Protein AF-0000000080480929 (afdb_homodimer)

Organism: Brassica campestris (NCBI:txid3711)

Radius of gyration: 32.72 Å; Cα contacts (8 Å, |Δi|>4): 1144; chains: 2; bounding box: 54×135×105 Å

Foldseek 3Di:
DPDPPCPPVPPPDDDPLLVVQQPVALFHEADPPDDAAHKYFDAQQVFWFQALCCVPPVDTGGQGDAPWAWRYKAKAWEQDADPPVLPDPPRSSVVSCVVCVVVVHLVQKAWEKEWEFAPDNIGIIIMIITMDSDHDDCPAPVVCLQPDDPVLVQVFKKKAKAWPWDDVVLRVLCVVPRMDRQNVAFPWDWDDDPGYIYIYHYLVRHPSSNVSSVVCVVGLQGIWMKMWIWGHDDDSVNPDTHTNGMMIRHSHDSVSHHYDYDPDPPPPPPDDDPPPDPPDPD/DPDPPCPPVPDPDDDPLLVVQQPVALFHEADPPDGAAHKYFDAQQVFWFQALCCVPPVDTGGQGDAQWAWRYKAKAWEQDADPPVLPDPPNSSVVSCVVCVVVVHLVQKAWEKEWEFAPDNTGIIIIIITMDSDHDDCPAPVVCLQPDDPVLVQVFKKKAKAWPWDDVVLRVLCVVPRMDRQNVAFPWDWDDDPGYIYIYHYLVRHPSSNVSSVVCVVGLQGIWMKMWIWGHDDDSVNPDTHTNGMMIRHSHDSVSHHYDYDDDPDPPPPDDDPPPPPPPDD

pLDDT: mean 89.64, std 18.88, range [24.97, 98.94]

Structure (mmCIF, N/CA/C/O backbone):
data_AF-0000000080480929-model_v1
#
loop_
_entity.id
_entity.type
_entity.pdbx_description
1 polymer 'Protein ENHANCED DISEASE RESISTANCE 2 C-terminal domain-containing protein'
#
loop_
_atom_site.group_PDB
_atom_site.id
_atom_site.type_symbol
_atom_site.label_atom_id
_atom_site.label_alt_id
_atom_site.label_comp_id
_atom_site.label_asym_id
_atom_site.label_entity_id
_atom_site.label_seq_id
_atom_site.pdbx_PDB_ins_code
_atom_site.Cartn_x
_atom_site.Cartn_y
_atom_site.Cartn_z
_atom_site.occupancy
_atom_site.B_iso_or_equiv
_atom_site.auth_seq_id
_atom_site.auth_comp_id
_atom_site.auth_asym_id
_atom_site.auth_atom_id
_atom_site.pdbx_PDB_model_num
ATOM 1 N N . MET A 1 1 ? 27.719 -15.492 -55.469 1 24.97 1 MET A N 1
ATOM 2 C CA . MET A 1 1 ? 26.266 -15.656 -55.438 1 24.97 1 MET A CA 1
ATOM 3 C C . MET A 1 1 ? 25.859 -16.703 -54.406 1 24.97 1 MET A C 1
ATOM 5 O O . MET A 1 1 ? 25.719 -17.875 -54.719 1 24.97 1 MET A O 1
ATOM 9 N N . LYS A 1 2 ? 26.516 -16.703 -53.156 1 36.09 2 LYS A N 1
ATOM 10 C CA . LYS A 1 2 ? 26.203 -17.688 -52.125 1 36.09 2 LYS A CA 1
ATOM 11 C C . LYS A 1 2 ? 24.719 -17.688 -51.812 1 36.09 2 LYS A C 1
ATOM 13 O O . LYS A 1 2 ? 24.109 -16.625 -51.656 1 36.09 2 LYS A O 1
ATOM 18 N N . SER A 1 3 ? 24.078 -18.766 -52.312 1 34.69 3 SER A N 1
ATOM 19 C CA . SER A 1 3 ? 22.688 -19.047 -52.031 1 34.69 3 SER A CA 1
ATOM 20 C C . SER A 1 3 ? 22.422 -19.047 -50.531 1 34.69 3 SER A C 1
ATOM 22 O O . SER A 1 3 ? 23.156 -19.656 -49.75 1 34.69 3 SER A O 1
ATOM 24 N N . PRO A 1 4 ? 21.875 -17.969 -49.938 1 42.03 4 PRO A N 1
ATOM 25 C CA . PRO A 1 4 ? 21.562 -17.953 -48.531 1 42.03 4 PRO A CA 1
ATOM 26 C C . PRO A 1 4 ? 20.703 -19.156 -48.094 1 42.03 4 PRO A C 1
ATOM 28 O O . PRO A 1 4 ? 19.688 -19.438 -48.719 1 42.03 4 PRO A O 1
ATOM 31 N N . VAL A 1 5 ? 21.359 -20.297 -47.781 1 41.97 5 VAL A N 1
ATOM 32 C CA . VAL A 1 5 ? 20.656 -21.391 -47.125 1 41.97 5 VAL A CA 1
ATOM 33 C C . VAL A 1 5 ? 19.703 -20.844 -46.094 1 41.97 5 VAL A C 1
ATOM 35 O O . VAL A 1 5 ? 20.109 -20.094 -45.188 1 41.97 5 VAL A O 1
ATOM 38 N N . ASP A 1 6 ? 18.5 -20.516 -46.5 1 38.62 6 ASP A N 1
ATOM 39 C CA . ASP A 1 6 ? 17.359 -20.219 -45.656 1 38.62 6 ASP A CA 1
ATOM 40 C C . ASP A 1 6 ? 17.219 -21.25 -44.531 1 38.62 6 ASP A C 1
ATOM 42 O O . ASP A 1 6 ? 16.812 -22.391 -44.75 1 38.62 6 ASP A O 1
ATOM 46 N N . HIS A 1 7 ? 18.219 -21.438 -43.719 1 37.84 7 HIS A N 1
ATOM 47 C CA . HIS A 1 7 ? 18.062 -22.297 -42.531 1 37.84 7 HIS A CA 1
ATOM 48 C C . HIS A 1 7 ? 16.859 -21.875 -41.688 1 37.84 7 HIS A C 1
ATOM 50 O O . HIS A 1 7 ? 17.016 -21.141 -40.719 1 37.84 7 HIS A O 1
ATOM 56 N N . SER A 1 8 ? 15.812 -21.453 -42.312 1 41.31 8 SER A N 1
ATOM 57 C CA . SER A 1 8 ? 14.656 -21.297 -41.438 1 41.31 8 SER A CA 1
ATOM 58 C C . SER A 1 8 ? 14.383 -22.578 -40.656 1 41.31 8 SER A C 1
ATOM 60 O O . SER A 1 8 ? 13.906 -23.578 -41.219 1 41.31 8 SER A O 1
ATOM 62 N N . SER A 1 9 ? 15.203 -23.016 -39.844 1 40.72 9 SER A N 1
ATOM 63 C CA . SER A 1 9 ? 14.844 -24.125 -38.938 1 40.72 9 SER A CA 1
ATOM 64 C C . SER A 1 9 ? 13.43 -23.953 -38.406 1 40.72 9 SER A C 1
ATOM 66 O O . SER A 1 9 ? 13.086 -22.891 -37.875 1 40.72 9 SER A O 1
ATOM 68 N N . PRO A 1 10 ? 12.453 -24.672 -38.844 1 43.06 10 PRO A N 1
ATOM 69 C CA . PRO A 1 10 ? 11.078 -24.578 -38.375 1 43.06 10 PRO A CA 1
ATOM 70 C C . PRO A 1 10 ? 10.992 -24.5 -36.844 1 43.06 10 PRO A C 1
ATOM 72 O O . PRO A 1 10 ? 11.852 -25.031 -36.156 1 43.06 10 PRO A O 1
ATOM 75 N N . LYS A 1 11 ? 10.555 -23.469 -36.344 1 51.88 11 LYS A N 1
ATOM 76 C CA . LYS A 1 11 ? 10.25 -23.391 -34.906 1 51.88 11 LYS A CA 1
ATOM 77 C C . LYS A 1 11 ? 9.688 -24.703 -34.375 1 51.88 11 LYS A C 1
ATOM 79 O O . LYS A 1 11 ? 8.789 -25.281 -35 1 51.88 11 LYS A O 1
ATOM 84 N N . PRO A 1 12 ? 10.539 -25.391 -33.656 1 58.88 12 PRO A N 1
ATOM 85 C CA . PRO A 1 12 ? 10.047 -26.672 -33.156 1 58.88 12 PRO A CA 1
ATOM 86 C C . PRO A 1 12 ? 8.562 -26.641 -32.781 1 58.88 12 PRO A C 1
ATOM 88 O O . PRO A 1 12 ? 8.078 -25.656 -32.25 1 58.88 12 PRO A O 1
ATOM 91 N N . ALA A 1 13 ? 7.703 -27.531 -33.344 1 73.75 13 ALA A N 1
ATOM 92 C CA . ALA A 1 13 ? 6.254 -27.656 -33.188 1 73.75 13 ALA A CA 1
ATOM 93 C C . ALA A 1 13 ? 5.879 -27.891 -31.734 1 73.75 13 ALA A C 1
ATOM 95 O O . ALA A 1 13 ? 6.602 -28.562 -31 1 73.75 13 ALA A O 1
ATOM 96 N N . ILE A 1 14 ? 5.027 -27.047 -31.094 1 84.38 14 ILE A N 1
ATOM 97 C CA . ILE A 1 14 ? 4.473 -27.25 -29.75 1 84.38 14 ILE A CA 1
ATOM 98 C C . ILE A 1 14 ? 3.859 -28.641 -29.656 1 84.38 14 ILE A C 1
ATOM 100 O O . ILE A 1 14 ? 3.057 -29.047 -30.5 1 84.38 14 ILE A O 1
ATOM 104 N N . PRO A 1 15 ? 4.395 -29.406 -28.734 1 92.31 15 PRO A N 1
ATOM 105 C CA . PRO A 1 15 ? 3.826 -30.75 -28.562 1 92.31 15 PRO A CA 1
ATOM 106 C C . PRO A 1 15 ? 2.303 -30.734 -28.453 1 92.31 15 PRO A C 1
ATOM 108 O O . PRO A 1 15 ? 1.732 -29.812 -27.875 1 92.31 15 PRO A O 1
ATOM 111 N N . GLU A 1 16 ? 1.673 -31.781 -28.938 1 93 16 GLU A N 1
ATOM 112 C CA . GLU A 1 16 ? 0.219 -31.859 -29.047 1 93 16 GLU A CA 1
ATOM 113 C C . GLU A 1 16 ? -0.439 -31.781 -27.672 1 93 16 GLU A C 1
ATOM 115 O O . GLU A 1 16 ? -1.483 -31.156 -27.516 1 93 16 GLU A O 1
ATOM 120 N N . TRP A 1 17 ? 0.125 -32.5 -26.719 1 95.94 17 TRP A N 1
ATOM 121 C CA . TRP A 1 17 ? -0.522 -32.531 -25.406 1 95.94 17 TRP A CA 1
ATOM 122 C C . TRP A 1 17 ? -0.562 -31.141 -24.797 1 95.94 17 TRP A C 1
ATOM 124 O O . TRP A 1 17 ? -1.484 -30.812 -24.047 1 95.94 17 TRP A O 1
ATOM 134 N N . ILE A 1 18 ? 0.398 -30.266 -25.062 1 96.75 18 ILE A N 1
ATOM 135 C CA . ILE A 1 18 ? 0.424 -28.891 -24.562 1 96.75 18 ILE A CA 1
ATOM 136 C C . ILE A 1 18 ? -0.675 -28.078 -25.234 1 96.75 18 ILE A C 1
ATOM 138 O O . ILE A 1 18 ? -1.383 -27.312 -24.562 1 96.75 18 ILE A O 1
ATOM 142 N N . THR A 1 19 ? -0.834 -28.234 -26.516 1 95.69 19 THR A N 1
ATOM 143 C CA . THR A 1 19 ? -1.913 -27.562 -27.234 1 95.69 19 THR A CA 1
ATOM 144 C C . THR A 1 19 ? -3.273 -28 -26.688 1 95.69 19 THR A C 1
ATOM 146 O O . THR A 1 19 ? -4.16 -27.156 -26.5 1 95.69 19 THR A O 1
ATOM 149 N N . GLU A 1 20 ? -3.363 -29.234 -26.469 1 94.88 20 GLU A N 1
ATOM 150 C CA . GLU A 1 20 ? -4.598 -29.781 -25.906 1 94.88 20 GLU A CA 1
ATOM 151 C C . GLU A 1 20 ? -4.895 -29.156 -24.547 1 94.88 20 GLU A C 1
ATOM 153 O O . GLU A 1 20 ? -6.031 -28.781 -24.266 1 94.88 20 GLU A O 1
ATOM 158 N N . THR A 1 21 ? -3.908 -29.125 -23.719 1 95.75 21 THR A N 1
ATOM 159 C CA . THR A 1 21 ? -4.074 -28.578 -22.375 1 95.75 21 THR A CA 1
ATOM 160 C C . THR A 1 21 ? -4.398 -27.078 -22.438 1 95.75 21 THR A C 1
ATOM 162 O O . THR A 1 21 ? -5.23 -26.594 -21.672 1 95.75 21 THR A O 1
ATOM 165 N N . THR A 1 22 ? -3.762 -26.344 -23.312 1 96.75 22 THR A N 1
ATOM 166 C CA . THR A 1 22 ? -3.988 -24.922 -23.453 1 96.75 22 THR A CA 1
ATOM 167 C C . THR A 1 22 ? -5.414 -24.641 -23.922 1 96.75 22 THR A C 1
ATOM 169 O O . THR A 1 22 ? -6.113 -23.812 -23.328 1 96.75 22 THR A O 1
ATOM 172 N N . ASN A 1 23 ? -5.848 -25.359 -24.844 1 94.56 23 ASN A N 1
ATOM 173 C CA . ASN A 1 23 ? -7.156 -25.141 -25.438 1 94.56 23 ASN A CA 1
ATOM 174 C C . ASN A 1 23 ? -8.273 -25.703 -24.578 1 94.56 23 ASN A C 1
ATOM 176 O O . ASN A 1 23 ? -9.43 -25.281 -24.688 1 94.56 23 ASN A O 1
ATOM 180 N N . GLY A 1 24 ? -7.961 -26.672 -23.781 1 94.56 24 GLY A N 1
ATOM 181 C CA . GLY A 1 24 ? -8.977 -27.359 -23 1 94.56 24 GLY A CA 1
ATOM 182 C C . GLY A 1 24 ? -9.211 -26.75 -21.641 1 94.56 24 GLY A C 1
ATOM 183 O O . GLY A 1 24 ? -10.047 -27.234 -20.875 1 94.56 24 GLY A O 1
ATOM 184 N N . GLY A 1 25 ? -8.57 -25.688 -21.328 1 95.81 25 GLY A N 1
ATOM 185 C CA . GLY A 1 25 ? -8.688 -25.094 -20 1 95.81 25 GLY A CA 1
ATOM 186 C C . GLY A 1 25 ? -10.039 -24.469 -19.75 1 95.81 25 GLY A C 1
ATOM 187 O O . GLY A 1 25 ? -10.664 -23.938 -20.672 1 95.81 25 GLY A O 1
ATOM 188 N N . THR A 1 26 ? -10.492 -24.516 -18.469 1 96.38 26 THR A N 1
ATOM 189 C CA . THR A 1 26 ? -11.758 -23.875 -18.125 1 96.38 26 THR A CA 1
ATOM 190 C C . THR A 1 26 ? -11.641 -22.359 -18.172 1 96.38 26 THR A C 1
ATOM 192 O O . THR A 1 26 ? -12.625 -21.656 -18.422 1 96.38 26 THR A O 1
ATOM 195 N N . ALA A 1 27 ? -10.5 -21.812 -17.922 1 97.06 27 ALA A N 1
ATOM 196 C CA . ALA A 1 27 ? -10.172 -20.438 -18.266 1 97.06 27 ALA A CA 1
ATOM 197 C C . ALA A 1 27 ? -9.453 -20.359 -19.609 1 97.06 27 ALA A C 1
ATOM 199 O O . ALA A 1 27 ? -8.477 -21.062 -19.828 1 97.06 27 ALA A O 1
ATOM 200 N N . ARG A 1 28 ? -9.867 -19.516 -20.438 1 97.25 28 ARG A N 1
ATOM 201 C CA . ARG A 1 28 ? -9.352 -19.469 -21.797 1 97.25 28 ARG A CA 1
ATOM 202 C C . ARG A 1 28 ? -8.109 -18.594 -21.891 1 97.25 28 ARG A C 1
ATOM 204 O O . ARG A 1 28 ? -8.008 -17.578 -21.188 1 97.25 28 ARG A O 1
ATOM 211 N N . GLN A 1 29 ? -7.266 -18.984 -22.781 1 98.25 29 GLN A N 1
ATOM 212 C CA . GLN A 1 29 ? -6.156 -18.109 -23.109 1 98.25 29 GLN A CA 1
ATOM 213 C C . GLN A 1 29 ? -6.637 -16.922 -23.953 1 98.25 29 GLN A C 1
ATOM 215 O O . GLN A 1 29 ? -7.391 -17.094 -24.906 1 98.25 29 GLN A O 1
ATOM 220 N N . VAL A 1 30 ? -6.223 -15.781 -23.594 1 98.38 30 VAL A N 1
ATOM 221 C CA . VAL A 1 30 ? -6.672 -14.578 -24.281 1 98.38 30 VAL A CA 1
ATOM 222 C C . VAL A 1 30 ? -5.469 -13.727 -24.672 1 98.38 30 VAL A C 1
ATOM 224 O O . VAL A 1 30 ? -4.328 -14.07 -24.359 1 98.38 30 VAL A O 1
ATOM 227 N N . ASP A 1 31 ? -5.77 -12.703 -25.438 1 97.94 31 ASP A N 1
ATOM 228 C CA . ASP A 1 31 ? -4.727 -11.766 -25.844 1 97.94 31 ASP A CA 1
ATOM 229 C C . ASP A 1 31 ? -4.16 -11.016 -24.641 1 97.94 31 ASP A C 1
ATOM 231 O O . ASP A 1 31 ? -4.914 -10.594 -23.766 1 97.94 31 ASP A O 1
ATOM 235 N N . LEU A 1 32 ? -2.924 -10.836 -24.672 1 97.25 32 LEU A N 1
ATOM 236 C CA . LEU A 1 32 ? -2.201 -10.242 -23.547 1 97.25 32 LEU A CA 1
ATOM 237 C C . LEU A 1 32 ? -2.695 -8.828 -23.266 1 97.25 32 LEU A C 1
ATOM 239 O O . LEU A 1 32 ? -2.785 -8.414 -22.109 1 97.25 32 LEU A O 1
ATOM 243 N N . TYR A 1 33 ? -3.098 -8.055 -24.188 1 95.25 33 TYR A N 1
ATOM 244 C CA . TYR A 1 33 ? -3.34 -6.629 -24.031 1 95.25 33 TYR A CA 1
ATOM 245 C C . TYR A 1 33 ? -4.832 -6.32 -24.062 1 95.25 33 TYR A C 1
ATOM 247 O O . TYR A 1 33 ? -5.285 -5.355 -23.453 1 95.25 33 TYR A O 1
ATOM 255 N N . THR A 1 34 ? -5.539 -7.223 -24.672 1 96.69 34 THR A N 1
ATOM 256 C CA . THR A 1 34 ? -6.945 -6.891 -24.875 1 96.69 34 THR A CA 1
ATOM 257 C C . THR A 1 34 ? -7.844 -7.996 -24.328 1 96.69 34 THR A C 1
ATOM 259 O O . THR A 1 34 ? -9.07 -7.871 -24.328 1 96.69 34 THR A O 1
ATOM 262 N N . GLY A 1 35 ? -7.262 -9.008 -23.938 1 97.25 35 GLY A N 1
ATOM 263 C CA . GLY A 1 35 ? -8.031 -10.18 -23.531 1 97.25 35 GLY A CA 1
ATOM 264 C C . GLY A 1 35 ? -8.922 -9.922 -22.328 1 97.25 35 GLY A C 1
ATOM 265 O O . GLY A 1 35 ? -8.57 -9.148 -21.438 1 97.25 35 GLY A O 1
ATOM 266 N N . ILE A 1 36 ? -10.078 -10.562 -22.344 1 97.69 36 ILE A N 1
ATOM 267 C CA . ILE A 1 36 ? -11.008 -10.516 -21.234 1 97.69 36 ILE A CA 1
ATOM 268 C C . ILE A 1 36 ? -11.445 -11.93 -20.859 1 97.69 36 ILE A C 1
ATOM 270 O O . ILE A 1 36 ? -11.523 -12.812 -21.719 1 97.69 36 ILE A O 1
ATOM 274 N N . ASN A 1 37 ? -11.719 -12.039 -19.594 1 97.81 37 ASN A N 1
ATOM 275 C CA . ASN A 1 37 ? -12.219 -13.289 -19.047 1 97.81 37 ASN A CA 1
ATOM 276 C C . ASN A 1 37 ? -11.328 -14.469 -19.422 1 97.81 37 ASN A C 1
ATOM 278 O O . ASN A 1 37 ? -11.805 -15.461 -19.969 1 97.81 37 ASN A O 1
ATOM 282 N N . GLY A 1 38 ? -10.086 -14.367 -19.031 1 98.31 38 GLY A N 1
ATOM 283 C CA . GLY A 1 38 ? -9.109 -15.406 -19.344 1 98.31 38 GLY A CA 1
ATOM 284 C C . GLY A 1 38 ? -7.719 -15.094 -18.828 1 98.31 38 GLY A C 1
ATOM 285 O O . GLY A 1 38 ? -7.555 -14.281 -17.906 1 98.31 38 GLY A O 1
ATOM 286 N N . TRP A 1 39 ? -6.805 -15.82 -19.344 1 98.69 39 TRP A N 1
ATOM 287 C CA . TRP A 1 39 ? -5.426 -15.672 -18.875 1 98.69 39 TRP A CA 1
ATOM 288 C C . TRP A 1 39 ? -4.484 -15.469 -20.062 1 98.69 39 TRP A C 1
ATOM 290 O O . TRP A 1 39 ? -4.836 -15.758 -21.203 1 98.69 39 TRP A O 1
ATOM 300 N N . ALA A 1 40 ? -3.352 -14.945 -19.828 1 98.69 40 ALA A N 1
ATOM 301 C CA . ALA A 1 40 ? -2.25 -14.789 -20.766 1 98.69 40 ALA A CA 1
ATOM 302 C C . ALA A 1 40 ? -0.902 -14.961 -20.078 1 98.69 40 ALA A C 1
ATOM 304 O O . ALA A 1 40 ? -0.835 -15.039 -18.844 1 98.69 40 ALA A O 1
ATOM 305 N N . SER A 1 41 ? 0.076 -15.188 -20.828 1 98.19 41 SER A N 1
ATOM 306 C CA . SER A 1 41 ? 1.44 -15.227 -20.312 1 98.19 41 SER A CA 1
ATOM 307 C C . SER A 1 41 ? 2.1 -13.852 -20.375 1 98.19 41 SER A C 1
ATOM 309 O O . SER A 1 41 ? 2.398 -13.352 -21.453 1 98.19 41 SER A O 1
ATOM 311 N N . PRO A 1 42 ? 2.324 -13.297 -19.234 1 98.44 42 PRO A N 1
ATOM 312 C CA . PRO A 1 42 ? 2.945 -11.969 -19.25 1 98.44 42 PRO A CA 1
ATOM 313 C C . PRO A 1 42 ? 4.445 -12.023 -19.531 1 98.44 42 PRO A C 1
ATOM 315 O O . PRO A 1 42 ? 5.07 -13.07 -19.359 1 98.44 42 PRO A O 1
ATOM 318 N N . PRO A 1 43 ? 4.977 -10.867 -20 1 97.38 43 PRO A N 1
ATOM 319 C CA . PRO A 1 43 ? 6.434 -10.828 -20.125 1 97.38 43 PRO A CA 1
ATOM 320 C C . PRO A 1 43 ? 7.148 -10.883 -18.781 1 97.38 43 PRO A C 1
ATOM 322 O O . PRO A 1 43 ? 6.715 -10.242 -17.828 1 97.38 43 PRO A O 1
ATOM 325 N N . GLY A 1 44 ? 8.219 -11.68 -18.797 1 97.69 44 GLY A N 1
ATOM 326 C CA . GLY A 1 44 ? 8.969 -11.805 -17.562 1 97.69 44 GLY A CA 1
ATOM 327 C C . GLY A 1 44 ? 9.578 -10.5 -17.094 1 97.69 44 GLY A C 1
ATOM 328 O O . GLY A 1 44 ? 9.781 -10.297 -15.891 1 97.69 44 GLY A O 1
ATOM 329 N N . ASP A 1 45 ? 9.805 -9.617 -17.953 1 96.94 45 ASP A N 1
ATOM 330 C CA . ASP A 1 45 ? 10.453 -8.344 -17.641 1 96.94 45 ASP A CA 1
ATOM 331 C C . ASP A 1 45 ? 9.523 -7.438 -16.828 1 96.94 45 ASP A C 1
ATOM 333 O O . ASP A 1 45 ? 9.953 -6.418 -16.297 1 96.94 45 ASP A O 1
ATOM 337 N N . GLY A 1 46 ? 8.336 -7.809 -16.812 1 96.19 46 GLY A N 1
ATOM 338 C CA . GLY A 1 46 ? 7.41 -7.062 -15.984 1 96.19 46 GLY A CA 1
ATOM 339 C C . GLY A 1 46 ? 7.609 -7.309 -14.5 1 96.19 46 GLY A C 1
ATOM 340 O O . GLY A 1 46 ? 7.07 -6.582 -13.664 1 96.19 46 GLY A O 1
ATOM 341 N N . PHE A 1 47 ? 8.383 -8.273 -14.156 1 97.81 47 PHE A N 1
ATOM 342 C CA . PHE A 1 47 ? 8.695 -8.609 -12.773 1 97.81 47 PHE A CA 1
ATOM 343 C C . PHE A 1 47 ? 10.125 -8.211 -12.43 1 97.81 47 PHE A C 1
ATOM 345 O O . PHE A 1 47 ? 10.969 -8.086 -13.32 1 97.81 47 PHE A O 1
ATOM 352 N N . SER A 1 48 ? 10.336 -7.961 -11.164 1 97.31 48 SER A N 1
ATOM 353 C CA . SER A 1 48 ? 11.68 -7.699 -10.648 1 97.31 48 SER A CA 1
ATOM 354 C C . SER A 1 48 ? 12.148 -8.82 -9.727 1 97.31 48 SER A C 1
ATOM 356 O O . SER A 1 48 ? 11.453 -9.18 -8.781 1 97.31 48 SER A O 1
ATOM 358 N N . VAL A 1 49 ? 13.305 -9.305 -10.078 1 97.94 49 VAL A N 1
ATOM 359 C CA . VAL A 1 49 ? 13.867 -10.383 -9.266 1 97.94 49 VAL A CA 1
ATOM 360 C C . VAL A 1 49 ? 15.273 -10.008 -8.805 1 97.94 49 VAL A C 1
ATOM 362 O O . VAL A 1 49 ? 15.836 -9.008 -9.258 1 97.94 49 VAL A O 1
ATOM 365 N N . ARG A 1 50 ? 15.789 -10.773 -7.859 1 97.75 50 ARG A N 1
ATOM 366 C CA . ARG A 1 50 ? 17.125 -10.508 -7.34 1 97.75 50 ARG A CA 1
ATOM 367 C C . ARG A 1 50 ? 18.172 -10.656 -8.43 1 97.75 50 ARG A C 1
ATOM 369 O O . ARG A 1 50 ? 18.234 -11.688 -9.109 1 97.75 50 ARG A O 1
ATOM 376 N N . SER A 1 51 ? 19 -9.656 -8.523 1 97.94 51 SER A N 1
ATOM 377 C CA . SER A 1 51 ? 20.062 -9.68 -9.523 1 97.94 51 SER A CA 1
ATOM 378 C C . SER A 1 51 ? 21.25 -10.508 -9.055 1 97.94 51 SER A C 1
ATOM 380 O O . SER A 1 51 ? 21.25 -11.016 -7.93 1 97.94 51 SER A O 1
ATOM 382 N N . ALA A 1 52 ? 22.25 -10.594 -9.891 1 97.12 52 ALA A N 1
ATOM 383 C CA . ALA A 1 52 ? 23.438 -11.383 -9.609 1 97.12 52 ALA A CA 1
ATOM 384 C C . ALA A 1 52 ? 24.203 -10.82 -8.406 1 97.12 52 ALA A C 1
ATOM 386 O O . ALA A 1 52 ? 24.859 -11.57 -7.676 1 97.12 52 ALA A O 1
ATOM 387 N N . ASP A 1 53 ? 24.062 -9.539 -8.203 1 95.38 53 ASP A N 1
ATOM 388 C CA . ASP A 1 53 ? 24.812 -8.891 -7.129 1 95.38 53 ASP A CA 1
ATOM 389 C C . ASP A 1 53 ? 23.875 -8.477 -5.988 1 95.38 53 ASP A C 1
ATOM 391 O O . ASP A 1 53 ? 24.219 -7.594 -5.199 1 95.38 53 ASP A O 1
ATOM 395 N N . TYR A 1 54 ? 22.828 -9 -5.848 1 97.06 54 TYR A N 1
ATOM 396 C CA . TYR A 1 54 ? 21.781 -8.555 -4.945 1 97.06 54 TYR A CA 1
ATOM 397 C C . TYR A 1 54 ? 22.266 -8.531 -3.502 1 97.06 54 TYR A C 1
ATOM 399 O O . TYR A 1 54 ? 21.938 -7.613 -2.744 1 97.06 54 TYR A O 1
ATOM 407 N N . PHE A 1 55 ? 22.938 -9.516 -3.127 1 95.38 55 PHE A N 1
ATOM 408 C CA . PHE A 1 55 ? 23.328 -9.602 -1.727 1 95.38 55 PHE A CA 1
ATOM 409 C C . PHE A 1 55 ? 24.344 -8.523 -1.381 1 95.38 55 PHE A C 1
ATOM 411 O O . PHE A 1 55 ? 24.547 -8.203 -0.206 1 95.38 55 PHE A O 1
ATOM 418 N N . THR A 1 56 ? 24.938 -7.906 -2.359 1 93.31 56 THR A N 1
ATOM 419 C CA . THR A 1 56 ? 25.922 -6.848 -2.148 1 93.31 56 THR A CA 1
ATOM 420 C C . THR A 1 56 ? 25.25 -5.473 -2.238 1 93.31 56 THR A C 1
ATOM 422 O O . THR A 1 56 ? 25.516 -4.598 -1.413 1 93.31 56 THR A O 1
ATOM 425 N N . ASN A 1 57 ? 24.422 -5.328 -3.225 1 90.5 57 ASN A N 1
ATOM 426 C CA . ASN A 1 57 ? 23.938 -3.977 -3.475 1 90.5 57 ASN A CA 1
ATOM 427 C C . ASN A 1 57 ? 22.406 -3.896 -3.34 1 90.5 57 ASN A C 1
ATOM 429 O O . ASN A 1 57 ? 21.844 -2.811 -3.42 1 90.5 57 ASN A O 1
ATOM 433 N N . LYS A 1 58 ? 21.734 -5.059 -3.201 1 91.62 58 LYS A N 1
ATOM 434 C CA . LYS A 1 58 ? 20.297 -5.172 -2.979 1 91.62 58 LYS A CA 1
ATOM 435 C C . LYS A 1 58 ? 19.516 -4.652 -4.18 1 91.62 58 LYS A C 1
ATOM 437 O O . LYS A 1 58 ? 18.391 -4.164 -4.031 1 91.62 58 LYS A O 1
ATOM 442 N N . GLN A 1 59 ? 20.141 -4.789 -5.348 1 92.81 59 GLN A N 1
ATOM 443 C CA . GLN A 1 59 ? 19.484 -4.348 -6.574 1 92.81 59 GLN A CA 1
ATOM 444 C C . GLN A 1 59 ? 18.766 -5.508 -7.262 1 92.81 59 GLN A C 1
ATOM 446 O O . GLN A 1 59 ? 19.281 -6.629 -7.297 1 92.81 59 GLN A O 1
ATOM 451 N N . LYS A 1 60 ? 17.656 -5.195 -7.812 1 96.38 60 LYS A N 1
ATOM 452 C CA . LYS A 1 60 ? 16.891 -6.172 -8.57 1 96.38 60 LYS A CA 1
ATOM 453 C C . LYS A 1 60 ? 17.031 -5.941 -10.07 1 96.38 60 LYS A C 1
ATOM 455 O O . LYS A 1 60 ? 17.547 -4.914 -10.5 1 96.38 60 LYS A O 1
ATOM 460 N N . CYS A 1 61 ? 16.656 -6.906 -10.82 1 96.94 61 CYS A N 1
ATOM 461 C CA . CYS A 1 61 ? 16.672 -6.828 -12.281 1 96.94 61 CYS A CA 1
ATOM 462 C C . CYS A 1 61 ? 15.422 -7.453 -12.883 1 96.94 61 CYS A C 1
ATOM 464 O O . CYS A 1 61 ? 14.656 -8.117 -12.18 1 96.94 61 CYS A O 1
ATOM 466 N N . PRO A 1 62 ? 15.172 -7.16 -14.172 1 97.19 62 PRO A N 1
ATOM 467 C CA . PRO A 1 62 ? 14.023 -7.793 -14.82 1 97.19 62 PRO A CA 1
ATOM 468 C C . PRO A 1 62 ? 14.117 -9.32 -14.82 1 97.19 62 PRO A C 1
ATOM 470 O O . PRO A 1 62 ? 15.211 -9.875 -14.914 1 97.19 62 PRO A O 1
ATOM 473 N N . GLY A 1 63 ? 12.961 -9.992 -14.75 1 96.88 63 GLY A N 1
ATOM 474 C CA . GLY A 1 63 ? 12.883 -11.43 -14.578 1 96.88 63 GLY A CA 1
ATOM 475 C C . GLY A 1 63 ? 13.344 -12.203 -15.797 1 96.88 63 GLY A C 1
ATOM 476 O O . GLY A 1 63 ? 13.828 -13.336 -15.68 1 96.88 63 GLY A O 1
ATOM 477 N N . GLY A 1 64 ? 13.094 -11.664 -17.047 1 95.62 64 GLY A N 1
ATOM 478 C CA . GLY A 1 64 ? 13.539 -12.328 -18.25 1 95.62 64 GLY A CA 1
ATOM 479 C C . GLY A 1 64 ? 12.711 -13.547 -18.609 1 95.62 64 GLY A C 1
ATOM 480 O O . GLY A 1 64 ? 11.492 -13.547 -18.422 1 95.62 64 GLY A O 1
ATOM 481 N N . ASP A 1 65 ? 13.406 -14.656 -19.094 1 96.12 65 ASP A N 1
ATOM 482 C CA . ASP A 1 65 ? 12.703 -15.844 -19.562 1 96.12 65 ASP A CA 1
ATOM 483 C C . ASP A 1 65 ? 12.258 -16.719 -18.391 1 96.12 65 ASP A C 1
ATOM 485 O O . ASP A 1 65 ? 12.938 -16.781 -17.359 1 96.12 65 ASP A O 1
ATOM 489 N N . TYR A 1 66 ? 11.227 -17.406 -18.656 1 98.06 66 TYR A N 1
ATOM 490 C CA . TYR A 1 66 ? 10.688 -18.328 -17.656 1 98.06 66 TYR A CA 1
ATOM 491 C C . TYR A 1 66 ? 11.391 -19.672 -17.719 1 98.06 66 TYR A C 1
ATOM 493 O O . TYR A 1 66 ? 11.844 -20.094 -18.781 1 98.06 66 TYR A O 1
ATOM 501 N N . LEU A 1 67 ? 11.453 -20.328 -16.562 1 98.12 67 LEU A N 1
ATOM 502 C CA . LEU A 1 67 ? 11.977 -21.688 -16.516 1 98.12 67 LEU A CA 1
ATOM 503 C C . LEU A 1 67 ? 10.969 -22.672 -17.109 1 98.12 67 LEU A C 1
ATOM 505 O O . LEU A 1 67 ? 11.359 -23.656 -17.75 1 98.12 67 LEU A O 1
ATOM 509 N N . LEU A 1 68 ? 9.727 -22.438 -16.859 1 98.31 68 LEU A N 1
ATOM 510 C CA . LEU A 1 68 ? 8.641 -23.266 -17.359 1 98.31 68 LEU A CA 1
ATOM 511 C C . LEU A 1 68 ? 7.609 -22.438 -18.109 1 98.31 68 LEU A C 1
ATOM 513 O O . LEU A 1 68 ? 7.523 -21.219 -17.906 1 98.31 68 LEU A O 1
ATOM 517 N N . SER A 1 69 ? 6.852 -23.125 -18.953 1 97.44 69 SER A N 1
ATOM 518 C CA . SER A 1 69 ? 5.855 -22.422 -19.75 1 97.44 69 SER A CA 1
ATOM 519 C C . SER A 1 69 ? 4.445 -22.656 -19.203 1 97.44 69 SER A C 1
ATOM 521 O O . SER A 1 69 ? 4.098 -23.766 -18.828 1 97.44 69 SER A O 1
ATOM 523 N N . LEU A 1 70 ? 3.721 -21.578 -19.172 1 98.38 70 LEU A N 1
ATOM 524 C CA . LEU A 1 70 ? 2.32 -21.719 -18.781 1 98.38 70 LEU A CA 1
ATOM 525 C C . LEU A 1 70 ? 1.516 -22.406 -19.875 1 98.38 70 LEU A C 1
ATOM 527 O O . LEU A 1 70 ? 1.452 -21.922 -21.016 1 98.38 70 LEU A O 1
ATOM 531 N N . ALA A 1 71 ? 0.907 -23.516 -19.547 1 97.81 71 ALA A N 1
ATOM 532 C CA . ALA A 1 71 ? 0.237 -24.312 -20.578 1 97.81 71 ALA A CA 1
ATOM 533 C C . ALA A 1 71 ? -1.276 -24.297 -20.375 1 97.81 71 ALA A C 1
ATOM 535 O O . ALA A 1 71 ? -2.025 -24.75 -21.25 1 97.81 71 ALA A O 1
ATOM 536 N N . GLY A 1 72 ? -1.702 -23.844 -19.25 1 97.94 72 GLY A N 1
ATOM 537 C CA . GLY A 1 72 ? -3.137 -23.781 -19.016 1 97.94 72 GLY A CA 1
ATOM 538 C C . GLY A 1 72 ? -3.498 -23.266 -17.641 1 97.94 72 GLY A C 1
ATOM 539 O O . GLY A 1 72 ? -2.66 -23.266 -16.734 1 97.94 72 GLY A O 1
ATOM 540 N N . VAL A 1 73 ? -4.734 -22.828 -17.531 1 98.56 73 VAL A N 1
ATOM 541 C CA . VAL A 1 73 ? -5.32 -22.375 -16.281 1 98.56 73 VAL A CA 1
ATOM 542 C C . VAL A 1 73 ? -6.734 -22.938 -16.125 1 98.56 73 VAL A C 1
ATOM 544 O O . VAL A 1 73 ? -7.516 -22.922 -17.078 1 98.56 73 VAL A O 1
ATOM 547 N N . ASP A 1 74 ? -6.984 -23.453 -15 1 98.38 74 ASP A N 1
ATOM 548 C CA . ASP A 1 74 ? -8.344 -23.875 -14.688 1 98.38 74 ASP A CA 1
ATOM 549 C C . ASP A 1 74 ? -8.945 -23.031 -13.57 1 98.38 74 ASP A C 1
ATOM 551 O O . ASP A 1 74 ? -8.297 -22.766 -12.555 1 98.38 74 ASP A O 1
ATOM 555 N N . TRP A 1 75 ? -10.078 -22.516 -13.836 1 98.06 75 TRP A N 1
ATOM 556 C CA . TRP A 1 75 ? -10.945 -21.844 -12.875 1 98.06 75 TRP A CA 1
ATOM 557 C C . TRP A 1 75 ? -12.102 -22.75 -12.469 1 98.06 75 TRP A C 1
ATOM 559 O O . TRP A 1 75 ? -13.031 -22.969 -13.25 1 98.06 75 TRP A O 1
ATOM 569 N N . LEU A 1 76 ? -12.016 -23.266 -11.172 1 97 76 LEU A N 1
ATOM 570 C CA . LEU A 1 76 ? -12.891 -24.359 -10.766 1 97 76 LEU A CA 1
ATOM 571 C C . LEU A 1 76 ? -13.711 -23.969 -9.539 1 97 76 LEU A C 1
ATOM 573 O O . LEU A 1 76 ? -13.297 -23.094 -8.758 1 97 76 LEU A O 1
ATOM 577 N N . LYS A 1 77 ? -14.805 -24.531 -9.477 1 95.5 77 LYS A N 1
ATOM 578 C CA . LYS A 1 77 ? -15.656 -24.453 -8.297 1 95.5 77 LYS A CA 1
ATOM 579 C C . LYS A 1 77 ? -16.125 -25.828 -7.855 1 95.5 77 LYS A C 1
ATOM 581 O O . LYS A 1 77 ? -16.422 -26.688 -8.688 1 95.5 77 LYS A O 1
ATOM 586 N N . SER A 1 78 ? -16.047 -26.062 -6.512 1 93.19 78 SER A N 1
ATOM 587 C CA . SER A 1 78 ? -16.438 -27.359 -5.961 1 93.19 78 SER A CA 1
ATOM 588 C C . SER A 1 78 ? -17.109 -27.203 -4.598 1 93.19 78 SER A C 1
ATOM 590 O O . SER A 1 78 ? -17.031 -26.141 -3.986 1 93.19 78 SER A O 1
ATOM 592 N N . THR A 1 79 ? -17.812 -28.25 -4.16 1 90.12 79 THR A N 1
ATOM 593 C CA . THR A 1 79 ? -18.438 -28.234 -2.846 1 90.12 79 THR A CA 1
ATOM 594 C C . THR A 1 79 ? -17.406 -28.5 -1.751 1 90.12 79 THR A C 1
ATOM 596 O O . THR A 1 79 ? -17.656 -28.203 -0.579 1 90.12 79 THR A O 1
ATOM 599 N N . THR A 1 80 ? -16.312 -29.109 -2.213 1 89.12 80 THR A N 1
ATOM 600 C CA . THR A 1 80 ? -15.227 -29.359 -1.269 1 89.12 80 THR A CA 1
ATOM 601 C C . THR A 1 80 ? -13.906 -28.828 -1.814 1 89.12 80 THR A C 1
ATOM 603 O O . THR A 1 80 ? -13.781 -28.562 -3.014 1 89.12 80 THR A O 1
ATOM 606 N N . LYS A 1 81 ? -13.055 -28.719 -0.921 1 91.62 81 LYS A N 1
ATOM 607 C CA . LYS A 1 81 ? -11.719 -28.297 -1.329 1 91.62 81 LYS A CA 1
ATOM 608 C C . LYS A 1 81 ? -11.047 -29.359 -2.197 1 91.62 81 LYS A C 1
ATOM 610 O O . LYS A 1 81 ? -11.102 -30.547 -1.88 1 91.62 81 LYS A O 1
ATOM 615 N N . LEU A 1 82 ? -10.461 -28.953 -3.242 1 93.19 82 LEU A N 1
ATOM 616 C CA . LEU A 1 82 ? -9.766 -29.859 -4.148 1 93.19 82 LEU A CA 1
ATOM 617 C C . LEU A 1 82 ? -8.258 -29.781 -3.943 1 93.19 82 LEU A C 1
ATOM 619 O O . LEU A 1 82 ? -7.633 -28.781 -4.309 1 93.19 82 LEU A O 1
ATOM 623 N N . ASP A 1 83 ? -7.711 -30.719 -3.334 1 93.69 83 ASP A N 1
ATOM 624 C CA . ASP A 1 83 ? -6.266 -30.828 -3.158 1 93.69 83 ASP A CA 1
ATOM 625 C C . ASP A 1 83 ? -5.668 -31.828 -4.156 1 93.69 83 ASP A C 1
ATOM 627 O O . ASP A 1 83 ? -6.383 -32.656 -4.715 1 93.69 83 ASP A O 1
ATOM 631 N N . ASN A 1 84 ? -4.367 -31.688 -4.375 1 96.69 84 ASN A N 1
ATOM 632 C CA . ASN A 1 84 ? -3.66 -32.625 -5.227 1 96.69 84 ASN A CA 1
ATOM 633 C C . ASN A 1 84 ? -4.445 -32.938 -6.5 1 96.69 84 ASN A C 1
ATOM 635 O O . ASN A 1 84 ? -4.699 -34.094 -6.816 1 96.69 84 ASN A O 1
ATOM 639 N N . ILE A 1 85 ? -4.75 -31.875 -7.203 1 96.12 85 ILE A N 1
ATOM 640 C CA . ILE A 1 85 ? -5.656 -31.938 -8.344 1 96.12 85 ILE A CA 1
ATOM 641 C C . ILE A 1 85 ? -5.035 -32.781 -9.445 1 96.12 85 ILE A C 1
ATOM 643 O O . ILE A 1 85 ? -5.742 -33.469 -10.188 1 96.12 85 ILE A O 1
ATOM 647 N N . LEU A 1 86 ? -3.736 -32.812 -9.531 1 97.69 86 LEU A N 1
ATOM 648 C CA . LEU A 1 86 ? -3.072 -33.562 -10.609 1 97.69 86 LEU A CA 1
ATOM 649 C C . LEU A 1 86 ? -3.133 -35.062 -10.359 1 97.69 86 LEU A C 1
ATOM 651 O O . LEU A 1 86 ? -2.891 -35.844 -11.273 1 97.69 86 LEU A O 1
ATOM 655 N N . ALA A 1 87 ? -3.4 -35.469 -9.148 1 96.06 87 ALA A N 1
ATOM 656 C CA . ALA A 1 87 ? -3.529 -36.875 -8.828 1 96.06 87 ALA A CA 1
ATOM 657 C C . ALA A 1 87 ? -4.91 -37.406 -9.211 1 96.06 87 ALA A C 1
ATOM 659 O O . ALA A 1 87 ? -5.133 -38.625 -9.25 1 96.06 87 ALA A O 1
ATOM 660 N N . ARG A 1 88 ? -5.836 -36.531 -9.477 1 93.44 88 ARG A N 1
ATOM 661 C CA . ARG A 1 88 ? -7.195 -36.938 -9.82 1 93.44 88 ARG A CA 1
ATOM 662 C C . ARG A 1 88 ? -7.238 -37.625 -11.188 1 93.44 88 ARG A C 1
ATOM 664 O O . ARG A 1 88 ? -6.578 -37.156 -12.125 1 93.44 88 ARG A O 1
ATOM 671 N N . PRO A 1 89 ? -8.078 -38.562 -11.258 1 90.12 89 PRO A N 1
ATOM 672 C CA . PRO A 1 89 ? -8.18 -39.25 -12.547 1 90.12 89 PRO A CA 1
ATOM 673 C C . PRO A 1 89 ? -8.812 -38.406 -13.633 1 90.12 89 PRO A C 1
ATOM 675 O O . PRO A 1 89 ? -8.57 -38.625 -14.828 1 90.12 89 PRO A O 1
ATOM 678 N N . ASP A 1 90 ? -9.586 -37.406 -13.266 1 89.56 90 ASP A N 1
ATOM 679 C CA . ASP A 1 90 ? -10.305 -36.625 -14.25 1 89.56 90 ASP A CA 1
ATOM 680 C C . ASP A 1 90 ? -9.555 -35.312 -14.562 1 89.56 90 ASP A C 1
ATOM 682 O O . ASP A 1 90 ? -10.086 -34.438 -15.219 1 89.56 90 ASP A O 1
ATOM 686 N N . ASN A 1 91 ? -8.383 -35.219 -14.055 1 95 91 ASN A N 1
ATOM 687 C CA . ASN A 1 91 ? -7.633 -34.031 -14.383 1 95 91 ASN A CA 1
ATOM 688 C C . ASN A 1 91 ? -7.172 -34.031 -15.836 1 95 91 ASN A C 1
ATOM 690 O O . ASN A 1 91 ? -6.387 -34.875 -16.25 1 95 91 ASN A O 1
ATOM 694 N N . ARG A 1 92 ? -7.555 -33.062 -16.516 1 95.44 92 ARG A N 1
ATOM 695 C CA . ARG A 1 92 ? -7.359 -33.031 -17.953 1 95.44 92 ARG A CA 1
ATOM 696 C C . ARG A 1 92 ? -5.883 -32.875 -18.312 1 95.44 92 ARG A C 1
ATOM 698 O O . ARG A 1 92 ? -5.418 -33.438 -19.312 1 95.44 92 ARG A O 1
ATOM 705 N N . VAL A 1 93 ? -5.152 -32.156 -17.562 1 97.69 93 VAL A N 1
ATOM 706 C CA . VAL A 1 93 ? -3.764 -31.844 -17.891 1 97.69 93 VAL A CA 1
ATOM 707 C C . VAL A 1 93 ? -2.885 -33.062 -17.609 1 97.69 93 VAL A C 1
ATOM 709 O O . VAL A 1 93 ? -2.088 -33.469 -18.453 1 97.69 93 VAL A O 1
ATOM 712 N N . ALA A 1 94 ? -3.061 -33.625 -16.453 1 97.31 94 ALA A N 1
ATOM 713 C CA . ALA A 1 94 ? -2.332 -34.844 -16.125 1 97.31 94 ALA A CA 1
ATOM 714 C C . ALA A 1 94 ? -2.631 -35.969 -17.125 1 97.31 94 ALA A C 1
ATOM 716 O O . ALA A 1 94 ? -1.727 -36.688 -17.547 1 97.31 94 ALA A O 1
ATOM 717 N N . HIS A 1 95 ? -3.846 -36.062 -17.484 1 96.06 95 HIS A N 1
ATOM 718 C CA . HIS A 1 95 ? -4.254 -37.062 -18.453 1 96.06 95 HIS A CA 1
ATOM 719 C C . HIS A 1 95 ? -3.576 -36.875 -19.797 1 96.06 95 HIS A C 1
ATOM 721 O O . HIS A 1 95 ? -3.117 -37.812 -20.422 1 96.06 95 HIS A O 1
ATOM 727 N N . ALA A 1 96 ? -3.605 -35.656 -20.266 1 97.38 96 ALA A N 1
ATOM 728 C CA . ALA A 1 96 ? -3 -3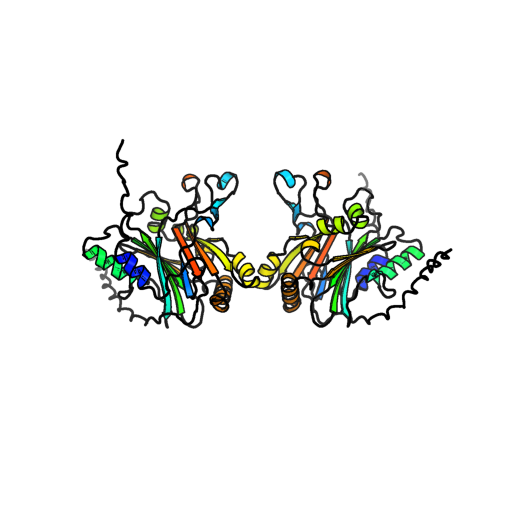5.344 -21.547 1 97.38 96 ALA A CA 1
ATOM 729 C C . ALA A 1 96 ? -1.524 -35.719 -21.578 1 97.38 96 ALA A C 1
ATOM 731 O O . ALA A 1 96 ? -1.052 -36.344 -22.547 1 97.38 96 ALA A O 1
ATOM 732 N N . LEU A 1 97 ? -0.813 -35.406 -20.547 1 97.69 97 LEU A N 1
ATOM 733 C CA . LEU A 1 97 ? 0.604 -35.75 -20.5 1 97.69 97 LEU A CA 1
ATOM 734 C C . LEU A 1 97 ? 0.796 -37.25 -20.422 1 97.69 97 LEU A C 1
ATOM 736 O O . LEU A 1 97 ? 1.632 -37.812 -21.141 1 97.69 97 LEU A O 1
ATOM 740 N N . ARG A 1 98 ? 0.008 -37.906 -19.562 1 96.25 98 ARG A N 1
ATOM 741 C CA . ARG A 1 98 ? 0.111 -39.375 -19.422 1 96.25 98 ARG A CA 1
ATOM 742 C C . ARG A 1 98 ? -0.146 -40.062 -20.766 1 96.25 98 ARG A C 1
ATOM 744 O O . ARG A 1 98 ? 0.556 -41 -21.109 1 96.25 98 ARG A O 1
ATOM 751 N N . LYS A 1 99 ? -1.146 -39.594 -21.391 1 96.25 99 LYS A N 1
ATOM 752 C CA . LYS A 1 99 ? -1.462 -40.156 -22.703 1 96.25 99 LYS A CA 1
ATOM 753 C C . LYS A 1 99 ? -0.295 -39.969 -23.672 1 96.25 99 LYS A C 1
ATOM 755 O O . LYS A 1 99 ? 0.093 -40.906 -24.375 1 96.25 99 LYS A O 1
ATOM 760 N N . ALA A 1 100 ? 0.226 -38.781 -23.75 1 97 100 ALA A N 1
ATOM 761 C CA . ALA A 1 100 ? 1.368 -38.531 -24.609 1 97 100 ALA A CA 1
ATOM 762 C C . ALA A 1 100 ? 2.543 -39.438 -24.266 1 97 100 ALA A C 1
ATOM 764 O O . ALA A 1 100 ? 3.164 -40.031 -25.156 1 97 100 ALA A O 1
ATOM 765 N N . GLN A 1 101 ? 2.775 -39.625 -23.047 1 96.44 101 GLN A N 1
ATOM 766 C CA . GLN A 1 101 ? 3.902 -40.438 -22.609 1 96.44 101 GLN A CA 1
ATOM 767 C C . GLN A 1 101 ? 3.658 -41.906 -22.875 1 96.44 101 GLN A C 1
ATOM 769 O O . GLN A 1 101 ? 4.594 -42.656 -23.188 1 96.44 101 GLN A O 1
ATOM 774 N N . SER A 1 102 ? 2.432 -42.312 -22.719 1 96.31 102 SER A N 1
ATOM 775 C CA . SER A 1 102 ? 2.088 -43.719 -23.031 1 96.31 102 SER A CA 1
ATOM 776 C C . SER A 1 102 ? 2.322 -44.031 -24.5 1 96.31 102 SER A C 1
ATOM 778 O O . SER A 1 102 ? 2.564 -45.188 -24.859 1 96.31 102 SER A O 1
ATOM 780 N N . LEU A 1 103 ? 2.297 -43 -25.344 1 96.38 103 LEU A N 1
ATOM 781 C CA . LEU A 1 103 ? 2.514 -43.156 -26.781 1 96.38 103 LEU A CA 1
ATOM 782 C C . LEU A 1 103 ? 3.98 -42.938 -27.125 1 96.38 103 LEU A C 1
ATOM 784 O O . LEU A 1 103 ? 4.332 -42.812 -28.312 1 96.38 103 LEU A O 1
ATOM 788 N N . GLY A 1 104 ? 4.758 -42.781 -26.062 1 94.88 104 GLY A N 1
ATOM 789 C CA . GLY A 1 104 ? 6.188 -42.625 -26.281 1 94.88 104 GLY A CA 1
ATOM 790 C C . GLY A 1 104 ? 6.609 -41.219 -26.594 1 94.88 104 GLY A C 1
ATOM 791 O O . GLY A 1 104 ? 7.742 -40.969 -27.016 1 94.88 104 GLY A O 1
ATOM 792 N N . ARG A 1 105 ? 5.664 -40.344 -26.469 1 94.81 105 ARG A N 1
ATOM 793 C CA . ARG A 1 105 ? 5.949 -38.938 -26.719 1 94.81 105 ARG A CA 1
ATOM 794 C C . ARG A 1 105 ? 6.125 -38.188 -25.406 1 94.81 105 ARG A C 1
ATOM 796 O O . ARG A 1 105 ? 5.652 -38.625 -24.359 1 94.81 105 ARG A O 1
ATOM 803 N N . SER A 1 106 ? 6.906 -37.062 -25.406 1 95.56 106 SER A N 1
ATOM 804 C CA . SER A 1 106 ? 7.062 -36.156 -24.266 1 95.56 106 SER A CA 1
ATOM 805 C C . SER A 1 106 ? 7.5 -36.938 -23.031 1 95.56 106 SER A C 1
ATOM 807 O O . SER A 1 106 ? 6.945 -36.719 -21.938 1 95.56 106 SER A O 1
ATOM 809 N N . GLN A 1 107 ? 8.352 -37.812 -23.156 1 94.94 107 GLN A N 1
ATOM 810 C CA . GLN A 1 107 ? 8.773 -38.688 -22.062 1 94.94 107 GLN A CA 1
ATOM 811 C C . GLN A 1 107 ? 9.375 -37.906 -20.922 1 94.94 107 GLN A C 1
ATOM 813 O O . GLN A 1 107 ? 9.297 -38.312 -19.75 1 94.94 107 GLN A O 1
ATOM 818 N N . ASN A 1 108 ? 9.914 -36.75 -21.219 1 94.25 108 ASN A N 1
ATOM 819 C CA . ASN A 1 108 ? 10.492 -35.906 -20.188 1 94.25 108 ASN A CA 1
ATOM 820 C C . ASN A 1 108 ? 9.516 -34.812 -19.75 1 94.25 108 ASN A C 1
ATOM 822 O O . ASN A 1 108 ? 9.883 -33.938 -18.984 1 94.25 108 ASN A O 1
ATOM 826 N N . GLY A 1 109 ? 8.328 -34.906 -20.312 1 96.94 109 GLY A N 1
ATOM 827 C CA . GLY A 1 109 ? 7.324 -33.906 -19.953 1 96.94 109 GLY A CA 1
ATOM 828 C C . GLY A 1 109 ? 7.062 -33.844 -18.453 1 96.94 109 GLY A C 1
ATOM 829 O O . GLY A 1 109 ? 7.031 -34.875 -17.781 1 96.94 109 GLY A O 1
ATOM 830 N N . PHE A 1 110 ? 6.93 -32.688 -17.922 1 98.06 110 PHE A N 1
ATOM 831 C CA . PHE A 1 110 ? 6.738 -32.469 -16.484 1 98.06 110 PHE A CA 1
ATOM 832 C C . PHE A 1 110 ? 5.793 -31.297 -16.25 1 98.06 110 PHE A C 1
ATOM 834 O O . PHE A 1 110 ? 5.855 -30.281 -16.938 1 98.06 110 PHE A O 1
ATOM 841 N N . ILE A 1 111 ? 4.914 -31.438 -15.211 1 98.69 111 ILE A N 1
ATOM 842 C CA . ILE A 1 111 ? 3.945 -30.391 -14.867 1 98.69 111 ILE A CA 1
ATOM 843 C C . ILE A 1 111 ? 4.266 -29.828 -13.492 1 98.69 111 ILE A C 1
ATOM 845 O O . ILE A 1 111 ? 4.441 -30.578 -12.523 1 98.69 111 ILE A O 1
ATOM 849 N N . PHE A 1 112 ? 4.453 -28.562 -13.43 1 98.81 112 PHE A N 1
ATOM 850 C CA . PHE A 1 112 ? 4.508 -27.797 -12.188 1 98.81 112 PHE A CA 1
ATOM 851 C C . PHE A 1 112 ? 3.227 -27 -11.984 1 98.81 112 PHE A C 1
ATOM 853 O O . PHE A 1 112 ? 2.971 -26.031 -12.719 1 98.81 112 PHE A O 1
ATOM 860 N N . ALA A 1 113 ? 2.432 -27.375 -10.992 1 98.88 113 ALA A N 1
ATOM 861 C CA . ALA A 1 113 ? 1.123 -26.75 -10.836 1 98.88 113 ALA A CA 1
ATOM 862 C C . ALA A 1 113 ? 1.035 -25.969 -9.523 1 98.88 113 ALA A C 1
ATOM 864 O O . ALA A 1 113 ? 1.599 -26.391 -8.516 1 98.88 113 ALA A O 1
ATOM 865 N N . VAL A 1 114 ? 0.396 -24.875 -9.57 1 98.94 114 VAL A N 1
ATOM 866 C CA . VAL A 1 114 ? 0.033 -24.094 -8.383 1 98.94 114 VAL A CA 1
ATOM 867 C C . VAL A 1 114 ? -1.487 -24.016 -8.273 1 98.94 114 VAL A C 1
ATOM 869 O O . VAL A 1 114 ? -2.16 -23.547 -9.195 1 98.94 114 VAL A O 1
ATOM 872 N N . ASN A 1 115 ? -2.014 -24.516 -7.234 1 98.75 115 ASN A N 1
ATOM 873 C CA . ASN A 1 115 ? -3.445 -24.516 -6.949 1 98.75 115 ASN A CA 1
ATOM 874 C C . ASN A 1 115 ? -3.801 -23.547 -5.828 1 98.75 115 ASN A C 1
ATOM 876 O O . ASN A 1 115 ? -3.543 -23.828 -4.656 1 98.75 115 ASN A O 1
ATOM 880 N N . PHE A 1 116 ? -4.449 -22.422 -6.168 1 98.56 116 PHE A N 1
ATOM 881 C CA . PHE A 1 116 ? -4.91 -21.453 -5.172 1 98.56 116 PHE A CA 1
ATOM 882 C C . PHE A 1 116 ? -6.289 -21.828 -4.648 1 98.56 116 PHE A C 1
ATOM 884 O O . PHE A 1 116 ? -7.246 -21.922 -5.418 1 98.56 116 PHE A O 1
ATOM 891 N N . HIS A 1 117 ? -6.344 -22.062 -3.396 1 97.5 117 HIS A N 1
ATOM 892 C CA . HIS A 1 117 ? -7.637 -22.172 -2.727 1 97.5 117 HIS A CA 1
ATOM 893 C C . HIS A 1 117 ? -8.195 -20.797 -2.381 1 97.5 117 HIS A C 1
ATOM 895 O O . HIS A 1 117 ? -7.602 -20.062 -1.579 1 97.5 117 HIS A O 1
ATOM 901 N N . ILE A 1 118 ? -9.297 -20.438 -2.959 1 96.06 118 ILE A N 1
ATOM 902 C CA . ILE A 1 118 ? -9.898 -19.125 -2.746 1 96.06 118 ILE A CA 1
ATOM 903 C C . ILE A 1 118 ? -10.867 -19.188 -1.57 1 96.06 118 ILE A C 1
ATOM 905 O O . ILE A 1 118 ? -11.758 -20.031 -1.538 1 96.06 118 ILE A O 1
ATOM 909 N N . PRO A 1 119 ? -10.688 -18.328 -0.594 1 92.31 119 PRO A N 1
ATOM 910 C CA . PRO A 1 119 ? -11.438 -18.391 0.662 1 92.31 119 PRO A CA 1
ATOM 911 C C . PRO A 1 119 ? -12.828 -17.781 0.552 1 92.31 119 PRO A C 1
ATOM 913 O O . PRO A 1 119 ? -13.133 -16.797 1.226 1 92.31 119 PRO A O 1
ATOM 916 N N . VAL A 1 120 ? -13.695 -18.328 -0.148 1 90.12 120 VAL A N 1
ATOM 917 C CA . VAL A 1 120 ? -15.094 -17.938 -0.274 1 90.12 120 VAL A CA 1
ATOM 918 C C . VAL A 1 120 ? -15.992 -19.141 -0.057 1 90.12 120 VAL A C 1
ATOM 920 O O . VAL A 1 120 ? -15.516 -20.281 0.034 1 90.12 120 VAL A O 1
ATOM 923 N N . LYS A 1 121 ? -17.281 -18.891 0.172 1 84.75 121 LYS A N 1
ATOM 924 C CA . LYS A 1 121 ? -18.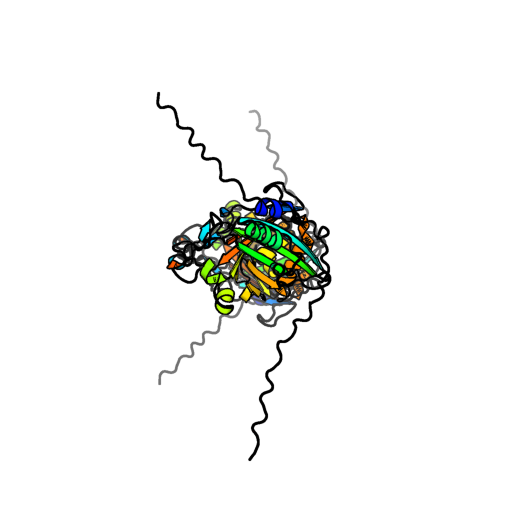234 -19.922 0.561 1 84.75 121 LYS A CA 1
ATOM 925 C C . LYS A 1 121 ? -18.172 -21.125 -0.382 1 84.75 121 LYS A C 1
ATOM 927 O O . LYS A 1 121 ? -18.141 -22.281 0.065 1 84.75 121 LYS A O 1
ATOM 932 N N . GLU A 1 122 ? -18.203 -20.812 -1.687 1 84.94 122 GLU A N 1
ATOM 933 C CA . GLU A 1 122 ? -17.969 -21.906 -2.631 1 84.94 122 GLU A CA 1
ATOM 934 C C . GLU A 1 122 ? -16.484 -22.125 -2.887 1 84.94 122 GLU A C 1
ATOM 936 O O . GLU A 1 122 ? -15.688 -21.188 -2.758 1 84.94 122 GLU A O 1
ATOM 941 N N . HIS A 1 123 ? -15.961 -23.312 -2.631 1 90.94 123 HIS A N 1
ATOM 942 C CA . HIS A 1 123 ? -14.555 -23.641 -2.838 1 90.94 123 HIS A CA 1
ATOM 943 C C . HIS A 1 123 ? -14.133 -23.391 -4.281 1 90.94 123 HIS A C 1
ATOM 945 O O . HIS A 1 123 ? -14.305 -24.25 -5.145 1 90.94 123 HIS A O 1
ATOM 951 N N . TYR A 1 124 ? -13.664 -22.172 -4.504 1 95.94 124 TYR A N 1
ATOM 952 C CA . TYR A 1 124 ? -13.086 -21.844 -5.801 1 95.94 124 TYR A CA 1
ATOM 953 C C . TYR A 1 124 ? -11.602 -22.188 -5.836 1 95.94 124 TYR A C 1
ATOM 955 O O . TYR A 1 124 ? -10.922 -22.125 -4.805 1 95.94 124 TYR A O 1
ATOM 963 N N . HIS A 1 125 ? -11.156 -22.578 -7 1 97.19 125 HIS A N 1
ATOM 964 C CA . HIS A 1 125 ? -9.75 -22.906 -7.215 1 97.19 125 HIS A CA 1
ATOM 965 C C . HIS A 1 125 ? -9.234 -22.266 -8.5 1 97.19 125 HIS A C 1
ATOM 967 O O . HIS A 1 125 ? -9.891 -22.344 -9.547 1 97.19 125 HIS A O 1
ATOM 973 N N . SER A 1 126 ? -8.211 -21.609 -8.406 1 98.25 126 SER A N 1
ATOM 974 C CA . SER A 1 126 ? -7.426 -21.203 -9.57 1 98.25 126 SER A CA 1
ATOM 975 C C . SER A 1 126 ? -6.18 -22.062 -9.719 1 98.25 126 SER A C 1
ATOM 977 O O . SER A 1 126 ? -5.25 -21.969 -8.906 1 98.25 126 SER A O 1
ATOM 979 N N . VAL A 1 127 ? -6.133 -22.859 -10.734 1 98.75 127 VAL A N 1
ATOM 980 C CA . VAL A 1 127 ? -5.031 -23.797 -10.922 1 98.75 127 VAL A CA 1
ATOM 981 C C . VAL A 1 127 ? -4.203 -23.391 -12.133 1 98.75 127 VAL A C 1
ATOM 983 O O . VAL A 1 127 ? -4.727 -23.297 -13.25 1 98.75 127 VAL A O 1
ATOM 986 N N . LEU A 1 128 ? -2.984 -23.172 -11.898 1 98.88 128 LEU A N 1
ATOM 987 C CA . LEU A 1 128 ? -2.031 -22.797 -12.938 1 98.88 128 LEU A CA 1
ATOM 988 C C . LEU A 1 128 ? -1.101 -23.953 -13.273 1 98.88 128 LEU A C 1
ATOM 990 O O . LEU A 1 128 ? -0.51 -24.562 -12.383 1 98.88 128 LEU A O 1
ATOM 994 N N . TYR A 1 129 ? -0.996 -24.234 -14.555 1 98.88 129 TYR A N 1
ATOM 995 C CA . TYR A 1 129 ? -0.17 -25.359 -14.992 1 98.88 129 TYR A CA 1
ATOM 996 C C . TYR A 1 129 ? 1.034 -24.875 -15.789 1 98.88 129 TYR A C 1
ATOM 998 O O . TYR A 1 129 ? 0.89 -24.406 -16.922 1 98.88 129 TYR A O 1
ATOM 1006 N N . PHE A 1 130 ? 2.184 -25.031 -15.227 1 98.88 130 PHE A N 1
ATOM 1007 C CA . PHE A 1 130 ? 3.439 -24.781 -15.922 1 98.88 130 PHE A CA 1
ATOM 1008 C C . PHE A 1 130 ? 4.078 -26.078 -16.375 1 98.88 130 PHE A C 1
ATOM 1010 O O . PHE A 1 130 ? 4.055 -27.078 -15.648 1 98.88 130 PHE A O 1
ATOM 1017 N N . VAL A 1 131 ? 4.684 -26.031 -17.609 1 98.56 131 VAL A N 1
ATOM 1018 C CA . VAL A 1 131 ? 5.129 -27.312 -18.141 1 98.56 131 VAL A CA 1
ATOM 1019 C C . VAL A 1 131 ? 6.504 -27.141 -18.797 1 98.56 131 VAL A C 1
ATOM 1021 O O . VAL A 1 131 ? 6.926 -26.031 -19.094 1 98.56 131 VAL A O 1
ATOM 1024 N N . THR A 1 132 ? 7.168 -28.219 -18.922 1 97.56 132 THR A N 1
ATOM 1025 C CA . THR A 1 132 ? 8.391 -28.328 -19.703 1 97.56 132 THR A CA 1
ATOM 1026 C C . THR A 1 132 ? 8.453 -29.656 -20.438 1 97.56 132 THR A C 1
ATOM 1028 O O . THR A 1 132 ? 7.895 -30.656 -19.984 1 97.56 132 THR A O 1
ATOM 1031 N N . GLU A 1 133 ? 9.055 -29.641 -21.625 1 96 133 GLU A N 1
ATOM 1032 C CA . GLU A 1 133 ? 9.312 -30.844 -22.422 1 96 133 GLU A CA 1
ATOM 1033 C C . GLU A 1 133 ? 10.734 -31.344 -22.203 1 96 133 GLU A C 1
ATOM 1035 O O . GLU A 1 133 ? 11.062 -32.469 -22.594 1 96 133 GLU A O 1
ATOM 1040 N N . GLU A 1 134 ? 11.477 -30.516 -21.625 1 94.88 134 GLU A N 1
ATOM 1041 C CA . GLU A 1 134 ? 12.867 -30.844 -21.344 1 94.88 134 GLU A CA 1
ATOM 1042 C C . GLU A 1 134 ? 13.078 -31.188 -19.875 1 94.88 134 GLU A C 1
ATOM 1044 O O . GLU A 1 134 ? 12.398 -30.625 -19.016 1 94.88 134 GLU A O 1
ATOM 1049 N N . PRO A 1 135 ? 14.008 -32.094 -19.672 1 94.69 135 PRO A N 1
ATOM 1050 C CA . PRO A 1 135 ? 14.289 -32.406 -18.266 1 94.69 135 PRO A CA 1
ATOM 1051 C C . PRO A 1 135 ? 14.75 -31.172 -17.469 1 94.69 135 PRO A C 1
ATOM 1053 O O . PRO A 1 135 ? 15.492 -30.344 -18 1 94.69 135 PRO A O 1
ATOM 1056 N N . ILE A 1 136 ? 14.234 -31.047 -16.266 1 95.75 136 ILE A N 1
ATOM 1057 C CA . ILE A 1 136 ? 14.719 -30 -15.375 1 95.75 136 ILE A CA 1
ATOM 1058 C C . ILE A 1 136 ? 16.125 -30.344 -14.898 1 95.75 136 ILE A C 1
ATOM 1060 O O . ILE A 1 136 ? 16.375 -31.406 -14.344 1 95.75 136 ILE A O 1
ATOM 1064 N N . PRO A 1 137 ? 17.062 -29.422 -15.102 1 95.25 137 PRO A N 1
ATOM 1065 C CA . PRO A 1 137 ? 18.453 -29.719 -14.75 1 95.25 137 PRO A CA 1
ATOM 1066 C C . PRO A 1 137 ? 18.609 -30.109 -13.281 1 95.25 137 PRO A C 1
ATOM 1068 O O . PRO A 1 137 ? 18.062 -29.453 -12.398 1 95.25 137 PRO A O 1
ATOM 1071 N N . SER A 1 138 ? 19.438 -31.125 -13.055 1 93.06 138 SER A N 1
ATOM 1072 C CA . SER A 1 138 ? 19.578 -31.719 -11.727 1 93.06 138 SER A CA 1
ATOM 1073 C C . SER A 1 138 ? 20.203 -30.734 -10.742 1 93.06 138 SER A C 1
ATOM 1075 O O . SER A 1 138 ? 19.906 -30.766 -9.547 1 93.06 138 SER A O 1
ATOM 1077 N N . GLU A 1 139 ? 21.016 -29.828 -11.18 1 91.94 139 GLU A N 1
ATOM 1078 C CA . GLU A 1 139 ? 21.734 -28.922 -10.289 1 91.94 139 GLU A CA 1
ATOM 1079 C C . GLU A 1 139 ? 21 -27.578 -10.172 1 91.94 139 GLU A C 1
ATOM 1081 O O . GLU A 1 139 ? 21.469 -26.672 -9.484 1 91.94 139 GLU A O 1
ATOM 1086 N N . SER A 1 140 ? 19.875 -27.516 -10.867 1 95.81 140 SER A N 1
ATOM 1087 C CA . SER A 1 140 ? 19.141 -26.25 -10.844 1 95.81 140 SER A CA 1
ATOM 1088 C C . SER A 1 140 ? 18.438 -26.047 -9.508 1 95.81 140 SER A C 1
ATOM 1090 O O . SER A 1 140 ? 18.125 -27.016 -8.805 1 95.81 140 SER A O 1
ATOM 1092 N N . LEU A 1 141 ? 18.266 -24.828 -9.18 1 97.31 141 LEU A N 1
ATOM 1093 C CA . LEU A 1 141 ? 17.547 -24.484 -7.957 1 97.31 141 LEU A CA 1
ATOM 1094 C C . LEU A 1 141 ? 16.125 -25.016 -7.996 1 97.31 141 LEU A C 1
ATOM 1096 O O . LEU A 1 141 ? 15.594 -25.469 -6.977 1 97.31 141 LEU A O 1
ATOM 1100 N N . LEU A 1 142 ? 15.523 -25.016 -9.117 1 98.25 142 LEU A N 1
ATOM 1101 C CA . LEU A 1 142 ? 14.172 -25.547 -9.273 1 98.25 142 LEU A CA 1
ATOM 1102 C C . LEU A 1 142 ? 14.133 -27.031 -8.953 1 98.25 142 LEU A C 1
ATOM 1104 O O . LEU A 1 142 ? 13.227 -27.5 -8.266 1 98.25 142 LEU A O 1
ATOM 1108 N N . LYS A 1 143 ? 15.086 -27.75 -9.492 1 98 143 LYS A N 1
ATOM 1109 C CA . LYS A 1 143 ? 15.133 -29.188 -9.211 1 98 143 LYS A CA 1
ATOM 1110 C C . LYS A 1 143 ? 15.336 -29.453 -7.723 1 98 143 LYS A C 1
ATOM 1112 O O . LYS A 1 143 ? 14.711 -30.344 -7.16 1 98 143 LYS A O 1
ATOM 1117 N N . GLN A 1 144 ? 16.172 -28.656 -7.105 1 97.56 144 GLN A N 1
ATOM 1118 C CA . GLN A 1 144 ? 16.375 -28.781 -5.668 1 97.56 144 GLN A CA 1
ATOM 1119 C C . GLN A 1 144 ? 15.086 -28.5 -4.902 1 97.56 144 GLN A C 1
ATOM 1121 O O . GLN A 1 144 ? 14.789 -29.156 -3.906 1 97.56 144 GLN A O 1
ATOM 1126 N N . PHE A 1 145 ? 14.43 -27.578 -5.367 1 98.56 145 PHE A N 1
ATOM 1127 C CA . PHE A 1 145 ? 13.156 -27.219 -4.758 1 98.56 145 PHE A CA 1
ATOM 1128 C C . PHE A 1 145 ? 12.156 -28.359 -4.871 1 98.56 145 PHE A C 1
ATOM 1130 O O . PHE A 1 145 ? 11.523 -28.75 -3.885 1 98.56 145 PHE A O 1
ATOM 1137 N N . ILE A 1 146 ? 12.023 -28.891 -6.031 1 98.38 146 ILE A N 1
ATOM 1138 C CA . ILE A 1 146 ? 11.07 -29.969 -6.305 1 98.38 146 ILE A CA 1
ATOM 1139 C C . ILE A 1 146 ? 11.43 -31.203 -5.484 1 98.38 146 ILE A C 1
ATOM 1141 O O . ILE A 1 146 ? 10.555 -31.875 -4.945 1 98.38 146 ILE A O 1
ATOM 1145 N N . ASP A 1 147 ? 12.672 -31.469 -5.336 1 97.25 147 ASP A N 1
ATOM 1146 C CA . ASP A 1 147 ? 13.141 -32.688 -4.703 1 97.25 147 ASP A CA 1
ATOM 1147 C C . ASP A 1 147 ? 13.398 -32.5 -3.213 1 97.25 147 ASP A C 1
ATOM 1149 O O . ASP A 1 147 ? 13.617 -33.438 -2.473 1 97.25 147 ASP A O 1
ATOM 1153 N N . GLY A 1 148 ? 13.398 -31.25 -2.768 1 96.44 148 GLY A N 1
ATOM 1154 C CA . GLY A 1 148 ? 13.703 -30.953 -1.38 1 96.44 148 GLY A CA 1
ATOM 1155 C C . GLY A 1 148 ? 12.578 -31.312 -0.426 1 96.44 148 GLY A C 1
ATOM 1156 O O . GLY A 1 148 ? 11.547 -31.828 -0.846 1 96.44 148 GLY A O 1
ATOM 1157 N N . ASP A 1 149 ? 12.828 -31.031 0.806 1 97.25 149 ASP A N 1
ATOM 1158 C CA . ASP A 1 149 ? 11.797 -31.281 1.805 1 97.25 149 ASP A CA 1
ATOM 1159 C C . ASP A 1 149 ? 10.938 -30.031 2.031 1 97.25 149 ASP A C 1
ATOM 1161 O O . ASP A 1 149 ? 11.227 -28.969 1.48 1 97.25 149 ASP A O 1
ATOM 1165 N N . ASP A 1 150 ? 9.891 -30.188 2.822 1 97.81 150 ASP A N 1
ATOM 1166 C CA . ASP A 1 150 ? 8.93 -29.109 3.014 1 97.81 150 ASP A CA 1
ATOM 1167 C C . ASP A 1 150 ? 9.57 -27.922 3.711 1 97.81 150 ASP A C 1
ATOM 1169 O O . ASP A 1 150 ? 9.188 -26.766 3.463 1 97.81 150 ASP A O 1
ATOM 1173 N N . SER A 1 151 ? 10.461 -28.172 4.605 1 97.69 151 SER A N 1
ATOM 1174 C CA . SER A 1 151 ? 11.156 -27.062 5.266 1 97.69 151 SER A CA 1
ATOM 1175 C C . SER A 1 151 ? 11.906 -26.203 4.258 1 97.69 151 SER A C 1
ATOM 1177 O O . SER A 1 151 ? 11.836 -24.984 4.301 1 97.69 151 SER A O 1
ATOM 1179 N N . TYR A 1 152 ? 12.617 -26.891 3.385 1 97.75 152 TYR A N 1
ATOM 1180 C CA . TYR A 1 152 ? 13.328 -26.203 2.307 1 97.75 152 TYR A CA 1
ATOM 1181 C C . TYR A 1 152 ? 12.359 -25.422 1.425 1 97.75 152 TYR A C 1
ATOM 1183 O O . TYR A 1 152 ? 12.57 -24.25 1.146 1 97.75 152 TYR A O 1
ATOM 1191 N N . ARG A 1 153 ? 11.312 -26.016 1.015 1 98.62 153 ARG A N 1
ATOM 1192 C CA . ARG A 1 153 ? 10.32 -25.406 0.139 1 98.62 153 ARG A CA 1
ATOM 1193 C C . ARG A 1 153 ? 9.664 -24.203 0.81 1 98.62 153 ARG A C 1
ATOM 1195 O O . ARG A 1 153 ? 9.484 -23.156 0.184 1 98.62 153 ARG A O 1
ATOM 1202 N N . ASN A 1 154 ? 9.367 -24.344 2.061 1 98.38 154 ASN A N 1
ATOM 1203 C CA . ASN A 1 154 ? 8.664 -23.312 2.812 1 98.38 154 ASN A CA 1
ATOM 1204 C C . ASN A 1 154 ? 9.508 -22.047 2.936 1 98.38 154 ASN A C 1
ATOM 1206 O O . ASN A 1 154 ? 8.961 -20.938 3.035 1 98.38 154 ASN A O 1
ATOM 1210 N N . GLN A 1 155 ? 10.75 -22.156 2.832 1 98 155 GLN A N 1
ATOM 1211 C CA . GLN A 1 155 ? 11.641 -21.031 3.021 1 98 155 GLN A CA 1
ATOM 1212 C C . GLN A 1 155 ? 11.969 -20.359 1.69 1 98 155 GLN A C 1
ATOM 1214 O O . GLN A 1 155 ? 12.594 -19.297 1.661 1 98 155 GLN A O 1
ATOM 1219 N N . ARG A 1 156 ? 11.492 -20.953 0.642 1 98.12 156 ARG A N 1
ATOM 1220 C CA . ARG A 1 156 ? 12.055 -20.484 -0.62 1 98.12 156 ARG A CA 1
ATOM 1221 C C . ARG A 1 156 ? 10.953 -20.125 -1.611 1 98.12 156 ARG A C 1
ATOM 1223 O O . ARG A 1 156 ? 11.172 -19.328 -2.533 1 98.12 156 ARG A O 1
ATOM 1230 N N . PHE A 1 157 ? 9.844 -20.781 -1.521 1 98.81 157 PHE A N 1
ATOM 1231 C CA . PHE A 1 157 ? 8.797 -20.547 -2.512 1 98.81 157 PHE A CA 1
ATOM 1232 C C . PHE A 1 157 ? 8.227 -19.141 -2.371 1 98.81 157 PHE A C 1
ATOM 1234 O O . PHE A 1 157 ? 7.688 -18.781 -1.323 1 98.81 157 PHE A O 1
ATOM 1241 N N . LYS A 1 158 ? 8.273 -18.391 -3.449 1 98.69 158 LYS A N 1
ATOM 1242 C CA . LYS A 1 158 ? 7.984 -16.969 -3.402 1 98.69 158 LYS A CA 1
ATOM 1243 C C . LYS A 1 158 ? 7.012 -16.562 -4.512 1 98.69 158 LYS A C 1
ATOM 1245 O O . LYS A 1 158 ? 7.141 -17.016 -5.648 1 98.69 158 LYS A O 1
ATOM 1250 N N . ILE A 1 159 ? 6.055 -15.703 -4.164 1 98.69 159 ILE A N 1
ATOM 1251 C CA . ILE A 1 159 ? 5.156 -15.094 -5.137 1 98.69 159 ILE A CA 1
ATOM 1252 C C . ILE A 1 159 ? 5.551 -13.641 -5.363 1 98.69 159 ILE A C 1
ATOM 1254 O O . ILE A 1 159 ? 5.875 -12.922 -4.414 1 98.69 159 ILE A O 1
ATOM 1258 N N . VAL A 1 160 ? 5.641 -13.195 -6.551 1 98.38 160 VAL A N 1
ATOM 1259 C CA . VAL A 1 160 ? 5.75 -11.805 -6.969 1 98.38 160 VAL A CA 1
ATOM 1260 C C . VAL A 1 160 ? 4.523 -11.414 -7.789 1 98.38 160 VAL A C 1
ATOM 1262 O O . VAL A 1 160 ? 4.207 -12.062 -8.789 1 98.38 160 VAL A O 1
ATOM 1265 N N . SER A 1 161 ? 3.783 -10.422 -7.363 1 97.88 161 SER A N 1
ATOM 1266 C CA . SER A 1 161 ? 2.521 -10.109 -8.023 1 97.88 161 SER A CA 1
ATOM 1267 C C . SER A 1 161 ? 2.318 -8.602 -8.148 1 97.88 161 SER A C 1
ATOM 1269 O O . SER A 1 161 ? 2.967 -7.824 -7.441 1 97.88 161 SER A O 1
ATOM 1271 N N . GLN A 1 162 ? 1.486 -8.211 -9.078 1 97.44 162 GLN A N 1
ATOM 1272 C CA . GLN A 1 162 ? 1.147 -6.801 -9.281 1 97.44 162 GLN A CA 1
ATOM 1273 C C . GLN A 1 162 ? -0.219 -6.656 -9.945 1 97.44 162 GLN A C 1
ATOM 1275 O O . GLN A 1 162 ? -0.537 -7.383 -10.891 1 97.44 162 GLN A O 1
ATOM 1280 N N . VAL A 1 163 ? -1.009 -5.812 -9.414 1 97.62 163 VAL A N 1
ATOM 1281 C CA . VAL A 1 163 ? -2.236 -5.418 -10.094 1 97.62 163 VAL A CA 1
ATOM 1282 C C . VAL A 1 163 ? -1.931 -4.332 -11.125 1 97.62 163 VAL A C 1
ATOM 1284 O O . VAL A 1 163 ? -1.605 -3.199 -10.758 1 97.62 163 VAL A O 1
ATOM 1287 N N . LEU A 1 164 ? -2.055 -4.629 -12.352 1 97 164 LEU A N 1
ATOM 1288 C CA . LEU A 1 164 ? -1.719 -3.699 -13.422 1 97 164 LEU A CA 1
ATOM 1289 C C . LEU A 1 164 ? -2.865 -2.725 -13.68 1 97 164 LEU A C 1
ATOM 1291 O O . LEU A 1 164 ? -2.633 -1.557 -14 1 97 164 LEU A O 1
ATOM 1295 N N . ARG A 1 165 ? -4.027 -3.24 -13.562 1 97.44 165 ARG A N 1
ATOM 1296 C CA . ARG A 1 165 ? -5.242 -2.449 -13.742 1 97.44 165 ARG A CA 1
ATOM 1297 C C . ARG A 1 165 ? -6.266 -2.76 -12.656 1 97.44 165 ARG A C 1
ATOM 1299 O O . ARG A 1 165 ? -6.445 -3.918 -12.281 1 97.44 165 ARG A O 1
ATOM 1306 N N . GLY A 1 166 ? -6.895 -1.741 -12.164 1 96.62 166 GLY A N 1
ATOM 1307 C CA . GLY A 1 166 ? -7.918 -1.861 -11.141 1 96.62 166 GLY A CA 1
ATOM 1308 C C . GLY A 1 166 ? -8.047 -0.624 -10.273 1 96.62 166 GLY A C 1
ATOM 1309 O O . GLY A 1 166 ? -7.289 0.338 -10.445 1 96.62 166 GLY A O 1
ATOM 1310 N N . PRO A 1 167 ? -9.047 -0.638 -9.438 1 94.19 167 PRO A N 1
ATOM 1311 C CA . PRO A 1 167 ? -9.188 0.487 -8.508 1 94.19 167 PRO A CA 1
ATOM 1312 C C . PRO A 1 167 ? -7.938 0.717 -7.664 1 94.19 167 PRO A C 1
ATOM 1314 O O . PRO A 1 167 ? -7.258 -0.24 -7.289 1 94.19 167 PRO A O 1
ATOM 1317 N N . TRP A 1 168 ? -7.664 1.873 -7.324 1 91.25 168 TRP A N 1
ATOM 1318 C CA . TRP A 1 168 ? -6.43 2.246 -6.637 1 91.25 168 TRP A CA 1
ATOM 1319 C C . TRP A 1 168 ? -6.336 1.556 -5.277 1 91.25 168 TRP A C 1
ATOM 1321 O O . TRP A 1 168 ? -5.246 1.173 -4.844 1 91.25 168 TRP A O 1
ATOM 1331 N N . ILE A 1 169 ? -7.449 1.435 -4.605 1 91.62 169 ILE A N 1
ATOM 1332 C CA . ILE A 1 169 ? -7.453 0.824 -3.281 1 91.62 169 ILE A CA 1
ATOM 1333 C C . ILE A 1 169 ? -7.016 -0.635 -3.385 1 91.62 169 ILE A C 1
ATOM 1335 O O . ILE A 1 169 ? -6.324 -1.146 -2.5 1 91.62 169 ILE A O 1
ATOM 1339 N N . VAL A 1 170 ? -7.492 -1.269 -4.441 1 95.12 170 VAL A N 1
ATOM 1340 C CA . VAL A 1 170 ? -7.105 -2.658 -4.668 1 95.12 170 VAL A CA 1
ATOM 1341 C C . VAL A 1 170 ? -5.609 -2.738 -4.961 1 95.12 170 VAL A C 1
ATOM 1343 O O . VAL A 1 170 ? -4.906 -3.584 -4.402 1 95.12 170 VAL A O 1
ATOM 1346 N N . LYS A 1 171 ? -5.199 -1.854 -5.773 1 95.12 171 LYS A N 1
ATOM 1347 C CA . LYS A 1 171 ? -3.773 -1.784 -6.074 1 95.12 171 LYS A CA 1
ATOM 1348 C C . LYS A 1 171 ? -2.955 -1.558 -4.805 1 95.12 171 LYS A C 1
ATOM 1350 O O . LYS A 1 171 ? -1.931 -2.209 -4.594 1 95.12 171 LYS A O 1
AT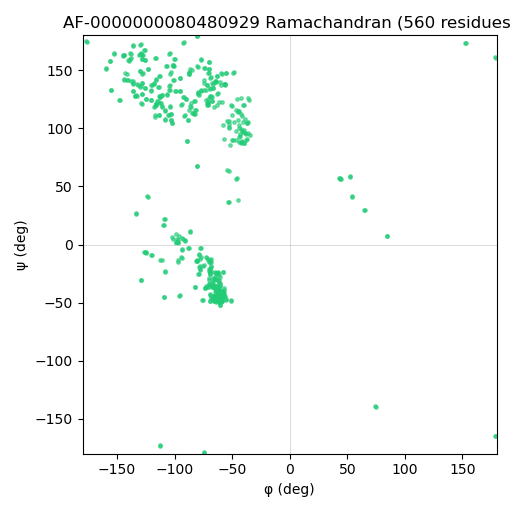OM 1355 N N . ALA A 1 172 ? -3.422 -0.724 -3.992 1 93.19 172 ALA A N 1
ATOM 1356 C CA . ALA A 1 172 ? -2.727 -0.41 -2.746 1 93.19 172 ALA A CA 1
ATOM 1357 C C . ALA A 1 172 ? -2.691 -1.622 -1.819 1 93.19 172 ALA A C 1
ATOM 1359 O O . ALA A 1 172 ? -1.638 -1.965 -1.277 1 93.19 172 ALA A O 1
ATOM 1360 N N . ALA A 1 173 ? -3.805 -2.232 -1.63 1 93.94 173 ALA A N 1
ATOM 1361 C CA . ALA A 1 173 ? -3.881 -3.408 -0.767 1 93.94 173 ALA A CA 1
ATOM 1362 C C . ALA A 1 173 ? -2.986 -4.531 -1.284 1 93.94 173 ALA A C 1
ATOM 1364 O O . ALA A 1 173 ? -2.215 -5.117 -0.523 1 93.94 173 ALA A O 1
ATOM 1365 N N . ALA A 1 174 ? -3.104 -4.738 -2.523 1 95.81 174 ALA A N 1
ATOM 1366 C CA . ALA A 1 174 ? -2.328 -5.812 -3.137 1 95.81 174 ALA A CA 1
ATOM 1367 C C . ALA A 1 174 ? -0.834 -5.504 -3.098 1 95.81 174 ALA A C 1
ATOM 1369 O O . ALA A 1 174 ? -0.006 -6.418 -3.074 1 95.81 174 ALA A O 1
ATOM 1370 N N . GLY A 1 175 ? -0.575 -4.246 -3.186 1 93 175 GLY A N 1
ATOM 1371 C CA . GLY A 1 175 ? 0.817 -3.824 -3.156 1 93 175 GLY A CA 1
ATOM 1372 C C . GLY A 1 175 ? 1.55 -4.27 -1.905 1 93 175 GLY A C 1
ATOM 1373 O O . GLY A 1 175 ? 2.771 -4.43 -1.919 1 93 175 GLY A O 1
ATOM 1374 N N . GLN A 1 176 ? 0.824 -4.516 -0.856 1 90.81 176 GLN A N 1
ATOM 1375 C CA . GLN A 1 176 ? 1.423 -5.012 0.377 1 90.81 176 GLN A CA 1
ATOM 1376 C C . GLN A 1 176 ? 1.95 -6.434 0.198 1 90.81 176 GLN A C 1
ATOM 1378 O O . GLN A 1 176 ? 2.791 -6.891 0.974 1 90.81 176 GLN A O 1
ATOM 1383 N N . PHE A 1 177 ? 1.468 -7.027 -0.77 1 92.62 177 PHE A N 1
ATOM 1384 C CA . PHE A 1 177 ? 1.854 -8.406 -1.049 1 92.62 177 PHE A CA 1
ATOM 1385 C C . PHE A 1 177 ? 2.402 -8.539 -2.465 1 92.62 177 PHE A C 1
ATOM 1387 O O . PHE A 1 177 ? 2.053 -9.477 -3.188 1 92.62 177 PHE A O 1
ATOM 1394 N N . GLY A 1 178 ? 3.172 -7.582 -2.793 1 94.75 178 GLY A N 1
ATOM 1395 C CA . GLY A 1 178 ? 3.789 -7.613 -4.109 1 94.75 178 GLY A CA 1
ATOM 1396 C C . GLY A 1 178 ? 4.801 -8.734 -4.27 1 94.75 178 GLY A C 1
ATOM 1397 O O . GLY A 1 178 ? 4.957 -9.281 -5.359 1 94.75 178 GLY A O 1
ATOM 1398 N N . ALA A 1 179 ? 5.52 -8.992 -3.205 1 96.94 179 ALA A N 1
ATOM 1399 C CA . ALA A 1 179 ? 6.48 -10.086 -3.133 1 96.94 179 ALA A CA 1
ATOM 1400 C C . ALA A 1 179 ? 6.559 -10.656 -1.718 1 96.94 179 ALA A C 1
ATOM 1402 O O . ALA A 1 179 ? 6.797 -9.914 -0.759 1 96.94 179 ALA A O 1
ATOM 1403 N N . PHE A 1 180 ? 6.34 -11.93 -1.597 1 97.06 180 PHE A N 1
ATOM 1404 C CA . PHE A 1 180 ? 6.395 -12.508 -0.258 1 97.06 180 PHE A CA 1
ATOM 1405 C C . PHE A 1 180 ? 6.625 -14.008 -0.322 1 97.06 180 PHE A C 1
ATOM 1407 O O . PHE A 1 180 ? 6.285 -14.656 -1.317 1 97.06 180 PHE A O 1
ATOM 1414 N N . LEU A 1 181 ? 7.273 -14.594 0.714 1 98.19 181 LEU A N 1
ATOM 1415 C CA . LEU A 1 181 ? 7.379 -16.047 0.874 1 98.19 181 LEU A CA 1
ATOM 1416 C C . LEU A 1 181 ? 6.031 -16.641 1.262 1 98.19 181 LEU A C 1
ATOM 1418 O O . LEU A 1 181 ? 5.48 -16.312 2.316 1 98.19 181 LEU A O 1
ATOM 1422 N N . VAL A 1 182 ? 5.602 -17.5 0.461 1 98.5 182 VAL A N 1
ATOM 1423 C CA . VAL A 1 182 ? 4.207 -17.922 0.522 1 98.5 182 VAL A CA 1
ATOM 1424 C C . VAL A 1 182 ? 3.961 -18.703 1.813 1 98.5 182 VAL A C 1
ATOM 1426 O O . VAL A 1 182 ? 3.035 -18.391 2.564 1 98.5 182 VAL A O 1
ATOM 1429 N N . ALA A 1 183 ? 4.848 -19.609 2.111 1 97.88 183 ALA A N 1
ATOM 1430 C CA . ALA A 1 183 ? 4.613 -20.516 3.234 1 97.88 183 ALA A CA 1
ATOM 1431 C C . ALA A 1 183 ? 4.895 -19.812 4.566 1 97.88 183 ALA A C 1
ATOM 1433 O O . ALA A 1 183 ? 4.57 -20.344 5.629 1 97.88 183 ALA A O 1
ATOM 1434 N N . LYS A 1 184 ? 5.477 -18.719 4.551 1 96.94 184 LYS A N 1
ATOM 1435 C CA . LYS A 1 184 ? 5.602 -17.906 5.758 1 96.94 184 LYS A CA 1
ATOM 1436 C C . LYS A 1 184 ? 4.324 -17.109 6.027 1 96.94 184 LYS A C 1
ATOM 1438 O O . LYS A 1 184 ? 4.141 -16.578 7.121 1 96.94 184 LYS A O 1
ATOM 1443 N N . THR A 1 185 ? 3.512 -17.078 5.062 1 96.19 185 THR A N 1
ATOM 1444 C CA . THR A 1 185 ? 2.299 -16.266 5.141 1 96.19 185 THR A CA 1
ATOM 1445 C C . THR A 1 185 ? 1.064 -17.156 5.266 1 96.19 185 THR A C 1
ATOM 1447 O O . THR A 1 185 ? 0.209 -16.938 6.121 1 96.19 185 THR A O 1
ATOM 1450 N N . VAL A 1 186 ? 1.033 -18.188 4.441 1 98 186 VAL A N 1
ATOM 1451 C CA . VAL A 1 186 ? -0.122 -19.078 4.426 1 98 186 VAL A CA 1
ATOM 1452 C C . VAL A 1 186 ? 0.348 -20.531 4.367 1 98 186 VAL A C 1
ATOM 1454 O O . VAL A 1 186 ? 1.525 -20.797 4.121 1 98 186 VAL A O 1
ATOM 1457 N N . ARG A 1 187 ? -0.638 -21.375 4.539 1 98 187 ARG A N 1
ATOM 1458 C CA . ARG A 1 187 ? -0.326 -22.797 4.516 1 98 187 ARG A CA 1
ATOM 1459 C C . ARG A 1 187 ? -0.17 -23.312 3.088 1 98 187 ARG A C 1
ATOM 1461 O O . ARG A 1 187 ? -1.014 -23.031 2.23 1 98 187 ARG A O 1
ATOM 1468 N N . CYS A 1 188 ? 0.904 -24 2.93 1 98.5 188 CYS A N 1
ATOM 1469 C CA . CYS A 1 188 ? 1.17 -24.656 1.653 1 98.5 188 CYS A CA 1
ATOM 1470 C C . CYS A 1 188 ? 1.311 -26.172 1.83 1 98.5 188 CYS A C 1
ATOM 1472 O O . CYS A 1 188 ? 1.894 -26.625 2.812 1 98.5 188 CYS A O 1
ATOM 1474 N N . THR A 1 189 ? 0.713 -26.875 0.923 1 98.5 189 THR A N 1
ATOM 1475 C CA . THR A 1 189 ? 0.898 -28.328 0.824 1 98.5 189 THR A CA 1
ATOM 1476 C C . THR A 1 189 ? 1.519 -28.703 -0.519 1 98.5 189 THR A C 1
ATOM 1478 O O . THR A 1 189 ? 1.152 -28.141 -1.556 1 98.5 189 THR A O 1
ATOM 1481 N N . TYR A 1 190 ? 2.436 -29.641 -0.395 1 98.69 190 TYR A N 1
ATOM 1482 C CA . TYR A 1 190 ? 3.184 -30.031 -1.584 1 98.69 190 TYR A CA 1
ATOM 1483 C C . TYR A 1 190 ? 2.885 -31.469 -1.967 1 98.69 190 TYR A C 1
ATOM 1485 O O . TYR A 1 190 ? 2.781 -32.344 -1.099 1 98.69 190 TYR A O 1
ATOM 1493 N N . HIS A 1 191 ? 2.68 -31.703 -3.221 1 98.38 191 HIS A N 1
ATOM 1494 C CA . HIS A 1 191 ? 2.426 -33.031 -3.762 1 98.38 191 HIS A CA 1
ATOM 1495 C C . HIS A 1 191 ? 3.359 -33.344 -4.93 1 98.38 191 HIS A C 1
ATOM 1497 O O . HIS A 1 191 ? 3.496 -32.531 -5.848 1 98.38 191 HIS A O 1
ATOM 1503 N N . LYS A 1 192 ? 3.979 -34.469 -4.84 1 97.69 192 LYS A N 1
ATOM 1504 C CA . LYS A 1 192 ? 4.883 -34.906 -5.906 1 97.69 192 LYS A CA 1
ATOM 1505 C C . LYS A 1 192 ? 4.441 -36.219 -6.508 1 97.69 192 LYS A C 1
ATOM 1507 O O . LYS A 1 192 ? 4.172 -37.188 -5.781 1 97.69 192 LYS A O 1
ATOM 1512 N N . GLY A 1 193 ? 4.242 -36.281 -7.797 1 96.06 193 GLY A N 1
ATOM 1513 C CA . GLY A 1 193 ? 4.016 -37.5 -8.562 1 96.06 193 GLY A CA 1
ATOM 1514 C C . GLY A 1 193 ? 5.156 -37.812 -9.508 1 96.06 193 GLY A C 1
ATOM 1515 O O . GLY A 1 193 ? 6.223 -37.219 -9.438 1 96.06 193 GLY A O 1
ATOM 1516 N N . PRO A 1 194 ? 4.969 -38.844 -10.352 1 94.06 194 PRO A N 1
ATOM 1517 C CA . PRO A 1 194 ? 6.043 -39.281 -11.242 1 94.06 194 PRO A CA 1
ATOM 1518 C C . PRO A 1 194 ? 6.43 -38.188 -12.258 1 94.06 194 PRO A C 1
ATOM 1520 O O . PRO A 1 194 ? 7.602 -38.062 -12.625 1 94.06 194 PRO A O 1
ATOM 1523 N N . ASN A 1 195 ? 5.457 -37.438 -12.703 1 96.69 195 ASN A N 1
ATOM 1524 C CA . ASN A 1 195 ? 5.746 -36.438 -13.734 1 96.69 195 ASN A CA 1
ATOM 1525 C C . ASN A 1 195 ? 5.113 -35.094 -13.406 1 96.69 195 ASN A C 1
ATOM 1527 O O . ASN A 1 195 ? 4.73 -34.344 -14.312 1 96.69 195 ASN A O 1
ATOM 1531 N N . TYR A 1 196 ? 4.926 -34.906 -12.094 1 98.19 196 TYR A N 1
ATOM 1532 C CA . TYR A 1 196 ? 4.355 -33.594 -11.766 1 98.19 196 TYR A CA 1
ATOM 1533 C C . TYR A 1 196 ? 4.703 -33.188 -10.336 1 98.19 196 TYR A C 1
ATOM 1535 O O . TYR A 1 196 ? 5.137 -34.031 -9.539 1 98.19 196 TYR A O 1
ATOM 1543 N N . PHE A 1 197 ? 4.664 -31.953 -10.047 1 98.69 197 PHE A N 1
ATOM 1544 C CA . PHE A 1 197 ? 4.773 -31.312 -8.734 1 98.69 197 PHE A CA 1
ATOM 1545 C C . PHE A 1 197 ? 3.682 -30.266 -8.547 1 98.69 197 PHE A C 1
ATOM 1547 O O . PHE A 1 197 ? 3.436 -29.453 -9.445 1 98.69 197 PHE A O 1
ATOM 1554 N N . GLU A 1 198 ? 2.953 -30.359 -7.453 1 98.88 198 GLU A N 1
ATOM 1555 C CA . GLU A 1 198 ? 1.841 -29.453 -7.199 1 98.88 198 GLU A CA 1
ATOM 1556 C C . GLU A 1 198 ? 1.986 -28.766 -5.844 1 98.88 198 GLU A C 1
ATOM 1558 O O . GLU A 1 198 ? 2.334 -29.406 -4.852 1 98.88 198 GLU A O 1
ATOM 1563 N N . ILE A 1 199 ? 1.764 -27.5 -5.852 1 98.88 199 ILE A N 1
ATOM 1564 C CA . ILE A 1 199 ? 1.687 -26.734 -4.617 1 98.88 199 ILE A CA 1
ATOM 1565 C C . ILE A 1 199 ? 0.25 -26.266 -4.387 1 98.88 199 ILE A C 1
ATOM 1567 O O . ILE A 1 199 ? -0.314 -25.547 -5.219 1 98.88 199 ILE A O 1
ATOM 1571 N N . ASP A 1 200 ? -0.342 -26.672 -3.314 1 98.69 200 ASP A N 1
ATOM 1572 C CA . ASP A 1 200 ? -1.636 -26.156 -2.883 1 98.69 200 ASP A CA 1
ATOM 1573 C C . ASP A 1 200 ? -1.466 -25.016 -1.889 1 98.69 200 ASP A C 1
ATOM 1575 O O . ASP A 1 200 ? -0.863 -25.188 -0.828 1 98.69 200 ASP A O 1
ATOM 1579 N N . ILE A 1 201 ? -1.986 -23.891 -2.277 1 98.62 201 ILE A N 1
ATOM 1580 C CA . ILE A 1 201 ? -1.872 -22.703 -1.438 1 98.62 201 ILE A CA 1
ATOM 1581 C C . ILE A 1 201 ? -3.229 -22.375 -0.819 1 98.62 201 ILE A C 1
ATOM 1583 O O . ILE A 1 201 ? -4.168 -22.016 -1.528 1 98.62 201 ILE A O 1
ATOM 1587 N N . ASP A 1 202 ? -3.281 -22.469 0.44 1 97.94 202 ASP A N 1
ATOM 1588 C CA . ASP A 1 202 ? -4.5 -22.125 1.165 1 97.94 202 ASP A CA 1
ATOM 1589 C C . ASP A 1 202 ? -4.52 -20.641 1.547 1 97.94 202 ASP A C 1
ATOM 1591 O O . ASP A 1 202 ? -4.168 -20.281 2.672 1 97.94 202 ASP A O 1
ATOM 1595 N N . THR A 1 203 ? -5.043 -19.812 0.677 1 97.56 203 THR A N 1
ATOM 1596 C CA . THR A 1 203 ? -5.016 -18.359 0.889 1 97.56 203 THR A CA 1
ATOM 1597 C C . THR A 1 203 ? -5.93 -17.969 2.047 1 97.56 203 THR A C 1
ATOM 1599 O O . THR A 1 203 ? -5.855 -16.844 2.547 1 97.56 203 THR A O 1
ATOM 1602 N N . GLY A 1 204 ? -6.766 -18.875 2.486 1 96.5 204 GLY A N 1
ATOM 1603 C CA . GLY A 1 204 ? -7.68 -18.594 3.584 1 96.5 204 GLY A CA 1
ATOM 1604 C C . GLY A 1 204 ? -7.074 -18.875 4.945 1 96.5 204 GLY A C 1
ATOM 1605 O O . GLY A 1 204 ? -7.688 -18.578 5.977 1 96.5 204 GLY A O 1
ATOM 1606 N N . SER A 1 205 ? -5.926 -19.359 4.945 1 97.19 205 SER A N 1
ATOM 1607 C CA . SER A 1 205 ? -5.359 -19.812 6.211 1 97.19 205 SER A CA 1
ATOM 1608 C C . SER A 1 205 ? -4.848 -18.641 7.043 1 97.19 205 SER A C 1
ATOM 1610 O O . SER A 1 205 ? -4.566 -18.797 8.234 1 97.19 205 SER A O 1
ATOM 1612 N N . TRP A 1 206 ? -4.637 -17.578 6.449 1 95.81 206 TRP A N 1
ATOM 1613 C CA . TRP A 1 206 ? -4.316 -16.328 7.152 1 95.81 206 TRP A CA 1
ATOM 1614 C C . TRP A 1 206 ? -5.348 -15.25 6.848 1 95.81 206 TRP A C 1
ATOM 1616 O O . TRP A 1 206 ? -5.652 -14.992 5.68 1 95.81 206 TRP A O 1
ATOM 1626 N N . ARG A 1 207 ? -5.82 -14.602 7.855 1 93.94 207 ARG A N 1
ATOM 1627 C CA . ARG A 1 207 ? -6.969 -13.703 7.762 1 93.94 207 ARG A CA 1
ATOM 1628 C C . ARG A 1 207 ? -6.668 -12.523 6.844 1 93.94 207 ARG A C 1
ATOM 1630 O O . ARG A 1 207 ? -7.539 -12.078 6.094 1 93.94 207 ARG A O 1
ATOM 1637 N N . ILE A 1 208 ? -5.543 -11.953 6.867 1 92.81 208 ILE A N 1
ATOM 1638 C CA . ILE A 1 208 ? -5.207 -10.766 6.094 1 92.81 208 ILE A CA 1
ATOM 1639 C C . ILE A 1 208 ? -5.148 -11.109 4.609 1 92.81 208 ILE A C 1
ATOM 1641 O O . ILE A 1 208 ? -5.727 -10.406 3.777 1 92.81 208 ILE A O 1
ATOM 1645 N N . LEU A 1 209 ? -4.449 -12.18 4.273 1 95.38 209 LEU A N 1
ATOM 1646 C CA . LEU A 1 209 ? -4.406 -12.57 2.871 1 95.38 209 LEU A CA 1
ATOM 1647 C C . LEU A 1 209 ? -5.789 -12.992 2.381 1 95.38 209 LEU A C 1
ATOM 1649 O O . LEU A 1 209 ? -6.148 -12.734 1.23 1 95.38 209 LEU A O 1
ATOM 1653 N N . ALA A 1 210 ? -6.516 -13.664 3.246 1 96.06 210 ALA A N 1
ATOM 1654 C CA . ALA A 1 210 ? -7.887 -14.016 2.895 1 96.06 210 ALA A CA 1
ATOM 1655 C C . ALA A 1 210 ? -8.695 -12.781 2.512 1 96.06 210 ALA A C 1
ATOM 1657 O O . ALA A 1 210 ? -9.414 -12.789 1.508 1 96.06 210 ALA A O 1
ATOM 1658 N N . ALA A 1 211 ? -8.602 -11.781 3.303 1 95.19 211 ALA A N 1
ATOM 1659 C CA . ALA A 1 211 ? -9.312 -10.539 3.031 1 95.19 211 ALA A CA 1
ATOM 1660 C C . ALA A 1 211 ? -8.875 -9.938 1.7 1 95.19 211 ALA A C 1
ATOM 1662 O O . ALA A 1 211 ? -9.711 -9.461 0.924 1 95.19 211 ALA A O 1
ATOM 1663 N N . LEU A 1 212 ? -7.633 -9.953 1.455 1 96.38 212 LEU A N 1
ATOM 1664 C CA . LEU A 1 212 ? -7.133 -9.445 0.182 1 96.38 212 LEU A CA 1
ATOM 1665 C C . LEU A 1 212 ? -7.695 -10.258 -0.983 1 96.38 212 LEU A C 1
ATOM 1667 O O . LEU A 1 212 ? -8.156 -9.688 -1.974 1 96.38 212 LEU A O 1
ATOM 1671 N N . VAL A 1 213 ? -7.598 -11.562 -0.87 1 97.06 213 VAL A N 1
ATOM 1672 C CA . VAL A 1 213 ? -8.062 -12.43 -1.952 1 97.06 213 VAL A CA 1
ATOM 1673 C C . VAL A 1 213 ? -9.555 -12.219 -2.176 1 97.06 213 VAL A C 1
ATOM 1675 O O . VAL A 1 213 ? -10.016 -12.172 -3.318 1 97.06 213 VAL A O 1
ATOM 1678 N N . ARG A 1 214 ? -10.289 -12.062 -1.121 1 96.62 214 ARG A N 1
ATOM 1679 C CA . ARG A 1 214 ? -11.711 -11.75 -1.261 1 96.62 214 ARG A CA 1
ATOM 1680 C C . ARG A 1 214 ? -11.906 -10.414 -1.971 1 96.62 214 ARG A C 1
ATOM 1682 O O . ARG A 1 214 ? -12.805 -10.273 -2.803 1 96.62 214 ARG A O 1
ATOM 1689 N N . LEU A 1 215 ? -11.117 -9.445 -1.597 1 95.94 215 LEU A N 1
ATOM 1690 C CA . LEU A 1 215 ? -11.164 -8.148 -2.258 1 95.94 215 LEU A CA 1
ATOM 1691 C C . LEU A 1 215 ? -10.883 -8.289 -3.75 1 95.94 215 LEU A C 1
ATOM 1693 O O . LEU A 1 215 ? -11.641 -7.781 -4.582 1 95.94 215 LEU A O 1
ATOM 1697 N N . LEU A 1 216 ? -9.898 -8.961 -4.098 1 97.31 216 LEU A N 1
ATOM 1698 C CA . LEU A 1 216 ? -9.555 -9.211 -5.492 1 97.31 216 LEU A CA 1
ATOM 1699 C C . LEU A 1 216 ? -10.688 -9.93 -6.215 1 97.31 216 LEU A C 1
ATOM 1701 O O . LEU A 1 216 ? -11.023 -9.586 -7.352 1 97.31 216 LEU A O 1
ATOM 1705 N N . PHE A 1 217 ? -11.18 -10.914 -5.504 1 96.81 217 PHE A N 1
ATOM 1706 C CA . PHE A 1 217 ? -12.281 -11.711 -6.035 1 96.81 217 PHE A CA 1
ATOM 1707 C C . PHE A 1 217 ? -13.484 -10.82 -6.355 1 96.81 217 PHE A C 1
ATOM 1709 O O . PHE A 1 217 ? -14.086 -10.938 -7.422 1 96.81 217 PHE A O 1
ATOM 1716 N N . GLY A 1 218 ? -13.789 -9.914 -5.566 1 96.31 218 GLY A N 1
ATOM 1717 C CA . GLY A 1 218 ? -14.906 -8.992 -5.754 1 96.31 218 GLY A CA 1
ATOM 1718 C C . GLY A 1 218 ? -14.695 -8.023 -6.898 1 96.31 218 GLY A C 1
ATOM 1719 O O . GLY A 1 218 ? -15.656 -7.566 -7.516 1 96.31 218 GLY A O 1
ATOM 1720 N N . TYR A 1 219 ? -13.438 -7.762 -7.215 1 97.31 219 TYR A N 1
ATOM 1721 C CA . TYR A 1 219 ? -13.117 -6.801 -8.266 1 97.31 219 TYR A CA 1
ATOM 1722 C C . TYR A 1 219 ? -12.547 -7.504 -9.492 1 97.31 219 TYR A C 1
ATOM 1724 O O . TYR A 1 219 ? -11.938 -6.867 -10.352 1 97.31 219 TYR A O 1
ATOM 1732 N N . ALA A 1 220 ? -12.695 -8.711 -9.633 1 97.5 220 ALA A N 1
ATOM 1733 C CA . ALA A 1 220 ? -12.016 -9.531 -10.633 1 97.5 220 ALA A CA 1
ATOM 1734 C C . ALA A 1 220 ? -12.281 -9.008 -12.047 1 97.5 220 ALA A C 1
ATOM 1736 O O . ALA A 1 220 ? -11.367 -8.969 -12.875 1 97.5 220 ALA A O 1
ATOM 1737 N N . ARG A 1 221 ? -13.453 -8.57 -12.328 1 97.56 221 ARG A N 1
ATOM 1738 C CA . ARG A 1 221 ? -13.812 -8.133 -13.672 1 97.56 221 ARG A CA 1
ATOM 1739 C C . ARG A 1 221 ? -13.094 -6.848 -14.047 1 97.56 221 ARG A C 1
ATOM 1741 O O . ARG A 1 221 ? -12.945 -6.535 -15.227 1 97.56 221 ARG A O 1
ATOM 1748 N N . SER A 1 222 ? -12.656 -6.152 -13.062 1 97.81 222 SER A N 1
ATOM 1749 C CA . SER A 1 222 ? -12.023 -4.863 -13.312 1 97.81 222 SER A CA 1
ATOM 1750 C C . SER A 1 222 ? -10.5 -4.973 -13.234 1 97.81 222 SER A C 1
ATOM 1752 O O . SER A 1 222 ? -9.789 -3.979 -13.414 1 97.81 222 SER A O 1
ATOM 1754 N N . LEU A 1 223 ? -10.016 -6.148 -13.07 1 98.19 223 LEU A N 1
ATOM 1755 C CA . LEU A 1 223 ? -8.602 -6.262 -12.727 1 98.19 223 LEU A CA 1
ATOM 1756 C C . LEU A 1 223 ? -7.816 -6.91 -13.867 1 98.19 223 LEU A C 1
ATOM 1758 O O . LEU A 1 223 ? -8.352 -7.758 -14.586 1 98.19 223 LEU A O 1
ATOM 1762 N N . ILE A 1 224 ? -6.637 -6.48 -14.023 1 98.69 224 ILE A N 1
ATOM 1763 C CA . ILE A 1 224 ? -5.57 -7.254 -14.648 1 98.69 224 ILE A CA 1
ATOM 1764 C C . ILE A 1 224 ? -4.469 -7.527 -13.625 1 98.69 224 ILE A C 1
ATOM 1766 O O . ILE A 1 224 ? -3.918 -6.598 -13.031 1 98.69 224 ILE A O 1
ATOM 1770 N N . LEU A 1 225 ? -4.227 -8.734 -13.406 1 98.38 225 LEU A N 1
ATOM 1771 C CA . LEU A 1 225 ? -3.328 -9.164 -12.336 1 98.38 225 LEU A CA 1
ATOM 1772 C C . LEU A 1 225 ? -2.223 -10.062 -12.883 1 98.38 225 LEU A C 1
ATOM 1774 O O . LEU A 1 225 ? -2.502 -11.055 -13.562 1 98.38 225 LEU A O 1
ATOM 1778 N N . ASP A 1 226 ? -0.989 -9.703 -12.625 1 98.69 226 ASP A N 1
ATOM 1779 C CA . ASP A 1 226 ? 0.156 -10.562 -12.906 1 98.69 226 ASP A CA 1
ATOM 1780 C C . ASP A 1 226 ? 0.624 -11.289 -11.648 1 98.69 226 ASP A C 1
ATOM 1782 O O . ASP A 1 226 ? 0.773 -10.68 -10.594 1 98.69 226 ASP A O 1
ATOM 1786 N N . ILE A 1 227 ? 0.834 -12.562 -11.719 1 98.81 227 ILE A N 1
ATOM 1787 C CA . ILE A 1 227 ? 1.376 -13.367 -10.633 1 98.81 227 ILE A CA 1
ATOM 1788 C C . ILE A 1 227 ? 2.555 -14.195 -11.133 1 98.81 227 ILE A C 1
ATOM 1790 O O . ILE A 1 227 ? 2.414 -14.969 -12.086 1 98.81 227 ILE A O 1
ATOM 1794 N N . GLY A 1 228 ? 3.695 -14.016 -10.547 1 98.75 228 GLY A N 1
ATOM 1795 C CA . GLY A 1 228 ? 4.879 -14.805 -10.844 1 98.75 228 GLY A CA 1
ATOM 1796 C C . GLY A 1 228 ? 5.363 -15.625 -9.672 1 98.75 228 GLY A C 1
ATOM 1797 O O . GLY A 1 228 ? 5.023 -15.336 -8.523 1 98.75 228 GLY A O 1
ATOM 1798 N N . PHE A 1 229 ? 6.152 -16.625 -9.961 1 98.88 229 PHE A N 1
ATOM 1799 C CA . PHE A 1 229 ? 6.656 -17.531 -8.953 1 98.88 229 PHE A CA 1
ATOM 1800 C C . PHE A 1 229 ? 8.172 -17.672 -9.047 1 98.88 229 PHE A C 1
ATOM 1802 O O . PHE A 1 229 ? 8.719 -17.75 -10.148 1 98.88 229 PHE A O 1
ATOM 1809 N N . VAL A 1 230 ? 8.758 -17.688 -7.906 1 98.75 230 VAL A N 1
ATOM 1810 C CA . VAL A 1 230 ? 10.211 -17.75 -7.84 1 98.75 230 VAL A CA 1
ATOM 1811 C C . VAL A 1 230 ? 10.633 -18.672 -6.699 1 98.75 230 VAL A C 1
ATOM 1813 O O . VAL A 1 230 ? 9.961 -18.75 -5.672 1 98.75 230 VAL A O 1
ATOM 1816 N N . VAL A 1 231 ? 11.703 -19.453 -6.941 1 98.62 231 VAL A N 1
ATOM 1817 C CA . VAL A 1 231 ? 12.445 -20.016 -5.82 1 98.62 231 VAL A CA 1
ATOM 1818 C C . VAL A 1 231 ? 13.461 -19 -5.309 1 98.62 231 VAL A C 1
ATOM 1820 O O . VAL A 1 231 ? 14.422 -18.672 -6.008 1 98.62 231 VAL A O 1
ATOM 1823 N N . GLU A 1 232 ? 13.25 -18.531 -4.133 1 98.38 232 GLU A N 1
ATOM 1824 C CA . GLU A 1 232 ? 14.07 -17.422 -3.637 1 98.38 232 GLU A CA 1
ATOM 1825 C C . GLU A 1 232 ? 15.508 -17.875 -3.393 1 98.38 232 GLU A C 1
ATOM 1827 O O . GLU A 1 232 ? 15.742 -18.859 -2.695 1 98.38 232 GLU A O 1
ATOM 1832 N N . ALA A 1 233 ? 16.422 -17.125 -3.982 1 98.12 233 ALA A N 1
ATOM 1833 C CA . ALA A 1 233 ? 17.844 -17.391 -3.773 1 98.12 233 ALA A CA 1
ATOM 1834 C C . ALA A 1 233 ? 18.281 -17 -2.363 1 98.12 233 ALA A C 1
ATOM 1836 O O . ALA A 1 233 ? 17.891 -15.938 -1.862 1 98.12 233 ALA A O 1
ATOM 1837 N N . GLN A 1 234 ? 19.047 -17.844 -1.811 1 97 234 GLN A N 1
ATOM 1838 C CA . GLN A 1 234 ? 19.547 -17.562 -0.468 1 97 234 GLN A CA 1
ATOM 1839 C C . GLN A 1 234 ? 21.078 -17.609 -0.428 1 97 234 GLN A C 1
ATOM 1841 O O . GLN A 1 234 ? 21.688 -17.297 0.595 1 97 234 GLN A O 1
ATOM 1846 N N . GLU A 1 235 ? 21.703 -18 -1.502 1 96.56 235 GLU A N 1
ATOM 1847 C CA . GLU A 1 235 ? 23.141 -18.031 -1.663 1 96.56 235 GLU A CA 1
ATOM 1848 C C . GLU A 1 235 ? 23.578 -17.359 -2.963 1 96.56 235 GLU A C 1
ATOM 1850 O O . GLU A 1 235 ? 22.781 -17.266 -3.904 1 96.56 235 GLU A O 1
ATOM 1855 N N . VAL A 1 236 ? 24.828 -17.031 -3.045 1 96.62 236 VAL A N 1
ATOM 1856 C CA . VAL A 1 236 ? 25.344 -16.266 -4.172 1 96.62 236 VAL A CA 1
ATOM 1857 C C . VAL A 1 236 ? 25.266 -17.094 -5.445 1 96.62 236 VAL A C 1
ATOM 1859 O O . VAL A 1 236 ? 24.984 -16.578 -6.523 1 96.62 236 VAL A O 1
ATOM 1862 N N . ASP A 1 237 ? 25.469 -18.375 -5.336 1 96 237 ASP A N 1
ATOM 1863 C CA . ASP A 1 237 ? 25.531 -19.234 -6.512 1 96 237 ASP A CA 1
ATOM 1864 C C . ASP A 1 237 ? 24.141 -19.516 -7.062 1 96 237 ASP A C 1
ATOM 1866 O O . ASP A 1 237 ? 24 -20.125 -8.125 1 96 237 ASP A O 1
ATOM 1870 N N . GLU A 1 238 ? 23.172 -19 -6.355 1 97.31 238 GLU A N 1
ATOM 1871 C CA . GLU A 1 238 ? 21.781 -19.188 -6.781 1 97.31 238 GLU A CA 1
ATOM 1872 C C . GLU A 1 238 ? 21.266 -17.969 -7.527 1 97.31 238 GLU A C 1
ATOM 1874 O O . GLU A 1 238 ? 20.125 -17.969 -8 1 97.31 238 GLU A O 1
ATOM 1879 N N . LEU A 1 239 ? 22.172 -16.984 -7.691 1 97.25 239 LEU A N 1
ATOM 1880 C CA . LEU A 1 239 ? 21.812 -15.734 -8.359 1 97.25 239 LEU A CA 1
ATOM 1881 C C . LEU A 1 239 ? 22.312 -15.727 -9.797 1 97.25 239 LEU A C 1
ATOM 1883 O O . LEU A 1 239 ? 23.297 -16.391 -10.125 1 97.25 239 LEU A O 1
ATOM 1887 N N . PRO A 1 240 ? 21.609 -14.93 -10.625 1 97.62 240 PRO A N 1
ATOM 1888 C CA . PRO A 1 240 ? 20.344 -14.195 -10.422 1 97.62 240 PRO A CA 1
ATOM 1889 C C . PRO A 1 240 ? 19.141 -15.109 -10.336 1 97.62 240 PRO A C 1
ATOM 1891 O O . PRO A 1 240 ? 19.188 -16.25 -10.812 1 97.62 240 PRO A O 1
ATOM 1894 N N . GLU A 1 241 ? 18.109 -14.641 -9.734 1 98.19 241 GLU A N 1
ATOM 1895 C CA . GLU A 1 241 ? 16.859 -15.391 -9.664 1 98.19 241 GLU A CA 1
ATOM 1896 C C . GLU A 1 241 ? 16.188 -15.469 -11.031 1 98.19 241 GLU A C 1
ATOM 1898 O O . GLU A 1 241 ? 16.375 -14.578 -11.867 1 98.19 241 GLU A O 1
ATOM 1903 N N . ARG A 1 242 ? 15.461 -16.547 -11.203 1 97.31 242 ARG A N 1
ATOM 1904 C CA . ARG A 1 242 ? 14.633 -16.734 -12.391 1 97.31 242 ARG A CA 1
ATOM 1905 C C . ARG A 1 242 ? 13.203 -17.094 -12.008 1 97.31 242 ARG A C 1
ATOM 1907 O O . ARG A 1 242 ? 12.969 -17.75 -11 1 97.31 242 ARG A O 1
ATOM 1914 N N . LEU A 1 243 ? 12.344 -16.609 -12.875 1 98.62 243 LEU A N 1
ATOM 1915 C CA . LEU A 1 243 ? 10.945 -16.969 -12.656 1 98.62 243 LEU A CA 1
ATOM 1916 C C . LEU A 1 243 ? 10.664 -18.391 -13.109 1 98.62 243 LEU A C 1
ATOM 1918 O O . LEU A 1 243 ? 11.07 -18.797 -14.203 1 98.62 243 LEU A O 1
ATOM 1922 N N . ILE A 1 244 ? 9.977 -19.125 -12.211 1 98.75 244 ILE A N 1
ATOM 1923 C CA . ILE A 1 244 ? 9.461 -20.422 -12.648 1 98.75 244 ILE A CA 1
ATOM 1924 C C . ILE A 1 244 ? 8.484 -20.219 -13.805 1 98.75 244 ILE A C 1
ATOM 1926 O O . ILE A 1 244 ? 8.617 -20.875 -14.844 1 98.75 244 ILE A O 1
ATOM 1930 N N . GLY A 1 245 ? 7.574 -19.438 -13.672 1 98.75 245 GLY A N 1
ATOM 1931 C CA . GLY A 1 245 ? 6.523 -19.047 -14.594 1 98.75 245 GLY A CA 1
ATOM 1932 C C . GLY A 1 245 ? 5.629 -17.953 -14.039 1 98.75 245 GLY A C 1
ATOM 1933 O O . GLY A 1 245 ? 5.809 -17.516 -12.898 1 98.75 245 GLY A O 1
ATOM 1934 N N . ALA A 1 246 ? 4.742 -17.5 -14.891 1 98.88 246 ALA A N 1
ATOM 1935 C CA . ALA A 1 246 ? 3.826 -16.453 -14.469 1 98.88 246 ALA A CA 1
ATOM 1936 C C . ALA A 1 246 ? 2.514 -16.516 -15.242 1 98.88 246 ALA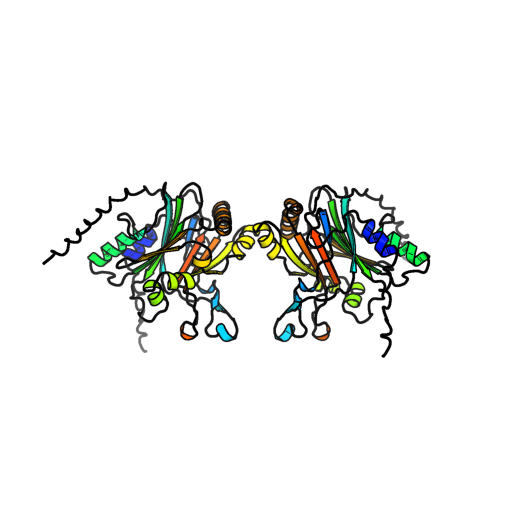 A C 1
ATOM 1938 O O . ALA A 1 246 ? 2.428 -17.188 -16.266 1 98.88 246 ALA A O 1
ATOM 1939 N N . VAL A 1 247 ? 1.545 -15.836 -14.688 1 98.88 247 VAL A N 1
ATOM 1940 C CA . VAL A 1 247 ? 0.236 -15.742 -15.328 1 98.88 247 VAL A CA 1
ATOM 1941 C C . VAL A 1 247 ? -0.28 -14.305 -15.25 1 98.88 247 VAL A C 1
ATOM 1943 O O . VAL A 1 247 ? -0.009 -13.594 -14.273 1 98.88 247 VAL A O 1
ATOM 1946 N N . ARG A 1 248 ? -0.875 -13.891 -16.297 1 98.81 248 ARG A N 1
ATOM 1947 C CA . ARG A 1 248 ? -1.723 -12.703 -16.25 1 98.81 248 ARG A CA 1
ATOM 1948 C C . ARG A 1 248 ? -3.199 -13.086 -16.266 1 98.81 248 ARG A C 1
ATOM 1950 O O . ARG A 1 248 ? -3.668 -13.75 -17.188 1 98.81 248 ARG A O 1
ATOM 1957 N N . LEU A 1 249 ? -3.918 -12.742 -15.266 1 98.62 249 LEU A N 1
ATOM 1958 C CA . LEU A 1 249 ? -5.371 -12.891 -15.227 1 98.62 249 LEU A CA 1
ATOM 1959 C C . LEU A 1 249 ? -6.059 -11.617 -15.695 1 98.62 249 LEU A C 1
ATOM 1961 O O . LEU A 1 249 ? -5.781 -10.531 -15.18 1 98.62 249 LEU A O 1
ATOM 1965 N N . CYS A 1 250 ? -6.965 -11.781 -16.688 1 98.56 250 CYS A N 1
ATOM 1966 C CA . CYS A 1 250 ? -7.531 -10.617 -17.359 1 98.56 250 CYS A CA 1
ATOM 1967 C C . CYS A 1 250 ? -9.039 -10.539 -17.141 1 98.56 250 CYS A C 1
ATOM 1969 O O . CYS A 1 250 ? -9.797 -11.328 -17.719 1 98.56 250 CYS A O 1
ATOM 1971 N N . HIS A 1 251 ? -9.508 -9.547 -16.375 1 98.31 251 HIS A N 1
ATOM 1972 C CA . HIS A 1 251 ? -10.922 -9.242 -16.219 1 98.31 251 HIS A CA 1
ATOM 1973 C C . HIS A 1 251 ? -11.75 -10.516 -16.047 1 98.31 251 HIS A C 1
ATOM 1975 O O . HIS A 1 251 ? -12.719 -10.734 -16.781 1 98.31 251 HIS A O 1
ATOM 1981 N N . MET A 1 252 ? -11.398 -11.242 -15.07 1 97.69 252 MET A N 1
ATOM 1982 C CA . MET A 1 252 ? -11.992 -12.57 -14.891 1 97.69 252 MET A CA 1
ATOM 1983 C C . MET A 1 252 ? -13.453 -12.461 -14.492 1 97.69 252 MET A C 1
ATOM 1985 O O . MET A 1 252 ? -13.82 -11.625 -13.664 1 97.69 252 MET A O 1
ATOM 1989 N N . ASP A 1 253 ? -14.258 -13.227 -15.117 1 97.31 253 ASP A N 1
ATOM 1990 C CA . ASP A 1 253 ? -15.617 -13.461 -14.641 1 97.31 253 ASP A CA 1
ATOM 1991 C C . ASP A 1 253 ? -15.664 -14.625 -13.664 1 97.31 253 ASP A C 1
ATOM 1993 O O . ASP A 1 253 ? -15.656 -15.789 -14.07 1 97.31 253 ASP A O 1
ATOM 1997 N N . VAL A 1 254 ? -15.844 -14.359 -12.406 1 94.5 254 VAL A N 1
ATOM 1998 C CA . VAL A 1 254 ? -15.719 -15.367 -11.359 1 94.5 254 VAL A CA 1
ATOM 1999 C C . VAL A 1 254 ? -16.875 -16.375 -11.477 1 94.5 254 VAL A C 1
ATOM 2001 O O . VAL A 1 254 ? -16.766 -17.5 -11.008 1 94.5 254 VAL A O 1
ATOM 2004 N N . THR A 1 255 ? -17.906 -16.031 -12.039 1 93.56 255 THR A N 1
ATOM 2005 C CA . THR A 1 255 ? -19.078 -16.891 -12.141 1 93.56 255 THR A CA 1
ATOM 2006 C C . THR A 1 255 ? -18.906 -17.922 -13.25 1 93.56 255 THR A C 1
ATOM 2008 O O . THR A 1 255 ? -19.672 -18.875 -13.352 1 93.56 255 THR A O 1
ATOM 2011 N N . SER A 1 256 ? -17.891 -17.781 -14.008 1 94.62 256 SER A N 1
ATOM 2012 C CA . SER A 1 256 ? -17.672 -18.688 -15.141 1 94.62 256 SER A CA 1
ATOM 2013 C C . SER A 1 256 ? -16.906 -19.938 -14.711 1 94.62 256 SER A C 1
ATOM 2015 O O . SER A 1 256 ? -16.5 -20.734 -15.555 1 94.62 256 SER A O 1
ATOM 2017 N N . ALA A 1 257 ? -16.75 -20.172 -13.453 1 95.94 257 ALA A N 1
ATOM 2018 C CA . ALA A 1 257 ? -15.977 -21.312 -12.953 1 95.94 257 ALA A CA 1
ATOM 2019 C C . ALA A 1 257 ? -16.625 -22.625 -13.352 1 95.94 257 ALA A C 1
ATOM 2021 O O . ALA A 1 257 ? -17.859 -22.75 -13.352 1 95.94 257 ALA A O 1
ATOM 2022 N N . PHE A 1 258 ? -15.805 -23.547 -13.695 1 95.44 258 PHE A N 1
ATOM 2023 C CA . PHE A 1 258 ? -16.266 -24.891 -14.008 1 95.44 258 PHE A CA 1
ATOM 2024 C C . PHE A 1 258 ? -16.531 -25.672 -12.727 1 95.44 258 PHE A C 1
ATOM 2026 O O . PHE A 1 258 ? -15.688 -25.719 -11.828 1 95.44 258 PHE A O 1
ATOM 2033 N N . VAL A 1 259 ? -17.656 -26.266 -12.625 1 93.94 259 VAL A N 1
ATOM 2034 C CA . VAL A 1 259 ? -18.047 -27 -11.43 1 93.94 259 VAL A CA 1
ATOM 2035 C C . VAL A 1 259 ? -17.453 -28.406 -11.469 1 93.94 259 VAL A C 1
ATOM 2037 O O . VAL A 1 259 ? -17.641 -29.141 -12.438 1 93.94 259 VAL A O 1
ATOM 2040 N N . VAL A 1 260 ? -16.719 -28.75 -10.469 1 91.44 260 VAL A N 1
ATOM 2041 C CA . VAL A 1 260 ? -16.109 -30.062 -10.336 1 91.44 260 VAL A CA 1
ATOM 2042 C C . VAL A 1 260 ? -16.781 -30.828 -9.188 1 91.44 260 VAL A C 1
ATOM 2044 O O . VAL A 1 260 ? -16.906 -30.297 -8.086 1 91.44 260 VAL A O 1
ATOM 2047 N N . ASP A 1 261 ? -17.203 -32.031 -9.477 1 84.38 261 ASP A N 1
ATOM 2048 C CA . ASP A 1 261 ? -17.812 -32.875 -8.453 1 84.38 261 ASP A CA 1
ATOM 2049 C C . ASP A 1 261 ? -16.734 -33.406 -7.504 1 84.38 261 ASP A C 1
ATOM 2051 O O . ASP A 1 261 ? -15.633 -33.75 -7.938 1 84.38 261 ASP A O 1
ATOM 2055 N N . PRO A 1 262 ? -17.125 -33.438 -6.25 1 75.94 262 PRO A N 1
ATOM 2056 C CA . PRO A 1 262 ? -16.156 -34.031 -5.328 1 75.94 262 PRO A CA 1
ATOM 2057 C C . PRO A 1 262 ? -15.945 -35.531 -5.605 1 75.94 262 PRO A C 1
ATOM 2059 O O . PRO A 1 262 ? -16.859 -36.219 -6.059 1 75.94 262 PRO A O 1
ATOM 2062 N N . GLN A 1 263 ? -14.773 -35.938 -5.949 1 68.56 263 GLN A N 1
ATOM 2063 C CA . GLN A 1 263 ? -14.555 -37.375 -6.176 1 68.56 263 GLN A CA 1
ATOM 2064 C C . GLN A 1 263 ? -14.672 -38.156 -4.875 1 68.56 263 GLN A C 1
ATOM 2066 O O . GLN A 1 263 ? -14.25 -37.688 -3.816 1 68.56 263 GLN A O 1
ATOM 2071 N N . PRO A 1 264 ? -15.5 -39.125 -4.938 1 53.19 264 PRO A N 1
ATOM 2072 C CA . PRO A 1 264 ? -15.555 -39.969 -3.762 1 53.19 264 PRO A CA 1
ATOM 2073 C C . PRO A 1 264 ? -14.172 -40.5 -3.344 1 53.19 264 PRO A C 1
ATOM 2075 O O . PRO A 1 264 ? -13.328 -40.75 -4.199 1 53.19 264 PRO A O 1
ATOM 2078 N N . LEU A 1 265 ? -13.617 -39.969 -2.361 1 47.06 265 LEU A N 1
ATOM 2079 C CA . LEU A 1 265 ? -12.359 -40.531 -1.871 1 47.06 265 LEU A CA 1
ATOM 2080 C C . LEU A 1 265 ? -12.344 -42.031 -2.037 1 47.06 265 LEU A C 1
ATOM 2082 O O . LEU A 1 265 ? -13.297 -42.719 -1.667 1 47.06 265 LEU A O 1
ATOM 2086 N N . LYS A 1 266 ? -11.828 -42.562 -3.08 1 43.06 266 LYS A N 1
ATOM 2087 C CA . LYS A 1 266 ? -11.68 -44 -2.947 1 43.06 266 LYS A CA 1
ATOM 2088 C C . LYS A 1 266 ? -11.195 -44.375 -1.551 1 43.06 266 LYS A C 1
ATOM 2090 O O . LYS A 1 266 ? -10.305 -43.719 -1.001 1 43.06 266 LYS A O 1
ATOM 2095 N N . PRO A 1 267 ? -11.93 -45.156 -0.805 1 38.19 267 PRO A N 1
ATOM 2096 C CA . PRO A 1 267 ? -11.414 -45.688 0.463 1 38.19 267 PRO A CA 1
ATOM 2097 C C . PRO A 1 267 ? -9.969 -46.156 0.354 1 38.19 267 PRO A C 1
ATOM 2099 O O . PRO A 1 267 ? -9.633 -46.906 -0.571 1 38.19 267 PRO A O 1
ATOM 2102 N N . TYR A 1 268 ? -8.961 -45.281 0.577 1 34.62 268 TYR A N 1
ATOM 2103 C CA . TYR A 1 268 ? -7.629 -45.875 0.69 1 34.62 268 TYR A CA 1
ATOM 2104 C C . TYR A 1 268 ? -7.684 -47.219 1.407 1 34.62 268 TYR A C 1
ATOM 2106 O O . TYR A 1 268 ? -8.242 -47.312 2.5 1 34.62 268 TYR A O 1
ATOM 2114 N N . ARG A 1 269 ? -7.844 -48.281 0.696 1 33.53 269 ARG A N 1
ATOM 2115 C CA . ARG A 1 269 ? -7.609 -49.562 1.375 1 33.53 269 ARG A CA 1
ATOM 2116 C C . ARG A 1 269 ? -6.371 -49.469 2.266 1 33.53 269 ARG A C 1
ATOM 2118 O O . ARG A 1 269 ? -5.273 -49.188 1.788 1 33.53 269 ARG A O 1
ATOM 2125 N N . MET A 1 270 ? -6.484 -49.062 3.549 1 30.7 270 MET A N 1
ATOM 2126 C CA . MET A 1 270 ? -5.43 -49.188 4.551 1 30.7 270 MET A CA 1
ATOM 2127 C C . MET A 1 270 ? -4.676 -50.531 4.367 1 30.7 270 MET A C 1
ATOM 2129 O O . MET A 1 270 ? -5.289 -51.594 4.309 1 30.7 270 MET A O 1
ATOM 2133 N N . MET A 1 271 ? -3.596 -50.594 3.678 1 30.7 271 MET A N 1
ATOM 2134 C CA . MET A 1 271 ? -2.764 -51.781 3.775 1 30.7 271 MET A CA 1
ATOM 2135 C C . MET A 1 271 ? -2.697 -52.281 5.215 1 30.7 271 MET A C 1
ATOM 2137 O O . MET A 1 271 ? -2.662 -51.5 6.152 1 30.7 271 MET A O 1
ATOM 2141 N N . GLY A 1 272 ? -3.129 -53.531 5.555 1 29.89 272 GLY A N 1
ATOM 2142 C CA . GLY A 1 272 ? -3.186 -54.344 6.766 1 29.89 272 GLY A CA 1
ATOM 2143 C C . GLY A 1 272 ? -1.953 -54.188 7.637 1 29.89 272 GLY A C 1
ATOM 2144 O O . GLY A 1 272 ? -0.843 -54.031 7.129 1 29.89 272 GLY A O 1
ATOM 2145 N N . SER A 1 273 ? -2.066 -53.531 8.766 1 30.67 273 SER A N 1
ATOM 2146 C CA . SER A 1 273 ? -1.097 -53.5 9.859 1 30.67 273 SER A CA 1
ATOM 2147 C C . SER A 1 273 ? -0.455 -54.875 10.055 1 30.67 273 SER A C 1
ATOM 2149 O O . SER A 1 273 ? -1.15 -55.875 10.289 1 30.67 273 SER A O 1
ATOM 2151 N N . LEU A 1 274 ? 0.653 -55.156 9.367 1 30.33 274 LEU A N 1
ATOM 2152 C CA . LEU A 1 274 ? 1.431 -56.375 9.695 1 30.33 274 LEU A CA 1
ATOM 2153 C C . LEU A 1 274 ? 1.56 -56.531 11.211 1 30.33 274 LEU A C 1
ATOM 2155 O O . LEU A 1 274 ? 1.979 -55.594 11.906 1 30.33 274 LEU A O 1
ATOM 2159 N N . GLU A 1 275 ? 0.747 -57.25 11.812 1 30.44 275 GLU A N 1
ATOM 2160 C CA . GLU A 1 275 ? 0.788 -57.719 13.195 1 30.44 275 GLU A CA 1
ATOM 2161 C C . GLU A 1 275 ? 2.201 -58.156 13.594 1 30.44 275 GLU A C 1
ATOM 2163 O O . GLU A 1 275 ? 2.838 -58.938 12.906 1 30.44 275 GLU A O 1
ATOM 2168 N N . ALA A 1 276 ? 2.969 -57.156 14.328 1 35.12 276 ALA A N 1
ATOM 2169 C CA . ALA A 1 276 ? 4.215 -57.562 14.961 1 35.12 276 ALA A CA 1
ATOM 2170 C C . ALA A 1 276 ? 4.066 -58.906 15.641 1 35.12 276 ALA A C 1
ATOM 2172 O O . ALA A 1 276 ? 3.178 -59.094 16.484 1 35.12 276 ALA A O 1
ATOM 2173 N N . LYS A 1 277 ? 4.512 -60.031 15.031 1 34.91 277 LYS A N 1
ATOM 2174 C CA . LYS A 1 277 ? 4.57 -61.375 15.625 1 34.91 277 LYS A CA 1
ATOM 2175 C C . LYS A 1 277 ? 5.266 -61.344 16.984 1 34.91 277 LYS A C 1
ATOM 2177 O O . LYS A 1 277 ? 6.316 -60.719 17.141 1 34.91 277 LYS A O 1
ATOM 2182 N N . PRO A 1 278 ? 4.637 -61.562 18.094 1 36.84 278 PRO A N 1
ATOM 2183 C CA . PRO A 1 278 ? 5.273 -61.562 19.422 1 36.84 278 PRO A CA 1
ATOM 2184 C C . PRO A 1 278 ? 6.555 -62.406 19.453 1 36.84 278 PRO A C 1
ATOM 2186 O O . PRO A 1 278 ? 6.637 -63.438 18.781 1 36.84 278 PRO A O 1
ATOM 2189 N N . PRO A 1 279 ? 7.742 -61.688 19.469 1 34.47 279 PRO A N 1
ATOM 2190 C CA . PRO A 1 279 ? 8.922 -62.562 19.531 1 34.47 279 PRO A CA 1
ATOM 2191 C C . PRO A 1 279 ? 8.766 -63.719 20.5 1 34.47 279 PRO A C 1
ATOM 2193 O O . PRO A 1 279 ? 8.109 -63.562 21.531 1 34.47 279 PRO A O 1
ATOM 2196 N N . ARG A 1 280 ? 8.703 -64.875 20 1 29.16 280 ARG A N 1
ATOM 2197 C CA . ARG A 1 280 ? 8.664 -66.188 20.734 1 29.16 280 ARG A CA 1
ATOM 2198 C C . ARG A 1 280 ? 9.75 -66.188 21.812 1 29.16 280 ARG A C 1
ATOM 2200 O O . ARG A 1 280 ? 10.883 -65.812 21.562 1 29.16 280 ARG A O 1
ATOM 2207 N N . ARG A 1 281 ? 9.359 -66.25 23.062 1 33.41 281 ARG A N 1
ATOM 2208 C CA . ARG A 1 281 ? 10.094 -66.562 24.281 1 33.41 281 ARG A CA 1
ATOM 2209 C C . ARG A 1 281 ? 10.977 -67.75 24.125 1 33.41 281 ARG A C 1
ATOM 2211 O O . ARG A 1 281 ? 11.672 -68.188 25.062 1 33.41 281 ARG A O 1
ATOM 2218 N N . ASP A 1 282 ? 11.672 -68 22.969 1 25.58 282 ASP A N 1
ATOM 2219 C CA . ASP A 1 282 ? 12.633 -69 23.359 1 25.58 282 ASP A CA 1
ATOM 2220 C C . ASP A 1 282 ? 13.727 -68.375 24.25 1 25.58 282 ASP A C 1
ATOM 2222 O O . ASP A 1 282 ? 14.172 -67.25 24.031 1 25.58 282 ASP A O 1
ATOM 2226 N N . MET B 1 1 ? 34.344 18 49.406 1 25.03 1 MET B N 1
ATOM 2227 C CA . MET B 1 1 ? 32.906 17.922 49.5 1 25.03 1 MET B CA 1
ATOM 2228 C C . MET B 1 1 ? 32.25 19 48.656 1 25.03 1 MET B C 1
ATOM 2230 O O . MET B 1 1 ? 32.094 20.141 49.094 1 25.03 1 MET B O 1
ATOM 2234 N N . LYS B 1 2 ? 32.594 19.062 47.281 1 37.41 2 LYS B N 1
ATOM 2235 C CA . LYS B 1 2 ? 32.094 20.062 46.344 1 37.41 2 LYS B CA 1
ATOM 2236 C C . LYS B 1 2 ? 30.562 20.047 46.281 1 37.41 2 LYS B C 1
ATOM 2238 O O . LYS B 1 2 ? 29.953 18.984 46.156 1 37.41 2 LYS B O 1
ATOM 2243 N N . SER B 1 3 ? 30 21.062 46.969 1 36.25 3 SER B N 1
ATOM 2244 C CA . SER B 1 3 ? 28.547 21.234 46.969 1 36.25 3 SER B CA 1
ATOM 2245 C C . SER B 1 3 ? 28 21.281 45.531 1 36.25 3 SER B C 1
ATOM 2247 O O . SER B 1 3 ? 28.547 21.969 44.688 1 36.25 3 SER B O 1
ATOM 2249 N N . PRO B 1 4 ? 27.422 20.172 45 1 42.12 4 PRO B N 1
ATOM 2250 C CA . PRO B 1 4 ? 26.812 20.188 43.656 1 42.12 4 PRO B CA 1
ATOM 2251 C C . PRO B 1 4 ? 25.859 21.359 43.469 1 42.12 4 PRO B C 1
ATOM 2253 O O . PRO B 1 4 ? 25 21.625 44.312 1 42.12 4 PRO B O 1
ATOM 2256 N N . VAL B 1 5 ? 26.359 22.516 43 1 43.03 5 VAL B N 1
ATOM 2257 C CA . VAL B 1 5 ? 25.516 23.609 42.531 1 43.03 5 VAL B CA 1
ATOM 2258 C C . VAL B 1 5 ? 24.375 23.047 41.688 1 43.03 5 VAL B C 1
ATOM 2260 O O . VAL B 1 5 ? 24.594 22.312 40.719 1 43.03 5 VAL B O 1
ATOM 2263 N N . ASP B 1 6 ? 23.297 22.688 42.375 1 39.38 6 ASP B N 1
ATOM 2264 C CA . ASP B 1 6 ? 22.016 22.344 41.781 1 39.38 6 ASP B CA 1
ATOM 2265 C C . ASP B 1 6 ? 21.594 23.375 40.719 1 39.38 6 ASP B C 1
ATOM 2267 O O . ASP B 1 6 ? 21.203 24.5 41.062 1 39.38 6 ASP B O 1
ATOM 2271 N N . HIS B 1 7 ? 22.391 23.625 39.719 1 37.97 7 HIS B N 1
ATOM 2272 C CA . HIS B 1 7 ? 21.953 24.469 38.625 1 37.97 7 HIS B CA 1
ATOM 2273 C C . HIS B 1 7 ? 20.641 23.969 38.031 1 37.97 7 HIS B C 1
ATOM 2275 O O . HIS B 1 7 ? 20.641 23.25 37.031 1 37.97 7 HIS B O 1
ATOM 2281 N N . SER B 1 8 ? 19.75 23.469 38.812 1 41.44 8 SER B N 1
ATOM 2282 C CA . SER B 1 8 ? 18.453 23.219 38.188 1 41.44 8 SER B CA 1
ATOM 2283 C C . SER B 1 8 ? 17.922 24.484 37.531 1 41.44 8 SER B C 1
ATOM 2285 O O . SER B 1 8 ? 17.484 25.406 38.188 1 41.44 8 SER B O 1
ATOM 2287 N N . SER B 1 9 ? 18.547 25 36.562 1 41.56 9 SER B N 1
ATOM 2288 C CA . SER B 1 9 ? 17.906 26.078 35.812 1 41.56 9 SER B CA 1
ATOM 2289 C C . SER B 1 9 ? 16.453 25.734 35.5 1 41.56 9 SER B C 1
ATOM 2291 O O . SER B 1 9 ? 16.141 24.641 35.062 1 41.56 9 SER B O 1
ATOM 2293 N N . PRO B 1 10 ? 15.484 26.328 36.125 1 43.88 10 PRO B N 1
ATOM 2294 C CA . PRO B 1 10 ? 14.062 26.078 35.906 1 43.88 10 PRO B CA 1
ATOM 2295 C C . PRO B 1 10 ? 13.727 25.984 34.406 1 43.88 10 PRO B C 1
ATOM 2297 O O . PRO B 1 10 ? 14.383 26.625 33.594 1 43.88 10 PRO B O 1
ATOM 2300 N N . LYS B 1 11 ? 13.336 24.906 34.031 1 53.91 11 LYS B N 1
ATOM 2301 C CA . LYS B 1 11 ? 12.805 24.75 32.688 1 53.91 11 LYS B CA 1
ATOM 2302 C C . LYS B 1 11 ? 12 25.984 32.25 1 53.91 11 LYS B C 1
ATOM 2304 O O . LYS B 1 11 ? 11.125 26.453 33 1 53.91 11 LYS B O 1
ATOM 2309 N N . PRO B 1 12 ? 12.594 26.797 31.375 1 58.5 12 PRO B N 1
ATOM 2310 C CA . PRO B 1 12 ? 11.867 28 30.969 1 58.5 12 PRO B CA 1
ATOM 2311 C C . PRO B 1 12 ? 10.367 27.781 30.859 1 58.5 12 PRO B C 1
ATOM 2313 O O . PRO B 1 12 ? 9.922 26.719 30.391 1 58.5 12 PRO B O 1
ATOM 2316 N N . ALA B 1 13 ? 9.484 28.578 31.531 1 72.88 13 ALA B N 1
ATOM 2317 C CA . ALA B 1 13 ? 8.023 28.516 31.625 1 72.88 13 ALA B CA 1
ATOM 2318 C C . ALA B 1 13 ? 7.375 28.688 30.25 1 72.88 13 ALA B C 1
ATOM 2320 O O . ALA B 1 13 ? 7.863 29.469 29.422 1 72.88 13 ALA B O 1
ATOM 2321 N N . ILE B 1 14 ? 6.543 27.75 29.719 1 84.12 14 ILE B N 1
ATOM 2322 C CA . ILE B 1 14 ? 5.746 27.875 28.516 1 84.12 14 ILE B CA 1
ATOM 2323 C C . ILE B 1 14 ? 4.945 29.172 28.547 1 84.12 14 ILE B C 1
ATOM 2325 O O . ILE B 1 14 ? 4.258 29.469 29.516 1 84.12 14 ILE B O 1
ATOM 2329 N N . PRO B 1 15 ? 5.211 30.016 27.578 1 92.38 15 PRO B N 1
ATOM 2330 C CA . PRO B 1 15 ? 4.445 31.266 27.531 1 92.38 15 PRO B CA 1
ATOM 2331 C C . PRO B 1 15 ? 2.943 31.047 27.672 1 92.38 15 PRO B C 1
ATOM 2333 O O . PRO B 1 15 ? 2.41 30.047 27.188 1 92.38 15 PRO B O 1
ATOM 2336 N N . GLU B 1 16 ? 2.27 32 28.266 1 93 16 GLU B N 1
ATOM 2337 C CA . GLU B 1 16 ? 0.856 31.891 28.609 1 93 16 GLU B CA 1
ATOM 2338 C C . GLU B 1 16 ? -0.01 31.703 27.375 1 93 16 GLU B C 1
ATOM 2340 O O . GLU B 1 16 ? -0.971 30.938 27.375 1 93 16 GLU B O 1
ATOM 2345 N N . TRP B 1 17 ? 0.283 32.5 26.359 1 95.94 17 TRP B N 1
ATOM 2346 C CA . TRP B 1 17 ? -0.577 32.406 25.172 1 95.94 17 TRP B CA 1
ATOM 2347 C C . TRP B 1 17 ? -0.535 31.031 24.562 1 95.94 17 TRP B C 1
ATOM 2349 O O . TRP B 1 17 ? -1.521 30.562 23.969 1 95.94 17 TRP B O 1
ATOM 2359 N N . ILE B 1 18 ? 0.563 30.281 24.641 1 96.75 18 ILE B N 1
ATOM 2360 C CA . ILE B 1 18 ? 0.684 28.922 24.125 1 96.75 18 ILE B CA 1
ATOM 2361 C C . ILE B 1 18 ? -0.161 27.969 24.953 1 96.75 18 ILE B C 1
ATOM 2363 O O . ILE B 1 18 ? -0.865 27.125 24.422 1 96.75 18 ILE B O 1
ATOM 2367 N N . THR B 1 19 ? -0.115 28.141 26.25 1 95.75 19 THR B N 1
ATOM 2368 C CA . THR B 1 19 ? -0.95 27.328 27.141 1 95.75 19 THR B CA 1
ATOM 2369 C C . THR B 1 19 ? -2.43 27.562 26.859 1 95.75 19 THR B C 1
ATOM 2371 O O . THR B 1 19 ? -3.217 26.625 26.812 1 95.75 19 THR B O 1
ATOM 2374 N N . GLU B 1 20 ? -2.721 28.781 26.672 1 94.94 20 GLU B N 1
ATOM 2375 C CA . GLU B 1 20 ? -4.098 29.141 26.344 1 94.94 20 GLU B CA 1
ATOM 2376 C C . GLU B 1 20 ? -4.535 28.469 25.047 1 94.94 20 GLU B C 1
ATOM 2378 O O . GLU B 1 20 ? -5.641 27.938 24.953 1 94.94 20 GLU B O 1
ATOM 2383 N N . THR B 1 21 ? -3.711 28.562 24.047 1 95.75 21 THR B N 1
ATOM 2384 C CA . THR B 1 21 ? -4.012 27.969 22.75 1 95.75 21 THR B CA 1
ATOM 2385 C C . THR B 1 21 ? -4.129 26.453 22.844 1 95.75 21 THR B C 1
ATOM 2387 O O . THR B 1 21 ? -5.016 25.859 22.25 1 95.75 21 THR B O 1
ATOM 2390 N N . THR B 1 22 ? -3.268 25.844 23.594 1 96.69 22 THR B N 1
ATOM 2391 C CA . THR B 1 22 ? -3.271 24.391 23.75 1 96.69 22 THR B CA 1
ATOM 2392 C C . THR B 1 22 ? -4.547 23.922 24.453 1 96.69 22 THR B C 1
ATOM 2394 O O . THR B 1 22 ? -5.215 23 24 1 96.69 22 THR B O 1
ATOM 2397 N N . ASN B 1 23 ? -4.906 24.594 25.438 1 94.5 23 ASN B N 1
ATOM 2398 C CA . ASN B 1 23 ? -6.047 24.203 26.266 1 94.5 23 ASN B CA 1
ATOM 2399 C C . ASN B 1 23 ? -7.367 24.594 25.609 1 94.5 23 ASN B C 1
ATOM 2401 O O . ASN B 1 23 ? -8.414 24.016 25.922 1 94.5 23 ASN B O 1
ATOM 2405 N N . GLY B 1 24 ? -7.336 25.578 24.781 1 94.56 24 GLY B N 1
ATOM 2406 C CA . GLY B 1 24 ? -8.562 26.125 24.203 1 94.56 24 GLY B CA 1
ATOM 2407 C C . GLY B 1 24 ? -8.938 25.469 22.891 1 94.56 24 GLY B C 1
ATOM 2408 O O . GLY B 1 24 ? -9.953 25.812 22.281 1 94.56 24 GLY B O 1
ATOM 2409 N N . GLY B 1 25 ? -8.219 24.484 22.469 1 95.81 25 GLY B N 1
ATOM 2410 C CA . GLY B 1 25 ? -8.477 23.875 21.172 1 95.81 25 GLY B CA 1
ATOM 2411 C C . GLY B 1 25 ? -9.758 23.062 21.156 1 95.81 25 GLY B C 1
ATOM 2412 O O . GLY B 1 25 ? -10.148 22.469 22.172 1 95.81 25 GLY B O 1
ATOM 2413 N N . THR B 1 26 ? -10.422 23.031 19.984 1 96.25 26 THR B N 1
ATOM 2414 C CA . THR B 1 26 ? -11.625 22.219 19.844 1 96.25 26 THR B CA 1
ATOM 2415 C C . THR B 1 26 ? -11.297 20.734 19.859 1 96.25 26 THR B C 1
ATOM 2417 O O . THR B 1 26 ? -12.125 19.906 20.25 1 96.25 26 THR B O 1
ATOM 2420 N N . ALA B 1 27 ? -10.156 20.359 19.406 1 97.06 27 ALA B N 1
ATOM 2421 C CA . ALA B 1 27 ? -9.586 19.031 19.672 1 97.06 27 ALA B CA 1
ATOM 2422 C C . ALA B 1 27 ? -8.641 19.062 20.859 1 97.06 27 ALA B C 1
ATOM 2424 O O . ALA B 1 27 ? -7.746 19.906 20.938 1 97.06 27 ALA B O 1
ATOM 2425 N N . ARG B 1 28 ? -8.789 18.172 21.734 1 97.19 28 ARG B N 1
ATOM 2426 C CA . ARG B 1 28 ? -8.039 18.219 23 1 97.19 28 ARG B CA 1
ATOM 2427 C C . ARG B 1 28 ? -6.691 17.531 22.844 1 97.19 28 ARG B C 1
ATOM 2429 O O . ARG B 1 28 ? -6.57 16.531 22.125 1 97.19 28 ARG B O 1
ATOM 2436 N N . GLN B 1 29 ? -5.777 18.047 23.578 1 98.25 29 GLN B N 1
ATOM 2437 C CA . GLN B 1 29 ? -4.512 17.328 23.719 1 98.25 29 GLN B CA 1
ATOM 2438 C C . GLN B 1 29 ? -4.672 16.094 24.594 1 98.25 29 GLN B C 1
ATOM 2440 O O . GLN B 1 29 ? -5.266 16.172 25.672 1 98.25 29 GLN B O 1
ATOM 2445 N N . VAL B 1 30 ? -4.172 15.031 24.172 1 98.38 30 VAL B N 1
ATOM 2446 C CA . VAL B 1 30 ? -4.328 13.781 24.906 1 98.38 30 VAL B CA 1
ATOM 2447 C C . VAL B 1 30 ? -2.971 13.109 25.078 1 98.38 30 VAL B C 1
ATOM 2449 O O . VAL B 1 30 ? -1.958 13.602 24.578 1 98.38 30 VAL B O 1
ATOM 2452 N N . ASP B 1 31 ? -2.992 12.062 25.875 1 97.94 31 ASP B N 1
ATOM 2453 C CA . ASP B 1 31 ? -1.777 11.281 26.078 1 97.94 31 ASP B CA 1
ATOM 2454 C C . ASP B 1 31 ? -1.336 10.594 24.797 1 97.94 31 ASP B C 1
ATOM 2456 O O . ASP B 1 31 ? -2.164 10.062 24.047 1 97.94 31 ASP B O 1
ATOM 2460 N N . LEU B 1 32 ? -0.104 10.586 24.594 1 97.19 32 LEU B N 1
ATOM 2461 C CA . LEU B 1 32 ? 0.485 10.086 23.359 1 97.19 32 LEU B CA 1
ATOM 2462 C C . LEU B 1 32 ? 0.144 8.617 23.156 1 97.19 32 LEU B C 1
ATOM 2464 O O . LEU B 1 32 ? -0.092 8.18 22.031 1 97.19 32 LEU B O 1
ATOM 2468 N N . TYR B 1 33 ? 0.015 7.816 24.125 1 95.19 33 TYR B N 1
ATOM 2469 C CA . TYR B 1 33 ? -0.057 6.367 24 1 95.19 33 TYR B CA 1
ATOM 2470 C C . TYR B 1 33 ? -1.468 5.863 24.281 1 95.19 33 TYR B C 1
ATOM 2472 O O . TYR B 1 33 ? -1.888 4.836 23.75 1 95.19 33 TYR B O 1
ATOM 2480 N N . THR B 1 34 ? -2.172 6.66 25.016 1 96.69 34 THR B N 1
ATOM 2481 C CA . THR B 1 34 ? -3.465 6.145 25.453 1 96.69 34 THR B CA 1
ATOM 2482 C C . THR B 1 34 ? -4.586 7.113 25.078 1 96.69 34 THR B C 1
ATOM 2484 O O . THR B 1 34 ? -5.762 6.824 25.297 1 96.69 34 THR B O 1
ATOM 2487 N N . GLY B 1 35 ? -4.211 8.188 24.594 1 97.25 35 GLY B N 1
ATOM 2488 C CA . GLY B 1 35 ? -5.191 9.234 24.344 1 97.25 35 GLY B CA 1
ATOM 2489 C C . GLY B 1 35 ? -6.238 8.852 23.328 1 97.25 35 GLY B C 1
ATOM 2490 O O . GLY B 1 35 ? -5.941 8.125 22.375 1 97.25 35 GLY B O 1
ATOM 2491 N N . ILE B 1 36 ? -7.441 9.328 23.547 1 97.69 36 ILE B N 1
ATOM 2492 C CA . ILE B 1 36 ? -8.547 9.141 22.609 1 97.69 36 ILE B CA 1
ATOM 2493 C C . ILE B 1 36 ? -9.219 10.477 22.328 1 97.69 36 ILE B C 1
ATOM 2495 O O . ILE B 1 36 ? -9.258 11.352 23.203 1 97.69 36 ILE B O 1
ATOM 2499 N N . ASN B 1 37 ? -9.719 10.531 21.141 1 97.81 37 ASN B N 1
ATOM 2500 C CA . ASN B 1 37 ? -10.477 11.695 20.703 1 97.81 37 ASN B CA 1
ATOM 2501 C C . ASN B 1 37 ? -9.703 12.992 20.922 1 97.81 37 ASN B C 1
ATOM 2503 O O . ASN B 1 37 ? -10.203 13.922 21.562 1 97.81 37 ASN B O 1
ATOM 2507 N N . GLY B 1 38 ? -8.539 13.055 20.328 1 98.31 38 GLY B N 1
ATOM 2508 C CA . GLY B 1 38 ? -7.676 14.219 20.469 1 98.31 38 GLY B CA 1
ATOM 2509 C C . GLY B 1 38 ? -6.359 14.086 19.734 1 98.31 38 GLY B C 1
ATOM 2510 O O . GLY B 1 38 ? -6.246 13.297 18.797 1 98.31 38 GLY B O 1
ATOM 2511 N N . TRP B 1 39 ? -5.48 14.922 20.078 1 98.69 39 TRP B N 1
ATOM 2512 C CA . TRP B 1 39 ? -4.195 14.961 19.391 1 98.69 39 TRP B CA 1
ATOM 2513 C C . TRP B 1 39 ? -3.043 14.906 20.391 1 98.69 39 TRP B C 1
ATOM 2515 O O . TRP B 1 39 ? -3.23 15.164 21.578 1 98.69 39 TRP B O 1
ATOM 2525 N N . ALA B 1 40 ? -1.912 14.539 19.953 1 98.69 40 ALA B N 1
ATOM 2526 C CA . ALA B 1 40 ? -0.652 14.547 20.688 1 98.69 40 ALA B CA 1
ATOM 2527 C C . ALA B 1 40 ? 0.519 14.898 19.781 1 98.69 40 ALA B C 1
ATOM 2529 O O . ALA B 1 40 ? 0.361 14.969 18.562 1 98.69 40 ALA B O 1
ATOM 2530 N N . SER B 1 41 ? 1.575 15.25 20.344 1 98.19 41 SER B N 1
ATOM 2531 C CA . SER B 1 41 ? 2.812 15.477 19.609 1 98.19 41 SER B CA 1
ATOM 2532 C C . SER B 1 41 ? 3.652 14.211 19.547 1 98.19 41 SER B C 1
ATOM 2534 O O . SER B 1 41 ? 4.203 13.766 20.547 1 98.19 41 SER B O 1
ATOM 2536 N N . PRO B 1 42 ? 3.742 13.672 18.375 1 98.44 42 PRO B N 1
ATOM 2537 C CA . PRO B 1 42 ? 4.531 12.445 18.266 1 98.44 42 PRO B CA 1
ATOM 2538 C C . PRO B 1 42 ? 6.035 12.711 18.281 1 98.44 42 PRO B C 1
ATOM 2540 O O . PRO B 1 42 ? 6.473 13.836 18.016 1 98.44 42 PRO B O 1
ATOM 2543 N N . PRO B 1 43 ? 6.797 11.641 18.625 1 97.38 43 PRO B N 1
ATOM 2544 C CA . PRO B 1 43 ? 8.242 11.812 18.5 1 97.38 43 PRO B CA 1
ATOM 2545 C C . PRO B 1 43 ? 8.703 11.945 17.047 1 97.38 43 PRO B C 1
ATOM 2547 O O . PRO B 1 43 ? 8.195 11.234 16.172 1 97.38 43 PRO B O 1
ATOM 2550 N N . GLY B 1 44 ? 9.633 12.867 16.906 1 97.75 44 GLY B N 1
ATOM 2551 C CA . GLY B 1 44 ? 10.133 13.086 15.547 1 97.75 44 GLY B CA 1
ATOM 2552 C C . GLY B 1 44 ? 10.828 11.867 14.969 1 97.75 44 GLY B C 1
ATOM 2553 O O . GLY B 1 44 ? 10.844 11.688 13.75 1 97.75 44 GLY B O 1
ATOM 2554 N N . ASP B 1 45 ? 11.336 11.039 15.766 1 97 45 ASP B N 1
ATOM 2555 C CA . ASP B 1 45 ? 12.086 9.867 15.336 1 97 45 ASP B CA 1
ATOM 2556 C C . ASP B 1 45 ? 11.164 8.836 14.688 1 97 45 ASP B C 1
ATOM 2558 O O . ASP B 1 45 ? 11.625 7.883 14.062 1 97 45 ASP B O 1
ATOM 2562 N N . GLY B 1 46 ? 9.945 9.031 14.898 1 96.19 46 GLY B N 1
ATOM 2563 C CA . GLY B 1 46 ? 9 8.156 14.227 1 96.19 46 GLY B CA 1
ATOM 2564 C C . GLY B 1 46 ? 8.898 8.414 12.734 1 96.19 46 GLY B C 1
ATOM 2565 O O . GLY B 1 46 ? 8.336 7.605 12 1 96.19 46 GLY B O 1
ATOM 2566 N N . PHE B 1 47 ? 9.453 9.477 12.266 1 97.88 47 PHE B N 1
ATOM 2567 C CA . PHE B 1 47 ? 9.477 9.836 10.852 1 97.88 47 PHE B CA 1
ATOM 2568 C C . PHE B 1 47 ? 10.859 9.633 10.266 1 97.88 47 PHE B C 1
ATOM 2570 O O . PHE B 1 47 ? 11.859 9.641 10.992 1 97.88 47 PHE B O 1
ATOM 2577 N N . SER B 1 48 ? 10.883 9.406 8.977 1 97.31 48 SER B N 1
ATOM 2578 C CA . SER B 1 48 ? 12.141 9.32 8.242 1 97.31 48 SER B CA 1
ATOM 2579 C C . SER B 1 48 ? 12.281 10.492 7.266 1 97.31 48 SER B C 1
ATOM 2581 O O . SER B 1 48 ? 11.383 10.75 6.461 1 97.31 48 SER B O 1
ATOM 2583 N N . VAL B 1 49 ? 13.406 11.125 7.406 1 98 49 VAL B N 1
ATOM 2584 C CA . VAL B 1 49 ? 13.664 12.258 6.523 1 98 49 VAL B CA 1
ATOM 2585 C C . VAL B 1 49 ? 15.008 12.062 5.816 1 98 49 VAL B C 1
ATOM 2587 O O . VAL B 1 49 ? 15.766 11.148 6.152 1 98 49 VAL B O 1
ATOM 2590 N N . ARG B 1 50 ? 15.242 12.883 4.797 1 97.75 50 ARG B N 1
ATOM 2591 C CA . ARG B 1 50 ? 16.484 12.789 4.047 1 97.75 50 ARG B CA 1
ATOM 2592 C C . ARG B 1 50 ? 17.688 13.102 4.938 1 97.75 50 ARG B C 1
ATOM 2594 O O . ARG B 1 50 ? 17.719 14.133 5.613 1 97.75 50 ARG B O 1
ATOM 2601 N N . SER B 1 51 ? 18.641 12.211 4.875 1 98 51 SER B N 1
ATOM 2602 C CA . SER B 1 51 ? 19.844 12.391 5.68 1 98 51 SER B CA 1
ATOM 2603 C C . SER B 1 51 ? 20.812 13.367 5.02 1 98 51 SER B C 1
ATOM 2605 O O . SER B 1 51 ? 20.547 13.859 3.918 1 98 51 SER B O 1
ATOM 2607 N N . ALA B 1 52 ? 21.906 13.594 5.676 1 97.19 52 ALA B N 1
ATOM 2608 C CA . ALA B 1 52 ? 22.922 14.539 5.203 1 97.19 52 ALA B CA 1
ATOM 2609 C C . ALA B 1 52 ? 23.516 14.078 3.879 1 97.19 52 ALA B C 1
ATOM 2611 O O . ALA B 1 52 ? 23.938 14.898 3.055 1 97.19 52 ALA B O 1
ATOM 2612 N N . ASP B 1 53 ? 23.531 12.781 3.693 1 95.5 53 ASP B N 1
ATOM 2613 C CA . ASP B 1 53 ? 24.156 12.234 2.496 1 95.5 53 ASP B CA 1
ATOM 2614 C C . ASP B 1 53 ? 23.109 11.688 1.528 1 95.5 53 ASP B C 1
ATOM 2616 O O . ASP B 1 53 ? 23.422 10.844 0.681 1 95.5 53 ASP B O 1
ATOM 2620 N N . TYR B 1 54 ? 22 12.062 1.589 1 97.06 54 TYR B N 1
ATOM 2621 C CA . TYR B 1 54 ? 20.859 11.461 0.882 1 97.06 54 TYR B CA 1
ATOM 2622 C C . TYR B 1 54 ? 21.094 11.492 -0.625 1 97.06 54 TYR B C 1
ATOM 2624 O O . TYR B 1 54 ? 20.766 10.531 -1.327 1 97.06 54 TYR B O 1
ATOM 2632 N N . PHE B 1 55 ? 21.562 12.555 -1.107 1 95.5 55 PHE B N 1
ATOM 2633 C CA . PHE B 1 55 ? 21.672 12.68 -2.555 1 95.5 55 PHE B CA 1
ATOM 2634 C C . PHE B 1 55 ? 22.75 11.742 -3.088 1 95.5 55 PHE B C 1
ATOM 2636 O O . PHE B 1 55 ? 22.797 11.445 -4.285 1 95.5 55 PHE B O 1
ATOM 2643 N N . THR B 1 56 ? 23.594 11.227 -2.248 1 93.38 56 THR B N 1
ATOM 2644 C CA . THR B 1 56 ? 24.656 10.305 -2.643 1 93.38 56 THR B CA 1
ATOM 2645 C C . THR B 1 56 ? 24.219 8.859 -2.457 1 93.38 56 THR B C 1
ATOM 2647 O O . THR B 1 56 ? 24.453 8.016 -3.326 1 93.38 56 THR B O 1
ATOM 2650 N N . ASN B 1 57 ? 23.594 8.609 -1.349 1 90.5 57 ASN B N 1
ATOM 2651 C CA . ASN B 1 57 ? 23.344 7.207 -1.038 1 90.5 57 ASN B CA 1
ATOM 2652 C C . ASN B 1 57 ? 21.844 6.918 -0.902 1 90.5 57 ASN B C 1
ATOM 2654 O O . ASN B 1 57 ? 21.438 5.766 -0.732 1 90.5 57 ASN B O 1
ATOM 2658 N N . LYS B 1 58 ? 21 7.969 -0.897 1 91.5 58 LYS B N 1
ATOM 2659 C CA . LYS B 1 58 ? 19.547 7.883 -0.86 1 91.5 58 LYS B CA 1
ATOM 2660 C C . LYS B 1 58 ? 19.062 7.277 0.456 1 91.5 58 LYS B C 1
ATOM 2662 O O . LYS B 1 58 ? 18 6.645 0.504 1 91.5 58 LYS B O 1
ATOM 2667 N N . GLN B 1 59 ? 19.859 7.52 1.498 1 92.81 59 GLN B N 1
ATOM 2668 C CA . GLN B 1 59 ? 19.5 7.012 2.816 1 92.81 59 GLN B CA 1
ATOM 2669 C C . GLN B 1 59 ? 18.75 8.07 3.631 1 92.81 59 GLN B C 1
ATOM 2671 O O . GLN B 1 59 ? 19.109 9.25 3.586 1 92.81 59 GLN B O 1
ATOM 2676 N N . LYS B 1 60 ? 17.828 7.605 4.359 1 96.38 60 LYS B N 1
ATOM 2677 C CA . LYS B 1 60 ? 17.062 8.484 5.25 1 96.38 60 LYS B CA 1
ATOM 2678 C C . LYS B 1 60 ? 17.5 8.289 6.703 1 96.38 60 LYS B C 1
ATOM 2680 O O . LYS B 1 60 ? 18.234 7.348 7.02 1 96.38 60 LYS B O 1
ATOM 2685 N N . CYS B 1 61 ? 17.141 9.203 7.512 1 97 61 CYS B N 1
ATOM 2686 C CA . CYS B 1 61 ? 17.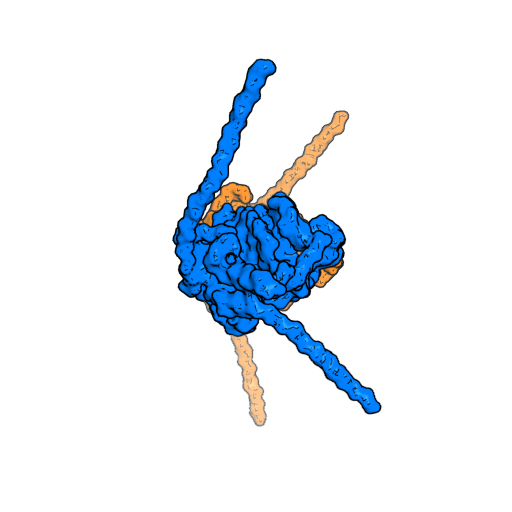438 9.148 8.945 1 97 61 CYS B CA 1
ATOM 2687 C C . CYS B 1 61 ? 16.234 9.602 9.758 1 97 61 CYS B C 1
ATOM 2689 O O . CYS B 1 61 ? 15.266 10.141 9.211 1 97 61 CYS B O 1
ATOM 2691 N N . PRO B 1 62 ? 16.234 9.297 11.07 1 97.25 62 PRO B N 1
ATOM 2692 C CA . PRO B 1 62 ? 15.148 9.773 11.922 1 97.25 62 PRO B CA 1
ATOM 2693 C C . PRO B 1 62 ? 15.023 11.289 11.93 1 97.25 62 PRO B C 1
ATOM 2695 O O . PRO B 1 62 ? 16.031 12 11.844 1 97.25 62 PRO B O 1
ATOM 2698 N N . GLY B 1 63 ? 13.805 11.805 12.062 1 97 63 GLY B N 1
ATOM 2699 C CA . GLY B 1 63 ? 13.5 13.219 11.922 1 97 63 GLY B CA 1
ATOM 2700 C C . GLY B 1 63 ? 14.055 14.062 13.062 1 97 63 GLY B C 1
ATOM 2701 O O . GLY B 1 63 ? 14.344 15.242 12.875 1 97 63 GLY B O 1
ATOM 2702 N N . GLY B 1 64 ? 14.102 13.492 14.312 1 95.81 64 GLY B N 1
ATOM 2703 C CA . GLY B 1 64 ? 14.656 14.227 15.438 1 95.81 64 GLY B CA 1
ATOM 2704 C C . GLY B 1 64 ? 13.734 15.32 15.945 1 95.81 64 GLY B C 1
ATOM 2705 O O . GLY B 1 64 ? 12.516 15.148 15.992 1 95.81 64 GLY B O 1
ATOM 2706 N N . ASP B 1 65 ? 14.344 16.531 16.297 1 96.19 65 ASP B N 1
ATOM 2707 C CA . ASP B 1 65 ? 13.578 17.625 16.906 1 96.19 65 ASP B CA 1
ATOM 2708 C C . ASP B 1 65 ? 12.82 18.406 15.836 1 96.19 65 ASP B C 1
ATOM 2710 O O . ASP B 1 65 ? 13.289 18.547 14.703 1 96.19 65 ASP B O 1
ATOM 2714 N N . TYR B 1 66 ? 11.766 18.969 16.297 1 98.06 66 TYR B N 1
ATOM 2715 C CA . TYR B 1 66 ? 10.945 19.781 15.406 1 98.06 66 TYR B CA 1
ATOM 2716 C C . TYR B 1 66 ? 11.453 21.219 15.359 1 98.06 66 TYR B C 1
ATOM 2718 O O . TYR B 1 66 ? 12.031 21.703 16.328 1 98.06 66 TYR B O 1
ATOM 2726 N N . LEU B 1 67 ? 11.227 21.844 14.234 1 98.12 67 LEU B N 1
ATOM 2727 C CA . LEU B 1 67 ? 11.547 23.266 14.109 1 98.12 67 LEU B CA 1
ATOM 2728 C C . LEU B 1 67 ? 10.539 24.125 14.875 1 98.12 67 LEU B C 1
ATOM 2730 O O . LEU B 1 67 ? 10.891 25.156 15.43 1 98.12 67 LEU B O 1
ATOM 2734 N N . LEU B 1 68 ? 9.297 23.719 14.844 1 98.31 68 LEU B N 1
ATOM 2735 C CA . LEU B 1 68 ? 8.211 24.391 15.539 1 98.31 68 LEU B CA 1
ATOM 2736 C C . LEU B 1 68 ? 7.453 23.438 16.438 1 98.31 68 LEU B C 1
ATOM 2738 O O . LEU B 1 68 ? 7.488 22.219 16.234 1 98.31 68 LEU B O 1
ATOM 2742 N N . SER B 1 69 ? 6.766 24.031 17.406 1 97.44 69 SER B N 1
ATOM 2743 C CA . SER B 1 69 ? 6.027 23.203 18.359 1 97.44 69 SER B CA 1
ATOM 2744 C C . SER B 1 69 ? 4.531 23.234 18.078 1 97.44 69 SER B C 1
ATOM 2746 O O . SER B 1 69 ? 3.971 24.281 17.766 1 97.44 69 SER B O 1
ATOM 2748 N N . LEU B 1 70 ? 3.967 22.078 18.156 1 98.38 70 LEU B N 1
ATOM 2749 C CA . LEU B 1 70 ? 2.516 22 18.016 1 98.38 70 LEU B CA 1
ATOM 2750 C C . LEU B 1 70 ? 1.828 22.594 19.234 1 98.38 70 LEU B C 1
ATOM 2752 O O . LEU B 1 70 ? 2.027 22.109 20.359 1 98.38 70 LEU B O 1
ATOM 2756 N N . ALA B 1 71 ? 1.027 23.625 19.031 1 97.81 71 ALA B N 1
ATOM 2757 C CA . ALA B 1 71 ? 0.439 24.328 20.172 1 97.81 71 ALA B CA 1
ATOM 2758 C C . ALA B 1 71 ? -1.066 24.094 20.25 1 97.81 71 ALA B C 1
ATOM 2760 O O . ALA B 1 71 ? -1.701 24.406 21.25 1 97.81 71 ALA B O 1
ATOM 2761 N N . GLY B 1 72 ? -1.618 23.578 19.203 1 97.94 72 GLY B N 1
ATOM 2762 C CA . GLY B 1 72 ? -3.049 23.328 19.219 1 97.94 72 GLY B CA 1
ATOM 2763 C C . GLY B 1 72 ? -3.57 22.75 17.922 1 97.94 72 GLY B C 1
ATOM 2764 O O . GLY B 1 72 ? -2.904 22.828 16.891 1 97.94 72 GLY B O 1
ATOM 2765 N N . VAL B 1 73 ? -4.738 22.141 18.016 1 98.56 73 VAL B N 1
ATOM 2766 C CA . VAL B 1 73 ? -5.465 21.594 16.875 1 98.56 73 VAL B CA 1
ATOM 2767 C C . VAL B 1 73 ? -6.945 21.953 16.984 1 98.56 73 VAL B C 1
ATOM 2769 O O . VAL B 1 73 ? -7.539 21.844 18.062 1 98.56 73 VAL B O 1
ATOM 2772 N N . ASP B 1 74 ? -7.457 22.422 15.922 1 98.38 74 ASP B N 1
ATOM 2773 C CA . ASP B 1 74 ? -8.898 22.656 15.852 1 98.38 74 ASP B CA 1
ATOM 2774 C C . ASP B 1 74 ? -9.562 21.719 14.852 1 98.38 74 ASP B C 1
ATOM 2776 O O . ASP B 1 74 ? -9.07 21.547 13.734 1 98.38 74 ASP B O 1
ATOM 2780 N N . TRP B 1 75 ? -10.547 21.047 15.312 1 98.06 75 TRP B N 1
ATOM 2781 C CA . TRP B 1 75 ? -11.469 20.25 14.5 1 98.06 75 TRP B CA 1
ATOM 2782 C C . TRP B 1 75 ? -12.797 20.984 14.312 1 98.06 75 TRP B C 1
ATOM 2784 O O . TRP B 1 75 ? -13.594 21.078 15.25 1 98.06 75 TRP B O 1
ATOM 2794 N N . LEU B 1 76 ? -13 21.5 13.023 1 97 76 LEU B N 1
ATOM 2795 C CA . LEU B 1 76 ? -14.078 22.453 12.789 1 97 76 LEU B CA 1
ATOM 2796 C C . LEU B 1 76 ? -15.031 21.938 11.711 1 97 76 LEU B C 1
ATOM 2798 O O . LEU B 1 76 ? -14.648 21.125 10.867 1 97 76 LEU B O 1
ATOM 2802 N N . LYS B 1 77 ? -16.188 22.344 11.859 1 95.5 77 LYS B N 1
ATOM 2803 C CA . LYS B 1 77 ? -17.203 22.141 10.836 1 95.5 77 LYS B CA 1
ATOM 2804 C C . LYS B 1 77 ? -17.922 23.438 10.5 1 95.5 77 LYS B C 1
ATOM 2806 O O . LYS B 1 77 ? -18.188 24.25 11.383 1 95.5 77 LYS B O 1
ATOM 2811 N N . SER B 1 78 ? -18.125 23.672 9.18 1 93.19 78 SER B N 1
ATOM 2812 C CA . SER B 1 78 ? -18.781 24.891 8.727 1 93.19 78 SER B CA 1
ATOM 2813 C C . SER B 1 78 ? -19.641 24.625 7.492 1 93.19 78 SER B C 1
ATOM 2815 O O . SER B 1 78 ? -19.547 23.578 6.871 1 93.19 78 SER B O 1
ATOM 2817 N N . THR B 1 79 ? -20.547 25.562 7.203 1 89.94 79 THR B N 1
ATOM 2818 C CA . THR B 1 79 ? -21.391 25.438 6.02 1 89.94 79 THR B CA 1
ATOM 2819 C C . THR B 1 79 ? -20.609 25.828 4.762 1 89.94 79 THR B C 1
ATOM 2821 O O . THR B 1 79 ? -21 25.484 3.65 1 89.94 79 THR B O 1
ATOM 2824 N N . THR B 1 80 ? -19.547 26.609 5.039 1 89.06 80 THR B N 1
ATOM 2825 C CA . THR B 1 80 ? -18.688 26.984 3.924 1 89.06 80 THR B CA 1
ATOM 2826 C C . THR B 1 80 ? -17.219 26.641 4.227 1 89.06 80 THR B C 1
ATOM 2828 O O . THR B 1 80 ? -16.859 26.406 5.383 1 89.06 80 THR B O 1
ATOM 2831 N N . LYS B 1 81 ? -16.547 26.641 3.193 1 91.62 81 LYS B N 1
ATOM 2832 C CA . LYS B 1 81 ? -15.109 26.406 3.359 1 91.62 81 LYS B CA 1
ATOM 2833 C C . LYS B 1 81 ? -14.445 27.562 4.105 1 91.62 81 LYS B C 1
ATOM 2835 O O . LYS B 1 81 ? -14.719 28.734 3.818 1 91.62 81 LYS B O 1
ATOM 2840 N N . LEU B 1 82 ? -13.633 27.25 5.023 1 93.25 82 LEU B N 1
ATOM 2841 C CA . LEU B 1 82 ? -12.914 28.25 5.805 1 93.25 82 LEU B CA 1
ATOM 2842 C C . LEU B 1 82 ? -11.469 28.375 5.336 1 93.25 82 LEU B C 1
ATOM 2844 O O . LEU B 1 82 ? -10.664 27.469 5.555 1 93.25 82 LEU B O 1
ATOM 2848 N N . ASP B 1 83 ? -11.188 29.375 4.656 1 93.62 83 ASP B N 1
ATOM 2849 C CA . ASP B 1 83 ? -9.82 29.688 4.23 1 93.62 83 ASP B CA 1
ATOM 2850 C C . ASP B 1 83 ? -9.195 30.75 5.125 1 93.62 83 ASP B C 1
ATOM 2852 O O . ASP B 1 83 ? -9.906 31.484 5.816 1 93.62 83 ASP B O 1
ATOM 2856 N N . ASN B 1 84 ? -7.879 30.797 5.109 1 96.69 84 ASN B N 1
ATOM 2857 C CA . ASN B 1 84 ? -7.164 31.828 5.844 1 96.69 84 ASN B CA 1
ATOM 2858 C C . ASN B 1 84 ? -7.75 32.031 7.238 1 96.69 84 ASN B C 1
ATOM 2860 O O . ASN B 1 84 ? -8.102 33.156 7.613 1 96.69 84 ASN B O 1
ATOM 2864 N N . ILE B 1 85 ? -7.77 30.953 7.969 1 96.12 85 ILE B N 1
ATOM 2865 C CA . ILE B 1 85 ? -8.461 30.891 9.258 1 96.12 85 ILE B CA 1
ATOM 2866 C C . ILE B 1 85 ? -7.781 31.844 10.242 1 96.12 85 ILE B C 1
ATOM 2868 O O . ILE B 1 85 ? -8.438 32.438 11.102 1 96.12 85 ILE B O 1
ATOM 2872 N N . LEU B 1 86 ? -6.52 32.062 10.102 1 97.75 86 LEU B N 1
ATOM 2873 C CA . LEU B 1 86 ? -5.785 32.875 11.047 1 97.75 86 LEU B CA 1
ATOM 2874 C C . LEU B 1 86 ? -6.098 34.344 10.836 1 97.75 86 LEU B C 1
ATOM 2876 O O . LEU B 1 86 ? -5.816 35.188 11.703 1 97.75 86 LEU B O 1
ATOM 2880 N N . ALA B 1 87 ? -6.625 34.719 9.695 1 96.06 87 ALA B N 1
ATOM 2881 C CA . ALA B 1 87 ? -7 36.094 9.414 1 96.06 87 ALA B CA 1
ATOM 2882 C C . ALA B 1 87 ? -8.352 36.438 10.039 1 96.06 87 ALA B C 1
ATOM 2884 O O . ALA B 1 87 ? -8.719 37.625 10.141 1 96.06 87 ALA B O 1
ATOM 2885 N N . ARG B 1 88 ? -9.078 35.438 10.453 1 93.25 88 ARG B N 1
ATOM 2886 C CA . ARG B 1 88 ? -10.398 35.656 11.031 1 93.25 88 ARG B CA 1
ATOM 2887 C C . ARG B 1 88 ? -10.289 36.344 12.391 1 93.25 88 ARG B C 1
ATOM 2889 O O . ARG B 1 88 ? -9.422 36 13.195 1 93.25 88 ARG B O 1
ATOM 2896 N N . PRO B 1 89 ? -11.227 37.188 12.617 1 90 89 PRO B N 1
ATOM 2897 C CA . PRO B 1 89 ? -11.188 37.875 13.906 1 90 89 PRO B CA 1
ATOM 2898 C C . PRO B 1 89 ? -11.5 36.938 15.086 1 90 89 PRO B C 1
ATOM 2900 O O . PRO B 1 89 ? -11.078 37.219 16.203 1 90 89 PRO B O 1
ATOM 2903 N N . ASP B 1 90 ? -12.18 35.875 14.836 1 89.5 90 ASP B N 1
ATOM 2904 C CA . ASP B 1 90 ? -12.602 34.969 15.93 1 89.5 90 ASP B CA 1
ATOM 2905 C C . ASP B 1 90 ? -11.641 33.812 16.094 1 89.5 90 ASP B C 1
ATOM 2907 O O . ASP B 1 90 ? -11.922 32.875 16.828 1 89.5 90 ASP B O 1
ATOM 2911 N N . ASN B 1 91 ? -10.586 33.875 15.391 1 94.94 91 ASN B N 1
ATOM 2912 C CA . ASN B 1 91 ? -9.625 32.781 15.57 1 94.94 91 ASN B CA 1
ATOM 2913 C C . ASN B 1 91 ? -8.93 32.875 16.922 1 94.94 91 ASN B C 1
ATOM 2915 O O . ASN B 1 91 ? -8.211 33.844 17.203 1 94.94 91 ASN B O 1
ATOM 2919 N N . ARG B 1 92 ? -9.055 31.875 17.641 1 95.44 92 ARG B N 1
ATOM 2920 C CA . ARG B 1 92 ? -8.609 31.891 19.031 1 95.44 92 ARG B CA 1
ATOM 2921 C C . ARG B 1 92 ? -7.086 31.938 19.109 1 95.44 92 ARG B C 1
ATOM 2923 O O . ARG B 1 92 ? -6.535 32.562 20.031 1 95.44 92 ARG B O 1
ATOM 2930 N N . VAL B 1 93 ? -6.406 31.297 18.25 1 97.69 93 VAL B N 1
ATOM 2931 C CA . VAL B 1 93 ? -4.953 31.188 18.328 1 97.69 93 VAL B CA 1
ATOM 2932 C C . VAL B 1 93 ? -4.309 32.5 17.906 1 97.69 93 VAL B C 1
ATOM 2934 O O . VAL B 1 93 ? -3.441 33.031 18.609 1 97.69 93 VAL B O 1
ATOM 2937 N N . ALA B 1 94 ? -4.758 33.031 16.812 1 97.31 94 ALA B N 1
ATOM 2938 C CA . ALA B 1 94 ? -4.273 34.344 16.375 1 97.31 94 ALA B CA 1
ATOM 2939 C C . ALA B 1 94 ? -4.543 35.406 17.422 1 97.31 94 ALA B C 1
ATOM 2941 O O . ALA B 1 94 ? -3.686 36.25 17.703 1 97.31 94 ALA B O 1
ATOM 2942 N N . HIS B 1 95 ? -5.668 35.344 18.016 1 96.06 95 HIS B N 1
ATOM 2943 C CA . HIS B 1 95 ? -6.039 36.312 19.047 1 96.06 95 HIS B CA 1
ATOM 2944 C C . HIS B 1 95 ? -5.113 36.188 20.25 1 96.06 95 HIS B C 1
ATOM 2946 O O . HIS B 1 95 ? -4.684 37.219 20.797 1 96.06 95 HIS B O 1
ATOM 2952 N N . ALA B 1 96 ? -4.898 35 20.703 1 97.25 96 ALA B N 1
ATOM 2953 C CA . ALA B 1 96 ? -4.039 34.781 21.859 1 97.25 96 ALA B CA 1
ATOM 2954 C C . ALA B 1 96 ? -2.65 35.375 21.641 1 97.25 96 ALA B C 1
ATOM 2956 O O . ALA B 1 96 ? -2.104 36.031 22.516 1 97.25 96 ALA B O 1
ATOM 2957 N N . LEU B 1 97 ? -2.104 35.156 20.484 1 97.62 97 LEU B N 1
ATOM 2958 C CA . LEU B 1 97 ? -0.777 35.688 20.188 1 97.62 97 LEU B CA 1
ATOM 2959 C C . LEU B 1 97 ? -0.806 37.188 20.109 1 97.62 97 LEU B C 1
ATOM 2961 O O . LEU B 1 97 ? 0.056 37.875 20.688 1 97.62 97 LEU B O 1
ATOM 2965 N N . ARG B 1 98 ? -1.803 37.75 19.391 1 96.25 98 ARG B N 1
ATOM 2966 C CA . ARG B 1 98 ? -1.924 39.188 19.266 1 96.25 98 ARG B CA 1
ATOM 2967 C C . ARG B 1 98 ? -2.033 39.844 20.625 1 96.25 98 ARG B C 1
ATOM 2969 O O . ARG B 1 98 ? -1.413 40.875 20.875 1 96.25 98 ARG B O 1
ATOM 2976 N N . LYS B 1 99 ? -2.834 39.25 21.422 1 96.19 99 LYS B N 1
ATOM 2977 C CA . LYS B 1 99 ? -2.988 39.781 22.781 1 96.19 99 LYS B CA 1
ATOM 2978 C C . LYS B 1 99 ? -1.657 39.781 23.516 1 96.19 99 LYS B C 1
ATOM 2980 O O . LYS B 1 99 ? -1.284 40.781 24.141 1 96.19 99 LYS B O 1
ATOM 2985 N N . ALA B 1 100 ? -0.98 38.688 23.484 1 97 100 ALA B N 1
ATOM 2986 C CA . ALA B 1 100 ? 0.321 38.594 24.141 1 97 100 ALA B CA 1
ATOM 2987 C C . ALA B 1 100 ? 1.284 39.625 23.609 1 97 100 ALA B C 1
ATOM 2989 O O . ALA B 1 100 ? 1.969 40.312 24.391 1 97 100 ALA B O 1
ATOM 2990 N N . GLN B 1 101 ? 1.272 39.844 22.375 1 96.31 101 GLN B N 1
ATOM 2991 C CA . GLN B 1 101 ? 2.184 40.781 21.75 1 96.31 101 GLN B CA 1
ATOM 2992 C C . GLN B 1 101 ? 1.791 42.219 22.078 1 96.31 101 GLN B C 1
ATOM 2994 O O . GLN B 1 101 ? 2.656 43.094 22.234 1 96.31 101 GLN B O 1
ATOM 2999 N N . SER B 1 102 ? 0.518 42.438 22.156 1 96.38 102 SER B N 1
ATOM 3000 C CA . SER B 1 102 ? 0.048 43.781 22.531 1 96.38 102 SER B CA 1
ATOM 3001 C C . SER B 1 102 ? 0.49 44.156 23.938 1 96.38 102 SER B C 1
ATOM 3003 O O . SER B 1 102 ? 0.635 45.312 24.266 1 96.38 102 SER B O 1
ATOM 3005 N N . LEU B 1 103 ? 0.743 43.125 24.766 1 96.38 103 LEU B N 1
ATOM 3006 C CA . LEU B 1 103 ? 1.181 43.312 26.141 1 96.38 103 LEU B CA 1
ATOM 3007 C C . LEU B 1 103 ? 2.703 43.312 26.234 1 96.38 103 LEU B C 1
ATOM 3009 O O . LEU B 1 103 ? 3.264 43.281 27.344 1 96.38 103 LEU B O 1
ATOM 3013 N N . GLY B 1 104 ? 3.295 43.25 25.062 1 94.88 104 GLY B N 1
ATOM 3014 C CA . GLY B 1 104 ? 4.746 43.312 25.016 1 94.88 104 GLY B CA 1
ATOM 3015 C C . GLY B 1 104 ? 5.406 41.969 25.234 1 94.88 104 GLY B C 1
ATOM 3016 O O . GLY B 1 104 ? 6.617 41.875 25.453 1 94.88 104 GLY B O 1
ATOM 3017 N N . ARG B 1 105 ? 4.578 40.969 25.281 1 94.69 105 ARG B N 1
ATOM 3018 C CA . ARG B 1 105 ? 5.09 39.625 25.453 1 94.69 105 ARG B CA 1
ATOM 3019 C C . ARG B 1 105 ? 5.141 38.875 24.109 1 94.69 105 ARG B C 1
ATOM 3021 O O . ARG B 1 105 ? 4.438 39.25 23.172 1 94.69 105 ARG B O 1
ATOM 3028 N N . SER B 1 106 ? 6.055 37.875 23.969 1 95.5 106 SER B N 1
ATOM 3029 C CA . SER B 1 106 ? 6.129 37 22.797 1 95.5 106 SER B CA 1
ATOM 3030 C C . SER B 1 106 ? 6.234 37.812 21.5 1 95.5 106 SER B C 1
ATOM 3032 O O . SER B 1 106 ? 5.531 37.531 20.531 1 95.5 106 SER B O 1
ATOM 3034 N N . GLN B 1 107 ? 6.965 38.812 21.484 1 95 107 GLN B N 1
ATOM 3035 C CA . GLN B 1 107 ? 7.07 39.719 20.359 1 95 107 GLN B CA 1
ATOM 3036 C C . GLN B 1 107 ? 7.562 39 19.109 1 95 107 GLN B C 1
ATOM 3038 O O . GLN B 1 107 ? 7.23 39.375 17.984 1 95 107 GLN B O 1
ATOM 3043 N N . ASN B 1 108 ? 8.297 37.969 19.297 1 94.31 108 ASN B N 1
ATOM 3044 C CA . ASN B 1 108 ? 8.797 37.188 18.172 1 94.31 108 ASN B CA 1
ATOM 3045 C C . ASN B 1 108 ? 7.918 35.969 17.891 1 94.31 108 ASN B C 1
ATOM 3047 O O . ASN B 1 108 ? 8.266 35.125 17.078 1 94.31 108 ASN B O 1
ATOM 3051 N N . GLY B 1 109 ? 6.844 35.906 18.656 1 96.94 109 GLY B N 1
ATOM 3052 C CA . GLY B 1 109 ? 5.934 34.781 18.453 1 96.94 109 GLY B CA 1
ATOM 3053 C C . GLY B 1 109 ? 5.43 34.656 17.031 1 96.94 109 GLY B C 1
ATOM 3054 O O . GLY B 1 109 ? 5.145 35.656 16.391 1 96.94 109 GLY B O 1
ATOM 3055 N N . PHE B 1 110 ? 5.359 33.469 16.5 1 98 110 PHE B N 1
ATOM 3056 C CA . PHE B 1 110 ? 4.953 33.219 15.133 1 98 110 PHE B CA 1
ATOM 3057 C C . PHE B 1 110 ? 4.148 31.938 15.039 1 98 110 PHE B C 1
ATOM 3059 O O . PHE B 1 110 ? 4.465 30.953 15.711 1 98 110 PHE B O 1
ATOM 3066 N N . ILE B 1 111 ? 3.102 31.938 14.164 1 98.69 111 ILE B N 1
ATOM 3067 C CA . ILE B 1 111 ? 2.24 30.781 13.984 1 98.69 111 ILE B CA 1
ATOM 3068 C C . ILE B 1 111 ? 2.395 30.234 12.562 1 98.69 111 ILE B C 1
ATOM 3070 O O . ILE B 1 111 ? 2.305 30.984 11.594 1 98.69 111 ILE B O 1
ATOM 3074 N N . PHE B 1 112 ? 2.732 29 12.453 1 98.81 112 PHE B N 1
ATOM 3075 C CA . PHE B 1 112 ? 2.67 28.234 11.211 1 98.81 112 PHE B CA 1
ATOM 3076 C C . PHE B 1 112 ? 1.498 27.266 11.234 1 98.81 112 PHE B C 1
ATOM 3078 O O . PHE B 1 112 ? 1.509 26.281 11.977 1 98.81 112 PHE B O 1
ATOM 3085 N N . ALA B 1 113 ? 0.502 27.531 10.391 1 98.88 113 ALA B N 1
ATOM 3086 C CA . ALA B 1 113 ? -0.713 26.719 10.461 1 98.88 113 ALA B CA 1
ATOM 3087 C C . ALA B 1 113 ? -0.92 25.922 9.18 1 98.88 113 ALA B C 1
ATOM 3089 O O . ALA B 1 113 ? -0.603 26.406 8.086 1 98.88 113 ALA B O 1
ATOM 3090 N N . VAL B 1 114 ? -1.394 24.75 9.32 1 98.94 114 VAL B N 1
ATOM 3091 C CA . VAL B 1 114 ? -1.847 23.922 8.211 1 98.94 114 VAL B CA 1
ATOM 3092 C C . VAL B 1 114 ? -3.338 23.625 8.359 1 98.94 114 VAL B C 1
ATOM 3094 O O . VAL B 1 114 ? -3.771 23.094 9.383 1 98.94 114 VAL B O 1
ATOM 3097 N N . ASN B 1 115 ? -4.094 24.047 7.434 1 98.75 115 ASN B N 1
ATOM 3098 C CA . ASN B 1 115 ? -5.539 23.859 7.402 1 98.75 115 ASN B CA 1
ATOM 3099 C C . ASN B 1 115 ? -5.949 22.844 6.344 1 98.75 115 ASN B C 1
ATOM 3101 O O . ASN B 1 115 ? -5.93 23.141 5.148 1 98.75 115 ASN B O 1
ATOM 3105 N N . PHE B 1 116 ? -6.371 21.625 6.777 1 98.56 116 PHE B N 1
ATOM 3106 C CA . PHE B 1 116 ? -6.863 20.594 5.867 1 98.56 116 PHE B CA 1
ATOM 3107 C C . PHE B 1 116 ? -8.352 20.781 5.594 1 98.56 116 PHE B C 1
ATOM 3109 O O . PHE B 1 116 ? -9.164 20.75 6.52 1 98.56 116 PHE B O 1
ATOM 3116 N N . HIS B 1 117 ? -8.648 21 4.375 1 97.62 117 HIS B N 1
ATOM 3117 C CA . HIS B 1 117 ? -10.039 20.906 3.941 1 97.62 117 HIS B CA 1
ATOM 3118 C C . HIS B 1 117 ? -10.453 19.469 3.682 1 97.62 117 HIS B C 1
ATOM 3120 O O . HIS B 1 117 ? -9.922 18.812 2.779 1 97.62 117 HIS B O 1
ATOM 3126 N N . ILE B 1 118 ? -11.383 18.969 4.453 1 96.31 118 ILE B N 1
ATOM 3127 C CA . ILE B 1 118 ? -11.82 17.578 4.328 1 96.31 118 ILE B CA 1
ATOM 3128 C C . ILE B 1 118 ? -12.977 17.484 3.336 1 96.31 118 ILE B C 1
ATOM 3130 O O . ILE B 1 118 ? -13.969 18.203 3.465 1 96.31 118 ILE B O 1
ATOM 3134 N N . PRO B 1 119 ? -12.852 16.656 2.332 1 92.62 119 PRO B N 1
ATOM 3135 C CA . PRO B 1 119 ? -13.805 16.609 1.223 1 92.62 119 PRO B CA 1
ATOM 3136 C C . PRO B 1 119 ? -15.062 15.812 1.563 1 92.62 119 PRO B C 1
ATOM 3138 O O . PRO B 1 119 ? -15.336 14.789 0.934 1 92.62 119 PRO B O 1
ATOM 3141 N N . VAL B 1 120 ? -15.859 16.25 2.422 1 90.56 120 VAL B N 1
ATOM 3142 C CA . VAL B 1 120 ? -17.141 15.672 2.781 1 90.56 120 VAL B CA 1
ATOM 3143 C C . VAL B 1 120 ? -18.234 16.75 2.746 1 90.56 120 VAL B C 1
ATOM 3145 O O . VAL B 1 120 ? -17.922 17.938 2.607 1 90.56 120 VAL B O 1
ATOM 3148 N N . LYS B 1 121 ? -19.484 16.344 2.721 1 85.25 121 LYS B N 1
ATOM 3149 C CA . LYS B 1 121 ? -20.625 17.234 2.516 1 85.25 121 LYS B CA 1
ATOM 3150 C C . LYS B 1 121 ? -20.562 18.422 3.459 1 85.25 121 LYS B C 1
ATOM 3152 O O . LYS B 1 121 ? -20.781 19.562 3.037 1 85.25 121 LYS B O 1
ATOM 3157 N N . GLU B 1 122 ? -20.312 18.125 4.758 1 84.44 122 GLU B N 1
ATOM 3158 C CA . GLU B 1 122 ? -20.094 19.234 5.68 1 84.44 122 GLU B CA 1
ATOM 3159 C C . GLU B 1 122 ? -18.625 19.656 5.707 1 84.44 122 GLU B C 1
ATOM 3161 O O . GLU B 1 122 ? -17.734 18.844 5.453 1 84.44 122 GLU B O 1
ATOM 3166 N N . HIS B 1 123 ? -18.312 20.875 5.277 1 90.94 123 HIS B N 1
ATOM 3167 C CA . HIS B 1 123 ? -16.969 21.406 5.254 1 90.94 123 HIS B CA 1
ATOM 3168 C C . HIS B 1 123 ? -16.281 21.219 6.605 1 90.94 123 HIS B C 1
ATOM 3170 O O . HIS B 1 123 ? -16.406 22.078 7.488 1 90.94 123 HIS B O 1
ATOM 3176 N N . TYR B 1 124 ? -15.617 20.094 6.746 1 95.88 124 TYR B N 1
ATOM 3177 C CA . TYR B 1 124 ? -14.781 19.859 7.922 1 95.88 124 TYR B CA 1
ATOM 3178 C C . TYR B 1 124 ? -13.375 20.406 7.699 1 95.88 124 TYR B C 1
ATOM 3180 O O . TYR B 1 124 ? -12.883 20.422 6.566 1 95.88 124 TYR B O 1
ATOM 3188 N N . HIS B 1 125 ? -12.789 20.875 8.773 1 97.25 125 HIS B N 1
ATOM 3189 C CA . HIS B 1 125 ? -11.43 21.391 8.742 1 97.25 125 HIS B CA 1
ATOM 3190 C C . HIS B 1 125 ? -10.609 20.859 9.914 1 97.25 125 HIS B C 1
ATOM 3192 O O . HIS B 1 125 ? -11.086 20.844 11.055 1 97.25 125 HIS B O 1
ATOM 3198 N N . SER B 1 126 ? -9.531 20.344 9.625 1 98.25 126 SER B N 1
ATOM 3199 C CA . SER B 1 126 ? -8.508 20.062 10.633 1 98.25 126 SER B CA 1
ATOM 3200 C C . SER B 1 126 ? -7.387 21.094 10.57 1 98.25 126 SER B C 1
ATOM 3202 O O . SER B 1 126 ? -6.605 21.109 9.617 1 98.25 126 SER B O 1
ATOM 3204 N N . VAL B 1 127 ? -7.277 21.891 11.586 1 98.75 127 VAL B N 1
ATOM 3205 C CA . VAL B 1 127 ? -6.301 22.984 11.586 1 98.75 127 VAL B CA 1
ATOM 3206 C C . VAL B 1 127 ? -5.223 22.703 12.633 1 98.75 127 VAL B C 1
ATOM 3208 O O . VAL B 1 127 ? -5.527 22.547 13.82 1 98.75 127 VAL B O 1
ATOM 3211 N N . LEU B 1 128 ? -4.051 22.656 12.18 1 98.88 128 LEU B N 1
ATOM 3212 C CA . LEU B 1 128 ? -2.889 22.406 13.031 1 98.88 128 LEU B CA 1
ATOM 3213 C C . LEU B 1 128 ? -2.082 23.688 13.219 1 98.88 128 LEU B C 1
ATOM 3215 O O . LEU B 1 128 ? -1.74 24.359 12.242 1 98.88 128 LEU B O 1
ATOM 3219 N N . TYR B 1 129 ? -1.798 24 14.469 1 98.88 129 TYR B N 1
ATOM 3220 C CA . TYR B 1 129 ? -1.07 25.234 14.766 1 98.88 129 TYR B CA 1
ATOM 3221 C C . TYR B 1 129 ? 0.31 24.922 15.336 1 98.88 129 TYR B C 1
ATOM 3223 O O . TYR B 1 129 ? 0.431 24.469 16.469 1 98.88 129 TYR B O 1
ATOM 3231 N N . PHE B 1 130 ? 1.312 25.219 14.578 1 98.88 130 PHE B N 1
ATOM 3232 C CA . PHE B 1 130 ? 2.693 25.156 15.039 1 98.88 130 PHE B CA 1
ATOM 3233 C C . PHE B 1 130 ? 3.215 26.547 15.391 1 98.88 130 PHE B C 1
ATOM 3235 O O . PHE B 1 130 ? 2.926 27.516 14.695 1 98.88 130 PHE B O 1
ATOM 3242 N N . VAL B 1 131 ? 4.02 26.594 16.5 1 98.56 131 VAL B N 1
ATOM 3243 C CA . VAL B 1 131 ? 4.375 27.922 16.969 1 98.56 131 VAL B CA 1
ATOM 3244 C C . VAL B 1 131 ? 5.848 27.953 17.359 1 98.56 131 VAL B C 1
ATOM 3246 O O . VAL B 1 131 ? 6.469 26.906 17.562 1 98.56 131 VAL B O 1
ATOM 3249 N N . THR B 1 132 ? 6.367 29.109 17.406 1 97.56 132 THR B N 1
ATOM 3250 C CA . THR B 1 132 ? 7.684 29.391 17.969 1 97.56 132 THR B CA 1
ATOM 3251 C C . THR B 1 132 ? 7.688 30.734 18.703 1 97.56 132 THR B C 1
ATOM 3253 O O . THR B 1 132 ? 6.93 31.641 18.359 1 97.56 132 THR B O 1
ATOM 3256 N N . GLU B 1 133 ? 8.484 30.812 19.75 1 96 133 GLU B N 1
ATOM 3257 C CA . GLU B 1 133 ? 8.711 32.031 20.5 1 96 133 GLU B CA 1
ATOM 3258 C C . GLU B 1 133 ? 9.992 32.75 20.047 1 96 133 GLU B C 1
ATOM 3260 O O . GLU B 1 133 ? 10.219 33.906 20.375 1 96 133 GLU B O 1
ATOM 3265 N N . GLU B 1 134 ? 10.727 32 19.344 1 94.94 134 GLU B N 1
ATOM 3266 C CA . GLU B 1 134 ? 11.984 32.531 18.828 1 94.94 134 GLU B CA 1
ATOM 3267 C C . GLU B 1 134 ? 11.883 32.875 17.344 1 94.94 134 GLU B C 1
ATOM 3269 O O . GLU B 1 134 ? 11.148 32.219 16.609 1 94.94 134 GLU B O 1
ATOM 3274 N N . PRO B 1 135 ? 12.641 33.875 17 1 94.69 135 PRO B N 1
ATOM 3275 C CA . PRO B 1 135 ? 12.625 34.219 15.562 1 94.69 135 PRO B CA 1
ATOM 3276 C C . PRO B 1 135 ? 13.102 33.031 14.695 1 94.69 135 PRO B C 1
ATOM 3278 O O . PRO B 1 135 ? 14.023 32.312 15.078 1 94.69 135 PRO B O 1
ATOM 3281 N N . ILE B 1 136 ? 12.438 32.844 13.586 1 95.81 136 ILE B N 1
ATOM 3282 C CA . ILE B 1 136 ? 12.891 31.859 12.609 1 95.81 136 ILE B CA 1
ATOM 3283 C C . ILE B 1 136 ? 14.141 32.375 11.898 1 95.81 136 ILE B C 1
ATOM 3285 O O . ILE B 1 136 ? 14.125 33.469 11.32 1 95.81 136 ILE B O 1
ATOM 3289 N N . PRO B 1 137 ? 15.203 31.625 11.922 1 95.31 137 PRO B N 1
ATOM 3290 C CA . PRO B 1 137 ? 16.453 32.094 11.336 1 95.31 137 PRO B CA 1
ATOM 3291 C C . PRO B 1 137 ? 16.312 32.5 9.867 1 95.31 137 PRO B C 1
ATOM 3293 O O . PRO B 1 137 ? 15.703 31.75 9.086 1 95.31 137 PRO B O 1
ATOM 3296 N N . SER B 1 138 ? 16.922 33.594 9.516 1 93.12 138 SER B N 1
ATOM 3297 C CA . SER B 1 138 ? 16.75 34.188 8.195 1 93.12 138 SER B CA 1
ATOM 3298 C C . SER B 1 138 ? 17.328 33.281 7.105 1 93.12 138 SER B C 1
ATOM 3300 O O . SER B 1 138 ? 16.828 33.25 5.98 1 93.12 138 SER B O 1
ATOM 3302 N N . GLU B 1 139 ? 18.328 32.5 7.387 1 91.88 139 GLU B N 1
ATOM 3303 C CA . GLU B 1 139 ? 18.984 31.688 6.375 1 91.88 139 GLU B CA 1
ATOM 3304 C C . GLU B 1 139 ? 18.438 30.266 6.375 1 91.88 139 GLU B C 1
ATOM 3306 O O . GLU B 1 139 ? 18.891 29.422 5.605 1 91.88 139 GLU B O 1
ATOM 3311 N N . SER B 1 140 ? 17.469 30.062 7.23 1 95.88 140 SER B N 1
ATOM 3312 C CA . SER B 1 140 ? 16.906 28.719 7.324 1 95.88 140 SER B CA 1
ATOM 3313 C C . SER B 1 140 ? 16.031 28.391 6.129 1 95.88 140 SER B C 1
ATOM 3315 O O . SER B 1 140 ? 15.461 29.297 5.508 1 95.88 140 SER B O 1
ATOM 3317 N N . LEU B 1 141 ? 15.969 27.156 5.828 1 97.38 141 LEU B N 1
ATOM 3318 C CA . LEU B 1 141 ? 15.102 26.703 4.75 1 97.38 141 LEU B CA 1
ATOM 3319 C C . LEU B 1 141 ? 13.648 27.031 5.039 1 97.38 141 LEU B C 1
ATOM 3321 O O . LEU B 1 141 ? 12.891 27.391 4.133 1 97.38 141 LEU B O 1
ATOM 3325 N N . LEU B 1 142 ? 13.266 26.969 6.254 1 98.31 142 LEU B N 1
ATOM 3326 C CA . LEU B 1 142 ? 11.906 27.297 6.645 1 98.31 142 LEU B CA 1
ATOM 3327 C C . LEU B 1 142 ? 11.602 28.766 6.359 1 98.31 142 LEU B C 1
ATOM 3329 O O . LEU B 1 142 ? 10.531 29.094 5.844 1 98.31 142 LEU B O 1
ATOM 3333 N N . LYS B 1 143 ? 12.523 29.625 6.723 1 98.06 143 LYS B N 1
ATOM 3334 C CA . LYS B 1 143 ? 12.32 31.047 6.457 1 98.06 143 LYS B CA 1
ATOM 3335 C C . LYS B 1 143 ? 12.227 31.312 4.957 1 98.06 143 LYS B C 1
ATOM 3337 O O . LYS B 1 143 ? 11.398 32.125 4.52 1 98.06 143 LYS B O 1
ATOM 3342 N N . GLN B 1 144 ? 13.039 30.641 4.184 1 97.56 144 GLN B N 1
ATOM 3343 C CA . GLN B 1 144 ? 12.977 30.766 2.732 1 97.56 144 GLN B CA 1
ATOM 3344 C C . GLN B 1 144 ? 11.625 30.297 2.203 1 97.56 144 GLN B C 1
ATOM 3346 O O . GLN B 1 144 ? 11.07 30.906 1.279 1 97.56 144 GLN B O 1
ATOM 3351 N N . PHE B 1 145 ? 11.188 29.312 2.771 1 98.56 145 PHE B N 1
ATOM 3352 C CA . PHE B 1 145 ? 9.883 28.766 2.391 1 98.56 145 PHE B CA 1
ATOM 3353 C C . PHE B 1 145 ? 8.773 29.781 2.691 1 98.56 145 PHE B C 1
ATOM 3355 O O . PHE B 1 145 ? 7.934 30.047 1.837 1 98.56 145 PHE B O 1
ATOM 3362 N N . ILE B 1 146 ? 8.781 30.297 3.873 1 98.38 146 ILE B N 1
ATOM 3363 C CA . ILE B 1 146 ? 7.754 31.234 4.324 1 98.38 146 ILE B CA 1
ATOM 3364 C C . ILE B 1 146 ? 7.797 32.5 3.469 1 98.38 146 ILE B C 1
ATOM 3366 O O . ILE B 1 146 ? 6.754 33.031 3.102 1 98.38 146 ILE B O 1
ATOM 3370 N N . ASP B 1 147 ? 8.945 32.938 3.104 1 97.25 147 ASP B N 1
ATOM 3371 C CA . ASP B 1 147 ? 9.117 34.188 2.418 1 97.25 147 ASP B CA 1
ATOM 3372 C C . ASP B 1 147 ? 9.141 34 0.903 1 97.25 147 ASP B C 1
ATOM 3374 O O . ASP B 1 147 ? 9.094 35 0.149 1 97.25 147 ASP B O 1
ATOM 3378 N N . GLY B 1 148 ? 9.227 32.781 0.455 1 96.44 148 GLY B N 1
ATOM 3379 C CA . GLY B 1 148 ? 9.328 32.5 -0.969 1 96.44 148 GLY B CA 1
ATOM 3380 C C . GLY B 1 148 ? 8.023 32.688 -1.708 1 96.44 148 GLY B C 1
ATOM 3381 O O . GLY B 1 148 ? 7.016 33.062 -1.109 1 96.44 148 GLY B O 1
ATOM 3382 N N . ASP B 1 149 ? 8.086 32.438 -2.965 1 97.31 149 ASP B N 1
ATOM 3383 C CA . ASP B 1 149 ? 6.867 32.531 -3.768 1 97.31 149 ASP B CA 1
ATOM 3384 C C . ASP B 1 149 ? 6.164 31.188 -3.852 1 97.31 149 ASP B C 1
ATOM 3386 O O . ASP B 1 149 ? 6.684 30.172 -3.367 1 97.31 149 ASP B O 1
ATOM 3390 N N . ASP B 1 150 ? 4.988 31.172 -4.453 1 97.88 150 ASP B N 1
ATOM 3391 C CA . ASP B 1 150 ? 4.156 29.984 -4.48 1 97.88 150 ASP B CA 1
ATOM 3392 C C . ASP B 1 150 ? 4.82 28.875 -5.293 1 97.88 150 ASP B C 1
ATOM 3394 O O . ASP B 1 150 ? 4.645 27.688 -4.996 1 97.88 150 ASP B O 1
ATOM 3398 N N . SER B 1 151 ? 5.504 29.234 -6.324 1 97.75 151 SER B N 1
ATOM 3399 C CA . SER B 1 151 ? 6.215 28.219 -7.105 1 97.75 151 SER B CA 1
ATOM 3400 C C . SER B 1 151 ? 7.242 27.484 -6.25 1 97.75 151 SER B C 1
ATOM 3402 O O . SER B 1 151 ? 7.324 26.266 -6.293 1 97.75 151 SER B O 1
ATOM 3404 N N . TYR B 1 152 ? 7.996 28.266 -5.516 1 97.75 152 TYR B N 1
ATOM 3405 C CA . TYR B 1 152 ? 8.969 27.703 -4.586 1 97.75 152 TYR B CA 1
ATOM 3406 C C . TYR B 1 152 ? 8.281 26.812 -3.557 1 97.75 152 TYR B C 1
ATOM 3408 O O . TYR B 1 152 ? 8.703 25.672 -3.332 1 97.75 152 TYR B O 1
ATOM 3416 N N . ARG B 1 153 ? 7.266 27.25 -2.971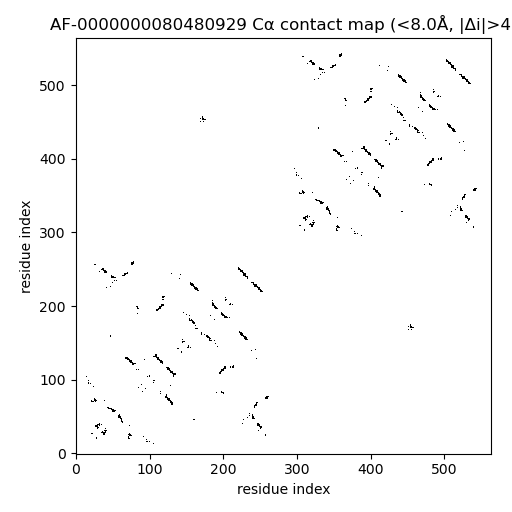 1 98.62 153 ARG B N 1
ATOM 3417 C CA . ARG B 1 153 ? 6.531 26.516 -1.94 1 98.62 153 ARG B CA 1
ATOM 3418 C C . ARG B 1 153 ? 5.938 25.234 -2.498 1 98.62 153 ARG B C 1
ATOM 3420 O O . ARG B 1 153 ? 6.016 24.172 -1.862 1 98.62 153 ARG B O 1
ATOM 3427 N N . ASN B 1 154 ? 5.41 25.328 -3.684 1 98.44 154 ASN B N 1
ATOM 3428 C CA . ASN B 1 154 ? 4.738 24.188 -4.316 1 98.44 154 ASN B CA 1
ATOM 3429 C C . ASN B 1 154 ? 5.711 23.047 -4.594 1 98.44 154 ASN B C 1
ATOM 3431 O O . ASN B 1 154 ? 5.316 21.875 -4.602 1 98.44 154 ASN B O 1
ATOM 3435 N N . GLN B 1 155 ? 6.91 23.344 -4.723 1 98 155 GLN B N 1
ATOM 3436 C CA . GLN B 1 155 ? 7.906 22.328 -5.074 1 98 155 GLN B CA 1
ATOM 3437 C C . GLN B 1 155 ? 8.555 21.734 -3.828 1 98 155 GLN B C 1
ATOM 3439 O O . GLN B 1 155 ? 9.312 20.766 -3.92 1 98 155 GLN B O 1
ATOM 3444 N N . ARG B 1 156 ? 8.188 22.266 -2.703 1 98.12 156 ARG B N 1
ATOM 3445 C CA . ARG B 1 156 ? 9.023 21.891 -1.562 1 98.12 156 ARG B CA 1
ATOM 3446 C C . ARG B 1 156 ? 8.172 21.391 -0.399 1 98.12 156 ARG B C 1
ATOM 3448 O O . ARG B 1 156 ? 8.648 20.656 0.456 1 98.12 156 ARG B O 1
ATOM 3455 N N . PHE B 1 157 ? 6.977 21.891 -0.277 1 98.81 157 PHE B N 1
ATOM 3456 C CA . PHE B 1 157 ? 6.16 21.531 0.876 1 98.81 157 PHE B CA 1
ATOM 3457 C C . PHE B 1 157 ? 5.773 20.062 0.82 1 98.81 157 PHE B C 1
ATOM 3459 O O . PHE B 1 157 ? 5.113 19.625 -0.123 1 98.81 157 PHE B O 1
ATOM 3466 N N . LYS B 1 158 ? 6.117 19.344 1.861 1 98.75 158 LYS B N 1
ATOM 3467 C CA . LYS B 1 158 ? 6.02 17.891 1.845 1 98.75 158 LYS B CA 1
ATOM 3468 C C . LYS B 1 158 ? 5.324 17.359 3.1 1 98.75 158 LYS B C 1
ATOM 3470 O O . LYS B 1 158 ? 5.582 17.844 4.203 1 98.75 158 LYS B O 1
ATOM 3475 N N . ILE B 1 159 ? 4.441 16.391 2.908 1 98.69 159 ILE B N 1
ATOM 3476 C CA . ILE B 1 159 ? 3.816 15.672 4.016 1 98.69 159 ILE B CA 1
ATOM 3477 C C . ILE B 1 159 ? 4.441 14.289 4.152 1 98.69 159 ILE B C 1
ATOM 3479 O O . ILE B 1 159 ? 4.688 13.609 3.15 1 98.69 159 ILE B O 1
ATOM 3483 N N . VAL B 1 160 ? 4.797 13.875 5.301 1 98.31 160 VAL B N 1
ATOM 3484 C CA . VAL B 1 160 ? 5.168 12.516 5.676 1 98.31 160 VAL B CA 1
ATOM 3485 C C . VAL B 1 160 ? 4.168 11.969 6.691 1 98.31 160 VAL B C 1
ATOM 3487 O O . VAL B 1 160 ? 3.941 12.586 7.738 1 98.31 160 VAL B O 1
ATOM 3490 N N . SER B 1 161 ? 3.51 10.883 6.395 1 97.88 161 SER B N 1
ATOM 3491 C CA . SER B 1 161 ? 2.436 10.414 7.266 1 97.88 161 SER B CA 1
ATOM 3492 C C . SER B 1 161 ? 2.463 8.891 7.398 1 97.88 161 SER B C 1
ATOM 3494 O O . SER B 1 161 ? 3.084 8.203 6.586 1 97.88 161 SER B O 1
ATOM 3496 N N . GLN B 1 162 ? 1.859 8.406 8.453 1 97.44 162 GLN B N 1
ATOM 3497 C CA . GLN B 1 162 ? 1.759 6.969 8.695 1 97.44 162 GLN B CA 1
ATOM 3498 C C . GLN B 1 162 ? 0.561 6.645 9.586 1 97.44 162 GLN B C 1
ATOM 3500 O O . GLN B 1 162 ? 0.316 7.332 10.586 1 97.44 162 GLN B O 1
ATOM 3505 N N . VAL B 1 163 ? -0.181 5.695 9.195 1 97.62 163 VAL B N 1
ATOM 3506 C CA . VAL B 1 163 ? -1.209 5.145 10.078 1 97.62 163 VAL B CA 1
ATOM 3507 C C . VAL B 1 163 ? -0.587 4.121 11.023 1 97.62 163 VAL B C 1
ATOM 3509 O O . VAL B 1 163 ? -0.172 3.043 10.594 1 97.62 163 VAL B O 1
ATOM 3512 N N . LEU B 1 164 ? -0.539 4.418 12.258 1 97 164 LEU B N 1
ATOM 3513 C CA . LEU B 1 164 ? 0.102 3.557 13.242 1 97 164 LEU B CA 1
ATOM 3514 C C . LEU B 1 164 ? -0.838 2.438 13.68 1 97 164 LEU B C 1
ATOM 3516 O O . LEU B 1 164 ? -0.396 1.319 13.953 1 97 164 LEU B O 1
ATOM 3520 N N . ARG B 1 165 ? -2.061 2.789 13.773 1 97.38 165 ARG B N 1
ATOM 3521 C CA . ARG B 1 165 ? -3.105 1.844 14.156 1 97.38 165 ARG B CA 1
ATOM 3522 C C . ARG B 1 165 ? -4.336 2.002 13.266 1 97.38 165 ARG B C 1
ATOM 3524 O O . ARG B 1 165 ? -4.73 3.121 12.938 1 97.38 165 ARG B O 1
ATOM 3531 N N . GLY B 1 166 ? -4.895 0.901 12.898 1 96.69 166 GLY B N 1
ATOM 3532 C CA . GLY B 1 166 ? -6.09 0.871 12.07 1 96.69 166 GLY B CA 1
ATOM 3533 C C . GLY B 1 166 ? -6.195 -0.383 11.219 1 96.69 166 GLY B C 1
ATOM 3534 O O . GLY B 1 166 ? -5.301 -1.23 11.242 1 96.69 166 GLY B O 1
ATOM 3535 N N . PRO B 1 167 ? -7.328 -0.509 10.57 1 94.19 167 PRO B N 1
ATOM 3536 C CA . PRO B 1 167 ? -7.48 -1.655 9.672 1 94.19 167 PRO B CA 1
ATOM 3537 C C . PRO B 1 167 ? -6.375 -1.729 8.617 1 94.19 167 PRO B C 1
ATOM 3539 O O . PRO B 1 167 ? -5.902 -0.694 8.141 1 94.19 167 PRO B O 1
ATOM 3542 N N . TRP B 1 168 ? -6.02 -2.85 8.227 1 91.31 168 TRP B N 1
ATOM 3543 C CA . TRP B 1 168 ? -4.891 -3.066 7.324 1 91.31 168 TRP B CA 1
ATOM 3544 C C . TRP B 1 168 ? -5.125 -2.387 5.98 1 91.31 168 TRP B C 1
ATOM 3546 O O . TRP B 1 168 ? -4.191 -1.863 5.371 1 91.31 168 TRP B O 1
ATOM 3556 N N . ILE B 1 169 ? -6.34 -2.404 5.508 1 91.44 169 ILE B N 1
ATOM 3557 C CA . ILE B 1 169 ? -6.652 -1.815 4.211 1 91.44 169 ILE B CA 1
ATOM 3558 C C . ILE B 1 169 ? -6.402 -0.31 4.254 1 91.44 169 ILE B C 1
ATOM 3560 O O . ILE B 1 169 ? -5.949 0.278 3.27 1 91.44 169 ILE B O 1
ATOM 3564 N N . VAL B 1 170 ? -6.762 0.255 5.383 1 95.06 170 VAL B N 1
ATOM 3565 C CA . VAL B 1 170 ? -6.535 1.686 5.555 1 95.06 170 VAL B CA 1
ATOM 3566 C C . VAL B 1 170 ? -5.035 1.971 5.586 1 95.06 170 VAL B C 1
ATOM 3568 O O . VAL B 1 170 ? -4.559 2.895 4.922 1 95.06 170 VAL B O 1
ATOM 3571 N N . LYS B 1 171 ? -4.375 1.158 6.297 1 95.19 171 LYS B N 1
ATOM 3572 C CA . LYS B 1 171 ? -2.92 1.284 6.344 1 95.19 171 LYS B CA 1
ATOM 3573 C C . LYS B 1 171 ? -2.309 1.151 4.953 1 95.19 171 LYS B C 1
ATOM 3575 O O . LYS B 1 171 ? -1.435 1.934 4.574 1 95.19 171 LYS B O 1
ATOM 3580 N N . ALA B 1 172 ? -2.793 0.26 4.234 1 93.19 172 ALA B N 1
ATOM 3581 C CA . ALA B 1 172 ? -2.289 0.022 2.883 1 93.19 172 ALA B CA 1
ATOM 3582 C C . ALA B 1 172 ? -2.576 1.213 1.974 1 93.19 172 ALA B C 1
ATOM 3584 O O . ALA B 1 172 ? -1.687 1.688 1.263 1 93.19 172 ALA B O 1
ATOM 3585 N N . ALA B 1 173 ? -3.773 1.673 1.978 1 94 173 ALA B N 1
ATOM 3586 C CA . ALA B 1 173 ? -4.156 2.814 1.15 1 94 173 ALA B CA 1
ATOM 3587 C C . ALA B 1 173 ? -3.346 4.055 1.517 1 94 173 ALA B C 1
ATOM 3589 O O . ALA B 1 173 ? -2.805 4.73 0.639 1 94 173 ALA B O 1
ATOM 3590 N N . ALA B 1 174 ? -3.27 4.25 2.758 1 95.81 174 ALA B N 1
ATOM 3591 C CA . ALA B 1 174 ? -2.553 5.43 3.242 1 95.81 174 ALA B CA 1
ATOM 3592 C C . ALA B 1 174 ? -1.061 5.324 2.943 1 95.81 174 ALA B C 1
ATOM 3594 O O . ALA B 1 174 ? -0.378 6.34 2.793 1 95.81 174 ALA B O 1
ATOM 3595 N N . GLY B 1 175 ? -0.629 4.125 2.967 1 93 175 GLY B N 1
ATOM 3596 C CA . GLY B 1 175 ? 0.781 3.895 2.699 1 93 175 GLY B CA 1
ATOM 3597 C C . GLY B 1 175 ? 1.226 4.422 1.347 1 93 175 GLY B C 1
ATOM 3598 O O . GLY B 1 175 ? 2.398 4.75 1.156 1 93 175 GLY B O 1
ATOM 3599 N N . GLN B 1 176 ? 0.302 4.551 0.444 1 90.88 176 GLN B N 1
ATOM 3600 C CA . GLN B 1 176 ? 0.613 5.109 -0.867 1 90.88 176 GLN B CA 1
ATOM 3601 C C . GLN B 1 176 ? 0.959 6.594 -0.763 1 90.88 176 GLN B C 1
ATOM 3603 O O . GLN B 1 176 ? 1.582 7.156 -1.667 1 90.88 176 GLN B O 1
ATOM 3608 N N . PHE B 1 177 ? 0.57 7.129 0.285 1 92.62 177 PHE B N 1
ATOM 3609 C CA . PHE B 1 177 ? 0.8 8.555 0.514 1 92.62 177 PHE B CA 1
ATOM 3610 C C . PHE B 1 177 ? 1.576 8.773 1.807 1 92.62 177 PHE B C 1
ATOM 3612 O O . PHE B 1 177 ? 1.242 9.664 2.592 1 92.62 177 PHE B O 1
ATOM 3619 N N . GLY B 1 178 ? 2.51 7.93 1.976 1 94.69 178 GLY B N 1
ATOM 3620 C CA . GLY B 1 178 ? 3.344 8.062 3.16 1 94.69 178 GLY B CA 1
ATOM 3621 C C . GLY B 1 178 ? 4.199 9.312 3.15 1 94.69 178 GLY B C 1
ATOM 3622 O O . GLY B 1 178 ? 4.473 9.891 4.203 1 94.69 178 GLY B O 1
ATOM 3623 N N . ALA B 1 179 ? 4.672 9.664 1.979 1 96.94 179 ALA B N 1
ATOM 3624 C CA . ALA B 1 179 ? 5.449 10.875 1.752 1 96.94 179 ALA B CA 1
ATOM 3625 C C . ALA B 1 179 ? 5.199 11.43 0.352 1 96.94 179 ALA B C 1
ATOM 3627 O O . ALA B 1 179 ? 5.371 10.727 -0.642 1 96.94 179 ALA B O 1
ATOM 3628 N N . PHE B 1 180 ? 4.789 12.664 0.279 1 97.06 180 PHE B N 1
ATOM 3629 C CA . PHE B 1 180 ? 4.535 13.227 -1.043 1 97.06 180 PHE B CA 1
ATOM 3630 C C . PHE B 1 180 ? 4.559 14.75 -1.001 1 97.06 180 PHE B C 1
ATOM 3632 O O . PHE B 1 180 ? 4.309 15.352 0.045 1 97.06 180 PHE B O 1
ATOM 3639 N N . LEU B 1 181 ? 4.922 15.398 -2.121 1 98.25 181 LEU B N 1
ATOM 3640 C CA . LEU B 1 181 ? 4.797 16.844 -2.279 1 98.25 181 LEU B CA 1
ATOM 3641 C C . LEU B 1 181 ? 3.334 17.25 -2.42 1 98.25 181 LEU B C 1
ATOM 3643 O O . LEU B 1 181 ? 2.66 16.844 -3.367 1 98.25 181 LEU B O 1
ATOM 3647 N N . VAL B 1 182 ? 2.932 18.031 -1.548 1 98.56 182 VAL B N 1
ATOM 3648 C CA . VAL B 1 182 ? 1.504 18.266 -1.362 1 98.56 182 VAL B CA 1
ATOM 3649 C C . VAL B 1 182 ? 0.934 18.984 -2.582 1 98.56 182 VAL B C 1
ATOM 3651 O O . VAL B 1 182 ? -0.056 18.547 -3.166 1 98.56 182 VAL B O 1
ATOM 3654 N N . ALA B 1 183 ? 1.628 20.016 -3.014 1 97.88 183 ALA B N 1
ATOM 3655 C CA . ALA B 1 183 ? 1.082 20.859 -4.07 1 97.88 183 ALA B CA 1
ATOM 3656 C C . ALA B 1 183 ? 1.224 20.203 -5.438 1 97.88 183 ALA B C 1
ATOM 3658 O O . ALA B 1 183 ? 0.65 20.672 -6.422 1 97.88 183 ALA B O 1
ATOM 3659 N N . LYS B 1 184 ? 1.941 19.188 -5.531 1 96.94 184 LYS B N 1
ATOM 3660 C CA . LYS B 1 184 ? 1.965 18.391 -6.754 1 96.94 184 LYS B CA 1
ATOM 3661 C C . LYS B 1 184 ? 0.774 17.438 -6.812 1 96.94 184 LYS B C 1
ATOM 3663 O O . LYS B 1 184 ? 0.478 16.875 -7.863 1 96.94 184 LYS B O 1
ATOM 3668 N N . THR B 1 185 ? 0.156 17.297 -5.723 1 96.19 185 THR B N 1
ATOM 3669 C CA . THR B 1 185 ? -0.933 16.328 -5.602 1 96.19 185 THR B CA 1
ATOM 3670 C C . THR B 1 185 ? -2.277 17.047 -5.496 1 96.19 185 THR B C 1
ATOM 3672 O O . THR B 1 185 ? -3.232 16.688 -6.188 1 96.19 185 THR B O 1
ATOM 3675 N N . VAL B 1 186 ? -2.303 18.078 -4.664 1 98.06 186 VAL B N 1
ATOM 3676 C CA . VAL B 1 186 ? -3.547 18.797 -4.434 1 98.06 186 VAL B CA 1
ATOM 3677 C C . VAL B 1 186 ? -3.275 20.297 -4.445 1 98.06 186 VAL B C 1
ATOM 3679 O O . VAL B 1 186 ? -2.119 20.734 -4.406 1 98.06 186 VAL B O 1
ATOM 3682 N N . ARG B 1 187 ? -4.375 21 -4.426 1 98.06 187 ARG B N 1
ATOM 3683 C CA . ARG B 1 187 ? -4.262 22.453 -4.441 1 98.06 187 ARG B CA 1
ATOM 3684 C C . ARG B 1 187 ? -3.928 23 -3.053 1 98.06 187 ARG B C 1
ATOM 3686 O O . ARG B 1 187 ? -4.562 22.609 -2.064 1 98.06 187 ARG B O 1
ATOM 3693 N N . CYS B 1 188 ? -2.945 23.812 -3.078 1 98.5 188 CYS B N 1
ATOM 3694 C CA . CYS B 1 188 ? -2.551 24.516 -1.859 1 98.5 188 CYS B CA 1
ATOM 3695 C C . CYS B 1 188 ? -2.656 26.031 -2.039 1 98.5 188 CYS B C 1
ATOM 3697 O O . CYS B 1 188 ? -2.324 26.562 -3.102 1 98.5 188 CYS B O 1
ATOM 3699 N N . THR B 1 189 ? -3.184 26.672 -1.029 1 98.56 189 THR B N 1
ATOM 3700 C CA . THR B 1 189 ? -3.189 28.141 -0.946 1 98.56 189 THR B CA 1
ATOM 3701 C C . THR B 1 189 ? -2.404 28.609 0.273 1 98.56 189 THR B C 1
ATOM 3703 O O . THR B 1 189 ? -2.504 28.016 1.352 1 98.56 189 THR B O 1
ATOM 3706 N N . TYR B 1 190 ? -1.65 29.641 -0.007 1 98.69 190 TYR B N 1
ATOM 3707 C CA . TYR B 1 190 ? -0.768 30.141 1.04 1 98.69 190 TYR B CA 1
ATOM 3708 C C . TYR B 1 190 ? -1.191 31.547 1.486 1 98.69 190 TYR B C 1
ATOM 3710 O O . TYR B 1 190 ? -1.561 32.375 0.661 1 98.69 190 TYR B O 1
ATOM 3718 N N . HIS B 1 191 ? -1.207 31.766 2.768 1 98.38 191 HIS B N 1
ATOM 3719 C CA . HIS B 1 191 ? -1.54 33.062 3.361 1 98.38 191 HIS B CA 1
ATOM 3720 C C . HIS B 1 191 ? -0.468 33.5 4.348 1 98.38 191 HIS B C 1
ATOM 3722 O O . HIS B 1 191 ? -0.062 32.719 5.223 1 98.38 191 HIS B O 1
ATOM 3728 N N . LYS B 1 192 ? -0.034 34.688 4.164 1 97.69 192 LYS B N 1
ATOM 3729 C CA . LYS B 1 192 ? 0.974 35.25 5.062 1 97.69 192 LYS B CA 1
ATOM 3730 C C . LYS B 1 192 ? 0.464 36.531 5.75 1 97.69 192 LYS B C 1
ATOM 3732 O O . LYS B 1 192 ? -0.056 37.406 5.094 1 97.69 192 LYS B O 1
ATOM 3737 N N . GLY B 1 193 ? 0.492 36.562 7.055 1 96.06 193 GLY B N 1
ATOM 3738 C CA . GLY B 1 193 ? 0.236 37.75 7.863 1 96.06 193 GLY B CA 1
ATOM 3739 C C . GLY B 1 193 ? 1.465 38.219 8.602 1 96.06 193 GLY B C 1
ATOM 3740 O O . GLY B 1 193 ? 2.578 37.781 8.344 1 96.06 193 GLY B O 1
ATOM 3741 N N . PRO B 1 194 ? 1.281 39.219 9.484 1 94.12 194 PRO B N 1
ATOM 3742 C CA . PRO B 1 194 ? 2.426 39.812 10.188 1 94.12 194 PRO B CA 1
ATOM 3743 C C . PRO B 1 194 ? 3.127 38.812 11.102 1 94.12 194 PRO B C 1
ATOM 3745 O O . PRO B 1 194 ? 4.352 38.844 11.25 1 94.12 194 PRO B O 1
ATOM 3748 N N . ASN B 1 195 ? 2.365 37.938 11.703 1 96.62 195 ASN B N 1
ATOM 3749 C CA . ASN B 1 195 ? 2.963 37 12.648 1 96.62 195 ASN B CA 1
ATOM 3750 C C . ASN B 1 195 ? 2.473 35.562 12.422 1 96.62 195 ASN B C 1
ATOM 3752 O O . ASN B 1 195 ? 2.357 34.781 13.367 1 96.62 195 ASN B O 1
ATOM 3756 N N . TYR B 1 196 ? 2.098 35.312 11.141 1 98.19 196 TYR B N 1
ATOM 3757 C CA . TYR B 1 196 ? 1.657 33.969 10.898 1 98.19 196 TYR B CA 1
ATOM 3758 C C . TYR B 1 196 ? 1.807 33.594 9.43 1 98.19 196 TYR B C 1
ATOM 3760 O O . TYR B 1 196 ? 1.977 34.469 8.578 1 98.19 196 TYR B O 1
ATOM 3768 N N . PHE B 1 197 ? 1.88 32.344 9.133 1 98.69 197 PHE B N 1
ATOM 3769 C CA . PHE B 1 197 ? 1.845 31.719 7.816 1 98.69 197 PHE B CA 1
ATOM 3770 C C . PHE B 1 197 ? 0.891 30.531 7.809 1 98.69 197 PHE B C 1
ATOM 3772 O O . PHE B 1 197 ? 0.918 29.703 8.719 1 98.69 197 PHE B O 1
ATOM 3779 N N . GLU B 1 198 ? -0.015 30.516 6.855 1 98.88 198 GLU B N 1
ATOM 3780 C CA . GLU B 1 198 ? -1.02 29.453 6.789 1 98.88 198 GLU B CA 1
ATOM 3781 C C . GLU B 1 198 ? -1.019 28.781 5.418 1 98.88 198 GLU B C 1
ATOM 3783 O O . GLU B 1 198 ? -0.939 29.453 4.391 1 98.88 198 GLU B O 1
ATOM 3788 N N . ILE B 1 199 ? -1.069 27.5 5.461 1 98.88 199 ILE B N 1
ATOM 3789 C CA . ILE B 1 199 ? -1.253 26.703 4.25 1 98.88 199 ILE B CA 1
ATOM 3790 C C . ILE B 1 199 ? -2.629 26.047 4.266 1 98.88 199 ILE B C 1
ATOM 3792 O O . ILE B 1 199 ? -2.936 25.266 5.168 1 98.88 199 ILE B O 1
ATOM 3796 N N . ASP B 1 200 ? -3.449 26.375 3.314 1 98.69 200 ASP B N 1
ATOM 3797 C CA . ASP B 1 200 ? -4.715 25.672 3.104 1 98.69 200 ASP B CA 1
ATOM 3798 C C . ASP B 1 200 ? -4.555 24.547 2.084 1 98.69 200 ASP B C 1
ATOM 3800 O O . ASP B 1 200 ? -4.168 24.797 0.938 1 98.69 200 ASP B O 1
ATOM 3804 N N . ILE B 1 201 ? -4.859 23.375 2.545 1 98.62 201 ILE B N 1
ATOM 3805 C CA . ILE B 1 201 ? -4.73 22.203 1.684 1 98.62 201 ILE B CA 1
ATOM 3806 C C . ILE B 1 201 ? -6.117 21.688 1.303 1 98.62 201 ILE B C 1
ATOM 3808 O O . ILE B 1 201 ? -6.859 21.203 2.156 1 98.62 201 ILE B O 1
ATOM 3812 N N . ASP B 1 202 ? -6.391 21.766 0.062 1 98 202 ASP B N 1
ATOM 3813 C CA . ASP B 1 202 ? -7.66 21.25 -0.446 1 98 202 ASP B CA 1
ATOM 3814 C C . ASP B 1 202 ? -7.539 19.781 -0.835 1 98 202 ASP B C 1
ATOM 3816 O O . ASP B 1 202 ? -7.336 19.453 -2.008 1 98 202 ASP B O 1
ATOM 3820 N N . THR B 1 203 ? -7.781 18.891 0.118 1 97.62 203 THR B N 1
ATOM 3821 C CA . THR B 1 203 ? -7.598 17.453 -0.117 1 97.62 203 THR B CA 1
ATOM 3822 C C . THR B 1 203 ? -8.633 16.922 -1.103 1 97.62 203 THR B C 1
ATOM 3824 O O . THR B 1 203 ? -8.5 15.82 -1.62 1 97.62 203 THR B O 1
ATOM 3827 N N . GLY B 1 204 ? -9.648 17.719 -1.38 1 96.62 204 GLY B N 1
ATOM 3828 C CA . GLY B 1 204 ? -10.688 17.312 -2.305 1 96.62 204 GLY B CA 1
ATOM 3829 C C . GLY B 1 204 ? -10.375 17.656 -3.748 1 96.62 204 GLY B C 1
ATOM 3830 O O . GLY B 1 204 ? -11.109 17.266 -4.66 1 96.62 204 GLY B O 1
ATOM 3831 N N . SER B 1 205 ? -9.328 18.281 -3.941 1 97.31 205 SER B N 1
ATOM 3832 C CA . SER B 1 205 ? -9.055 18.797 -5.277 1 97.31 205 SER B CA 1
ATOM 3833 C C . SER B 1 205 ? -8.539 17.688 -6.203 1 97.31 205 SER B C 1
ATOM 3835 O O . SER B 1 205 ? -8.492 17.875 -7.422 1 97.31 205 SER B O 1
ATOM 3837 N N . TRP B 1 206 ? -8.086 16.672 -5.672 1 95.94 206 TRP B N 1
ATOM 3838 C CA . TRP B 1 206 ? -7.73 15.477 -6.438 1 95.94 206 TRP B CA 1
ATOM 3839 C C . TRP B 1 206 ? -8.539 14.266 -5.973 1 95.94 206 TRP B C 1
ATOM 3841 O O . TRP B 1 206 ? -8.609 13.984 -4.773 1 95.94 206 TRP B O 1
ATOM 3851 N N . ARG B 1 207 ? -9.086 13.531 -6.883 1 94.06 207 ARG B N 1
ATOM 3852 C CA . ARG B 1 207 ? -10.07 12.492 -6.602 1 94.06 207 ARG B CA 1
ATOM 3853 C C . ARG B 1 207 ? -9.453 11.367 -5.766 1 94.06 207 ARG B C 1
ATOM 3855 O O . ARG B 1 207 ? -10.109 10.812 -4.887 1 94.06 207 ARG B O 1
ATOM 3862 N N . ILE B 1 208 ? -8.281 10.961 -5.984 1 92.81 208 ILE B N 1
ATOM 3863 C CA . ILE B 1 208 ? -7.652 9.836 -5.301 1 92.81 208 ILE B CA 1
ATOM 3864 C C . ILE B 1 208 ? -7.387 10.203 -3.844 1 92.81 208 ILE B C 1
ATOM 3866 O O . ILE B 1 208 ? -7.711 9.43 -2.934 1 92.81 208 ILE B O 1
ATOM 3870 N N . LEU B 1 209 ? -6.789 11.367 -3.625 1 95.44 209 LEU B N 1
ATOM 3871 C CA . LEU B 1 209 ? -6.559 11.781 -2.244 1 95.44 209 LEU B CA 1
ATOM 3872 C C . LEU B 1 209 ? -7.879 12.008 -1.517 1 95.44 209 LEU B C 1
ATOM 3874 O O . LEU B 1 209 ? -7.996 11.711 -0.326 1 95.44 209 LEU B O 1
ATOM 3878 N N . ALA B 1 210 ? -8.82 12.562 -2.238 1 96.19 210 ALA B N 1
ATOM 3879 C CA . ALA B 1 210 ? -10.141 12.734 -1.648 1 96.19 210 ALA B CA 1
ATOM 3880 C C . ALA B 1 210 ? -10.695 11.406 -1.146 1 96.19 210 ALA B C 1
ATOM 3882 O O . ALA B 1 210 ? -11.219 11.32 -0.032 1 96.19 210 ALA B O 1
ATOM 3883 N N . ALA B 1 211 ? -10.602 10.414 -1.95 1 95.19 211 ALA B N 1
ATOM 3884 C CA . ALA B 1 211 ? -11.086 9.086 -1.572 1 95.19 211 ALA B CA 1
ATOM 3885 C C . ALA B 1 211 ? -10.344 8.562 -0.343 1 95.19 211 ALA B C 1
ATOM 3887 O O . ALA B 1 211 ? -10.961 7.992 0.562 1 95.19 211 ALA B O 1
ATOM 3888 N N . LEU B 1 212 ? -9.094 8.75 -0.316 1 96.44 212 LEU B N 1
ATOM 3889 C CA . LEU B 1 212 ? -8.32 8.336 0.848 1 96.44 212 LEU B CA 1
ATOM 3890 C C . LEU B 1 212 ? -8.773 9.078 2.1 1 96.44 212 LEU B C 1
ATOM 3892 O O . LEU B 1 212 ? -8.984 8.461 3.148 1 96.44 212 LEU B O 1
ATOM 3896 N N . VAL B 1 213 ? -8.875 10.391 1.983 1 97.19 213 VAL B N 1
ATOM 3897 C CA . VAL B 1 213 ? -9.258 11.195 3.141 1 97.19 213 VAL B CA 1
ATOM 3898 C C . VAL B 1 213 ? -10.648 10.789 3.617 1 97.19 213 V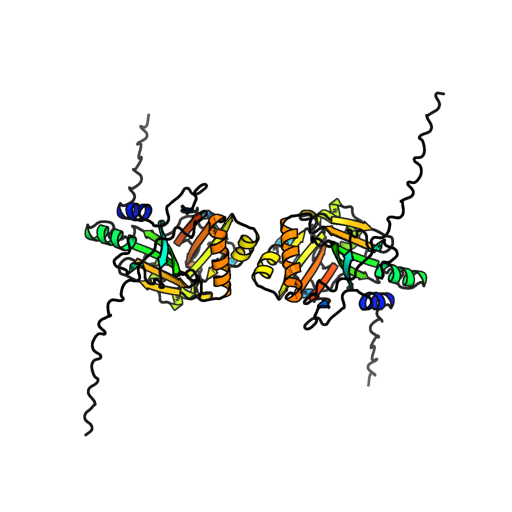AL B C 1
ATOM 3900 O O . VAL B 1 213 ? -10.891 10.695 4.824 1 97.19 213 VAL B O 1
ATOM 3903 N N . ARG B 1 214 ? -11.523 10.516 2.697 1 96.69 214 ARG B N 1
ATOM 3904 C CA . ARG B 1 214 ? -12.844 10.016 3.078 1 96.69 214 ARG B CA 1
ATOM 3905 C C . ARG B 1 214 ? -12.727 8.672 3.799 1 96.69 214 ARG B C 1
ATOM 3907 O O . ARG B 1 214 ? -13.445 8.422 4.77 1 96.69 214 ARG B O 1
ATOM 3914 N N . LEU B 1 215 ? -11.891 7.82 3.287 1 96 215 LEU B N 1
ATOM 3915 C CA . LEU B 1 215 ? -11.648 6.535 3.934 1 96 215 LEU B CA 1
ATOM 3916 C C . LEU B 1 215 ? -11.133 6.73 5.355 1 96 215 LEU B C 1
ATOM 3918 O O . LEU B 1 215 ? -11.656 6.137 6.297 1 96 215 LEU B O 1
ATOM 3922 N N . LEU B 1 216 ? -10.203 7.547 5.527 1 97.44 216 LEU B N 1
ATOM 3923 C CA . LEU B 1 216 ? -9.664 7.85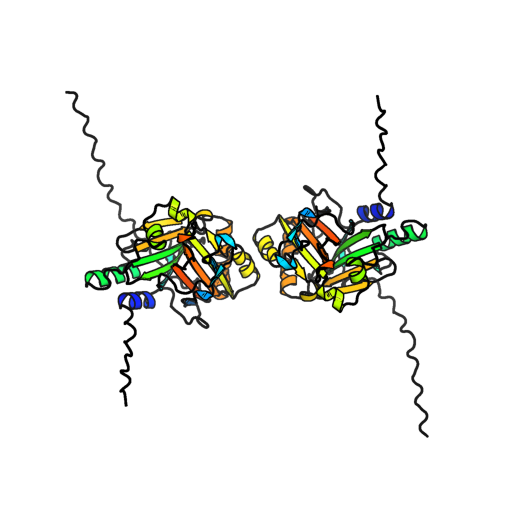9 6.844 1 97.44 216 LEU B CA 1
ATOM 3924 C C . LEU B 1 216 ? -10.742 8.43 7.758 1 97.44 216 LEU B C 1
ATOM 3926 O O . LEU B 1 216 ? -10.82 8.062 8.93 1 97.44 216 LEU B O 1
ATOM 3930 N N . PHE B 1 217 ? -11.484 9.32 7.156 1 96.94 217 PHE B N 1
ATOM 3931 C CA . PHE B 1 217 ? -12.57 9.961 7.879 1 96.94 217 PHE B CA 1
ATOM 3932 C C . PHE B 1 217 ? -13.562 8.93 8.391 1 96.94 217 PHE B C 1
ATOM 3934 O O . PHE B 1 217 ? -13.977 8.984 9.555 1 96.94 217 PHE B O 1
ATOM 3941 N N . GLY B 1 218 ? -13.875 7.98 7.66 1 96.44 218 GLY B N 1
ATOM 3942 C CA . GLY B 1 218 ? -14.805 6.926 8.031 1 96.44 218 GLY B CA 1
ATOM 3943 C C . GLY B 1 218 ? -14.266 6.008 9.109 1 96.44 218 GLY B C 1
ATOM 3944 O O . GLY B 1 218 ? -15.039 5.434 9.883 1 96.44 218 GLY B O 1
ATOM 3945 N N . TYR B 1 219 ? -12.945 5.914 9.203 1 97.38 219 TYR B N 1
ATOM 3946 C CA . TYR B 1 219 ? -12.32 5.02 10.172 1 97.38 219 TYR B CA 1
ATOM 3947 C C . TYR B 1 219 ? -11.648 5.809 11.289 1 97.38 219 TYR B C 1
ATOM 3949 O O . TYR B 1 219 ? -10.82 5.27 12.023 1 97.38 219 TYR B O 1
ATOM 3957 N N . ALA B 1 220 ? -11.938 6.984 11.461 1 97.56 220 ALA B N 1
ATOM 3958 C CA . ALA B 1 220 ? -11.211 7.902 12.336 1 97.56 220 ALA B CA 1
ATOM 3959 C C . ALA B 1 220 ? -11.156 7.367 13.766 1 97.56 220 ALA B C 1
ATOM 3961 O O . ALA B 1 220 ? -10.125 7.465 14.438 1 97.56 220 ALA B O 1
ATOM 3962 N N . ARG B 1 221 ? -12.195 6.758 14.234 1 97.56 221 ARG B N 1
ATOM 3963 C CA . ARG B 1 221 ? -12.266 6.297 15.617 1 97.56 221 ARG B CA 1
ATOM 3964 C C . ARG B 1 221 ? -11.32 5.125 15.852 1 97.56 221 ARG B C 1
ATOM 3966 O O . ARG B 1 221 ? -10.93 4.848 16.984 1 97.56 221 ARG B O 1
ATOM 3973 N N . SER B 1 222 ? -10.961 4.48 14.812 1 97.81 222 SER B N 1
ATOM 3974 C CA . SER B 1 222 ? -10.117 3.295 14.938 1 97.81 222 SER B CA 1
ATOM 3975 C C . SER B 1 222 ? -8.672 3.605 14.586 1 97.81 222 SER B C 1
ATOM 3977 O O . SER B 1 222 ? -7.816 2.715 14.609 1 97.81 222 SER B O 1
ATOM 3979 N N . LEU B 1 223 ? -8.383 4.852 14.359 1 98.19 223 LEU B N 1
ATOM 3980 C CA . LEU B 1 223 ? -7.082 5.156 13.781 1 98.19 223 LEU B CA 1
ATOM 3981 C C . LEU B 1 223 ? -6.211 5.918 14.773 1 98.19 223 LEU B C 1
ATOM 3983 O O . LEU B 1 223 ? -6.719 6.691 15.586 1 98.19 223 LEU B O 1
ATOM 3987 N N . ILE B 1 224 ? -4.973 5.648 14.711 1 98.69 224 ILE B N 1
ATOM 3988 C CA . ILE B 1 224 ? -3.928 6.566 15.148 1 98.69 224 ILE B CA 1
ATOM 3989 C C . ILE B 1 224 ? -3.068 6.973 13.953 1 98.69 224 ILE B C 1
ATOM 3991 O O . ILE B 1 224 ? -2.504 6.121 13.266 1 98.69 224 ILE B O 1
ATOM 3995 N N . LEU B 1 225 ? -3.043 8.195 13.711 1 98.38 225 LEU B N 1
ATOM 3996 C CA . LEU B 1 225 ? -2.414 8.727 12.508 1 98.38 225 LEU B CA 1
ATOM 3997 C C . LEU B 1 225 ? -1.363 9.773 12.859 1 98.38 225 LEU B C 1
ATOM 3999 O O . LEU B 1 225 ? -1.652 10.727 13.586 1 98.38 225 LEU B O 1
ATOM 4003 N N . ASP B 1 226 ? -0.156 9.594 12.383 1 98.75 226 ASP B N 1
ATOM 4004 C CA . ASP B 1 226 ? 0.894 10.602 12.469 1 98.75 226 ASP B CA 1
ATOM 4005 C C . ASP B 1 226 ? 1.032 11.367 11.156 1 98.75 226 ASP B C 1
ATOM 4007 O O . ASP B 1 226 ? 1.073 10.773 10.086 1 98.75 226 ASP B O 1
ATOM 4011 N N . ILE B 1 227 ? 1.088 12.656 11.211 1 98.81 227 ILE B N 1
ATOM 4012 C CA . ILE B 1 227 ? 1.318 13.508 10.055 1 98.81 227 ILE B CA 1
ATOM 4013 C C . ILE B 1 227 ? 2.443 14.492 10.359 1 98.81 227 ILE B C 1
ATOM 4015 O O . ILE B 1 227 ? 2.367 15.258 11.328 1 98.81 227 ILE B O 1
ATOM 4019 N N . GLY B 1 228 ? 3.473 14.477 9.578 1 98.75 228 GLY B N 1
ATOM 4020 C CA . GLY B 1 228 ? 4.574 15.422 9.672 1 98.75 228 GLY B CA 1
ATOM 4021 C C . GLY B 1 228 ? 4.727 16.281 8.438 1 98.75 228 GLY B C 1
ATOM 4022 O O . GLY B 1 228 ? 4.238 15.938 7.363 1 98.75 228 GLY B O 1
ATOM 4023 N N . PHE B 1 229 ? 5.406 17.375 8.609 1 98.88 229 PHE B N 1
ATOM 4024 C CA . PHE B 1 229 ? 5.598 18.344 7.535 1 98.88 229 PHE B CA 1
ATOM 4025 C C . PHE B 1 229 ? 7.07 18.688 7.375 1 98.88 229 PHE B C 1
ATOM 4027 O O . PHE B 1 229 ? 7.789 18.844 8.359 1 98.88 229 PHE B O 1
ATOM 4034 N N . VAL B 1 230 ? 7.434 18.781 6.148 1 98.69 230 VAL B N 1
ATOM 4035 C CA . VAL B 1 230 ? 8.836 19.031 5.832 1 98.69 230 VAL B CA 1
ATOM 4036 C C . VAL B 1 230 ? 8.922 20 4.645 1 98.69 230 VAL B C 1
ATOM 4038 O O . VAL B 1 230 ? 8.07 19.969 3.752 1 98.69 230 VAL B O 1
ATOM 4041 N N . VAL B 1 231 ? 9.906 20.906 4.711 1 98.62 231 VAL B N 1
ATOM 4042 C CA . VAL B 1 231 ? 10.359 21.547 3.484 1 98.62 231 VAL B CA 1
ATOM 4043 C C . VAL B 1 231 ? 11.398 20.672 2.793 1 98.62 231 VAL B C 1
ATOM 4045 O O . VAL B 1 231 ? 12.508 20.484 3.311 1 98.62 231 VAL B O 1
ATOM 4048 N N . GLU B 1 232 ? 11.062 20.172 1.67 1 98.38 232 GLU B N 1
ATOM 4049 C CA . GLU B 1 232 ? 11.922 19.188 1.022 1 98.38 232 GLU B CA 1
ATOM 4050 C C . GLU B 1 232 ? 13.227 19.828 0.539 1 98.38 232 GLU B C 1
ATOM 4052 O O . GLU B 1 232 ? 13.203 20.828 -0.18 1 98.38 232 GLU B O 1
ATOM 4057 N N . ALA B 1 233 ? 14.32 19.203 0.965 1 98.19 233 ALA B N 1
ATOM 4058 C CA . ALA B 1 233 ? 15.633 19.656 0.515 1 98.19 233 ALA B CA 1
ATOM 4059 C C . ALA B 1 233 ? 15.859 19.297 -0.952 1 98.19 233 ALA B C 1
ATOM 4061 O O . ALA B 1 233 ? 15.531 18.203 -1.39 1 98.19 233 ALA B O 1
ATOM 4062 N N . GLN B 1 234 ? 16.406 20.234 -1.629 1 97.06 234 GLN B N 1
ATOM 4063 C CA . GLN B 1 234 ? 16.688 20.016 -3.041 1 97.06 234 GLN B CA 1
ATOM 4064 C C . GLN B 1 234 ? 18.172 20.266 -3.348 1 97.06 234 GLN B C 1
ATOM 4066 O O . GLN B 1 234 ? 18.625 20.016 -4.465 1 97.06 234 GLN B O 1
ATOM 4071 N N . GLU B 1 235 ? 18.906 20.766 -2.391 1 96.62 235 GLU B N 1
ATOM 4072 C CA . GLU B 1 235 ? 20.344 20.984 -2.484 1 96.62 235 GLU B CA 1
ATOM 4073 C C . GLU B 1 235 ? 21.078 20.391 -1.286 1 96.62 235 GLU B C 1
ATOM 4075 O O . GLU B 1 235 ? 20.484 20.203 -0.223 1 96.62 235 GLU B O 1
ATOM 4080 N N . VAL B 1 236 ? 22.359 20.234 -1.423 1 96.69 236 VAL B N 1
ATOM 4081 C CA . VAL B 1 236 ? 23.172 19.562 -0.413 1 96.69 236 VAL B CA 1
ATOM 4082 C C . VAL B 1 236 ? 23.203 20.391 0.867 1 96.69 236 VAL B C 1
ATOM 4084 O O . VAL B 1 236 ? 23.172 19.844 1.972 1 96.69 236 VAL B O 1
ATOM 4087 N N . ASP B 1 237 ? 23.203 21.688 0.743 1 96 237 ASP B N 1
ATOM 4088 C CA . ASP B 1 237 ? 23.359 22.562 1.902 1 96 237 ASP B CA 1
ATOM 4089 C C . ASP B 1 237 ? 22.047 22.656 2.688 1 96 237 ASP B C 1
ATOM 4091 O O . ASP B 1 237 ? 22 23.25 3.766 1 96 237 ASP B O 1
ATOM 4095 N N . GLU B 1 238 ? 21.047 22 2.152 1 97.44 238 GLU B N 1
ATOM 4096 C CA . GLU B 1 238 ? 19.734 22 2.811 1 97.44 238 GLU B CA 1
ATOM 4097 C C . GLU B 1 238 ? 19.531 20.734 3.623 1 97.44 238 GLU B C 1
ATOM 4099 O O . GLU B 1 238 ? 18.5 20.578 4.285 1 97.44 238 GLU B O 1
ATOM 4104 N N . LEU B 1 239 ? 20.578 19.891 3.615 1 97.25 239 LEU B N 1
ATOM 4105 C CA . LEU B 1 239 ? 20.516 18.609 4.32 1 97.25 239 LEU B CA 1
ATOM 4106 C C . LEU B 1 239 ? 21.25 18.688 5.652 1 97.25 239 LEU B C 1
ATOM 4108 O O . LEU B 1 239 ? 22.188 19.484 5.805 1 97.25 239 LEU B O 1
ATOM 4112 N N . PRO B 1 240 ? 20.828 17.812 6.574 1 97.69 240 PRO B N 1
ATOM 4113 C CA . PRO B 1 240 ? 19.672 16.906 6.578 1 97.69 240 PRO B CA 1
ATOM 4114 C C . PRO B 1 240 ? 18.344 17.656 6.715 1 97.69 240 PRO B C 1
ATOM 4116 O O . PRO B 1 240 ? 18.312 18.797 7.184 1 97.69 240 PRO B O 1
ATOM 4119 N N . GLU B 1 241 ? 17.297 17.047 6.289 1 98.19 241 GLU B N 1
ATOM 4120 C CA . GLU B 1 241 ? 15.969 17.625 6.453 1 98.19 241 GLU B CA 1
ATOM 4121 C C . GLU B 1 241 ? 15.539 17.609 7.918 1 98.19 241 GLU B C 1
ATOM 4123 O O . GLU B 1 241 ? 15.984 16.781 8.695 1 98.19 241 GLU B O 1
ATOM 4128 N N . ARG B 1 242 ? 14.719 18.594 8.227 1 97.38 242 ARG B N 1
ATOM 4129 C CA . ARG B 1 242 ? 14.086 18.672 9.539 1 97.38 242 ARG B CA 1
ATOM 4130 C C . ARG B 1 242 ? 12.578 18.828 9.414 1 97.38 242 ARG B C 1
ATOM 4132 O O . ARG B 1 242 ? 12.086 19.438 8.469 1 97.38 242 ARG B O 1
ATOM 4139 N N . LEU B 1 243 ? 11.953 18.25 10.406 1 98.69 243 LEU B N 1
ATOM 4140 C CA . LEU B 1 243 ? 10.508 18.406 10.438 1 98.69 243 LEU B CA 1
ATOM 4141 C C . LEU B 1 243 ? 10.117 19.781 10.938 1 98.69 243 LEU B C 1
ATOM 4143 O O . LEU B 1 243 ? 10.648 20.25 11.953 1 98.69 243 LEU B O 1
ATOM 4147 N N . ILE B 1 244 ? 9.188 20.406 10.195 1 98.75 244 ILE B N 1
ATOM 4148 C CA . ILE B 1 244 ? 8.586 21.625 10.719 1 98.75 244 ILE B CA 1
ATOM 4149 C C . ILE B 1 244 ? 7.867 21.312 12.031 1 98.75 244 ILE B C 1
ATOM 4151 O O . ILE B 1 244 ? 8.086 21.984 13.039 1 98.75 244 ILE B O 1
ATOM 4155 N N . GLY B 1 245 ? 7.07 20.406 12.047 1 98.75 245 GLY B N 1
ATOM 4156 C CA . GLY B 1 245 ? 6.258 19.875 13.133 1 98.75 245 GLY B CA 1
ATOM 4157 C C . GLY B 1 245 ? 5.441 18.672 12.727 1 98.75 245 GLY B C 1
ATOM 4158 O O . GLY B 1 245 ? 5.484 18.25 11.57 1 98.75 245 GLY B O 1
ATOM 4159 N N . ALA B 1 246 ? 4.781 18.125 13.727 1 98.88 246 ALA B N 1
ATOM 4160 C CA . ALA B 1 246 ? 3.955 16.938 13.445 1 98.88 246 ALA B CA 1
ATOM 4161 C C . ALA B 1 246 ? 2.801 16.844 14.438 1 98.88 246 ALA B C 1
ATOM 4163 O O . ALA B 1 246 ? 2.803 17.516 15.477 1 98.88 246 ALA B O 1
ATOM 4164 N N . VAL B 1 247 ? 1.86 16.016 14.055 1 98.88 247 VAL B N 1
ATOM 4165 C CA . VAL B 1 247 ? 0.708 15.766 14.914 1 98.88 247 VAL B CA 1
ATOM 4166 C C . VAL B 1 247 ? 0.386 14.266 14.906 1 98.88 247 VAL B C 1
ATOM 4168 O O . VAL B 1 247 ? 0.578 13.594 13.891 1 98.88 247 VAL B O 1
ATOM 4171 N N . ARG B 1 248 ? 0.04 13.789 16.031 1 98.81 248 ARG B N 1
ATOM 4172 C CA . ARG B 1 248 ? -0.634 12.5 16.125 1 98.81 248 ARG B CA 1
ATOM 4173 C C . ARG B 1 248 ? -2.125 12.672 16.406 1 98.81 248 ARG B C 1
ATOM 4175 O O . ARG B 1 248 ? -2.51 13.281 17.406 1 98.81 248 ARG B O 1
ATOM 4182 N N . LEU B 1 249 ? -2.953 12.234 15.531 1 98.62 249 LEU B N 1
ATOM 4183 C CA . LEU B 1 249 ? -4.395 12.188 15.742 1 98.62 249 LEU B CA 1
ATOM 4184 C C . LEU B 1 249 ? -4.816 10.836 16.312 1 98.62 249 LEU B C 1
ATOM 4186 O O . LEU B 1 249 ? -4.484 9.789 15.742 1 98.62 249 LEU B O 1
ATOM 4190 N N . CYS B 1 250 ? -5.551 10.867 17.438 1 98.56 250 CYS B N 1
ATOM 4191 C CA . CYS B 1 250 ? -5.824 9.656 18.203 1 98.56 250 CYS B CA 1
ATOM 4192 C C . CYS B 1 250 ? -7.32 9.367 18.234 1 98.56 250 CYS B C 1
ATOM 4194 O O . CYS B 1 250 ? -8.07 10.055 18.938 1 98.56 250 CYS B O 1
ATOM 4196 N N . HIS B 1 251 ? -7.789 8.32 17.547 1 98.31 251 HIS B N 1
ATOM 4197 C CA . HIS B 1 251 ? -9.156 7.82 17.656 1 98.31 251 HIS B CA 1
ATOM 4198 C C . HIS B 1 251 ? -10.164 8.969 17.641 1 98.31 251 HIS B C 1
ATOM 4200 O O . HIS B 1 251 ? -11.008 9.062 18.531 1 98.31 251 HIS B O 1
ATOM 4206 N N . MET B 1 252 ? -10.086 9.734 16.625 1 97.81 252 MET B N 1
ATOM 4207 C CA . MET B 1 252 ? -10.875 10.969 16.578 1 97.81 252 MET B CA 1
ATOM 4208 C C . MET B 1 252 ? -12.359 10.656 16.438 1 97.81 252 MET B C 1
ATOM 4210 O O . MET B 1 252 ? -12.742 9.766 15.664 1 97.81 252 MET B O 1
ATOM 4214 N N . ASP B 1 253 ? -13.133 11.312 17.203 1 97.38 253 ASP B N 1
ATOM 4215 C CA . ASP B 1 253 ? -14.57 11.352 16.969 1 97.38 253 ASP B CA 1
ATOM 4216 C C . ASP B 1 253 ? -14.953 12.492 16.016 1 97.38 253 ASP B C 1
ATOM 4218 O O . ASP B 1 253 ? -15.031 13.648 16.438 1 97.38 253 ASP B O 1
ATOM 4222 N N . VAL B 1 254 ? -15.305 12.195 14.812 1 94.62 254 VAL B N 1
ATOM 4223 C CA . VAL B 1 254 ? -15.508 13.195 13.773 1 94.62 254 VAL B CA 1
ATOM 4224 C C . VAL B 1 254 ? -16.75 14.031 14.094 1 94.62 254 VAL B C 1
ATOM 4226 O O . VAL B 1 254 ? -16.875 15.172 13.641 1 94.62 254 VAL B O 1
ATOM 4229 N N . THR B 1 255 ? -17.609 13.547 14.828 1 93.69 255 THR B N 1
ATOM 4230 C CA . THR B 1 255 ? -18.844 14.242 15.141 1 93.69 255 THR B CA 1
ATOM 4231 C C . THR B 1 255 ? -18.625 15.305 16.219 1 93.69 255 THR B C 1
ATOM 4233 O O . THR B 1 255 ? -19.484 16.141 16.453 1 93.69 255 THR B O 1
ATOM 4236 N N . SER B 1 256 ? -17.484 15.305 16.781 1 94.62 256 SER B N 1
ATOM 4237 C CA . SER B 1 256 ? -17.203 16.234 17.875 1 94.62 256 SER B CA 1
ATOM 4238 C C . SER B 1 256 ? -16.703 17.578 17.328 1 94.62 256 SER B C 1
ATOM 4240 O O . SER B 1 256 ? -16.281 18.438 18.094 1 94.62 256 SER B O 1
ATOM 4242 N N . ALA B 1 257 ? -16.797 17.812 16.062 1 96.06 257 ALA B N 1
ATOM 4243 C CA . ALA B 1 257 ? -16.281 19.031 15.445 1 96.06 257 ALA B CA 1
ATOM 4244 C C . ALA B 1 257 ? -17.031 20.266 15.969 1 96.06 257 ALA B C 1
ATOM 4246 O O . ALA B 1 257 ? -18.25 20.219 16.188 1 96.06 257 ALA B O 1
ATOM 4247 N N . PHE B 1 258 ? -16.297 21.297 16.188 1 95.5 258 PHE B N 1
ATOM 4248 C CA . PHE B 1 258 ? -16.875 22.562 16.578 1 95.5 258 PHE B CA 1
ATOM 4249 C C . PHE B 1 258 ? -17.469 23.297 15.375 1 95.5 258 PHE B C 1
ATOM 4251 O O . PHE B 1 258 ? -16.797 23.438 14.352 1 95.5 258 PHE B O 1
ATOM 4258 N N . VAL B 1 259 ? -18.656 23.719 15.469 1 93.94 259 VAL B N 1
ATOM 4259 C CA . VAL B 1 259 ? -19.344 24.375 14.367 1 93.94 259 VAL B CA 1
ATOM 4260 C C . VAL B 1 259 ? -18.953 25.859 14.312 1 93.94 259 VAL B C 1
ATOM 4262 O O . VAL B 1 259 ? -19.078 26.562 15.312 1 93.94 259 VAL B O 1
ATOM 4265 N N . VAL B 1 260 ? -18.453 26.281 13.211 1 91.31 260 VAL B N 1
ATOM 4266 C CA . VAL B 1 260 ? -18.062 27.672 12.992 1 91.31 260 VAL B CA 1
ATOM 4267 C C . VAL B 1 260 ? -19.016 28.312 11.992 1 91.31 260 VAL B C 1
ATOM 4269 O O . VAL B 1 260 ? -19.281 27.766 10.922 1 91.31 260 VAL B O 1
ATOM 4272 N N . ASP B 1 261 ? -19.547 29.453 12.375 1 84.12 261 ASP B N 1
ATOM 4273 C CA . ASP B 1 261 ? -20.422 30.203 11.484 1 84.12 261 ASP B CA 1
ATOM 4274 C C . ASP B 1 261 ? -19.641 30.891 10.375 1 84.12 261 ASP B C 1
ATOM 4276 O O . ASP B 1 261 ? -18.531 31.391 10.617 1 84.12 261 ASP B O 1
ATOM 4280 N N . PRO B 1 262 ? -20.219 30.828 9.195 1 75.88 262 PRO B N 1
ATOM 4281 C CA . PRO B 1 262 ? -19.531 31.578 8.133 1 75.88 262 PRO B CA 1
ATOM 4282 C C . PRO B 1 262 ? -19.484 33.062 8.398 1 75.88 262 PRO B C 1
ATOM 4284 O O . PRO B 1 262 ? -20.406 33.625 9.016 1 75.88 262 PRO B O 1
ATOM 4287 N N . GLN B 1 263 ? -18.328 33.688 8.508 1 68.44 263 GLN B N 1
ATOM 4288 C CA . GLN B 1 263 ? -18.281 35.125 8.719 1 68.44 263 GLN B CA 1
ATOM 4289 C C . GLN B 1 263 ? -18.766 35.875 7.484 1 68.44 263 GLN B C 1
ATOM 4291 O O . GLN B 1 263 ? -18.5 35.469 6.355 1 68.44 263 GLN B O 1
ATOM 4296 N N . PRO B 1 264 ? -19.656 36.719 7.695 1 53.12 264 PRO B N 1
ATOM 4297 C CA . PRO B 1 264 ? -20.062 37.562 6.578 1 53.12 264 PRO B CA 1
ATOM 4298 C C . PRO B 1 264 ? -18.875 38.25 5.91 1 53.12 264 PRO B C 1
ATOM 4300 O O . PRO B 1 264 ? -17.906 38.625 6.586 1 53.12 264 PRO B O 1
ATOM 4303 N N . LEU B 1 265 ? -18.453 37.875 4.789 1 47.06 265 LEU B N 1
ATOM 4304 C CA . LEU B 1 265 ? -17.422 38.594 4.066 1 47.06 265 LEU B CA 1
ATOM 4305 C C . LEU B 1 265 ? -17.562 40.094 4.266 1 47.06 265 LEU B C 1
ATOM 4307 O O . LEU B 1 265 ? -18.656 40.625 4.105 1 47.06 265 LEU B O 1
ATOM 4311 N N . LYS B 1 266 ? -16.891 40.719 5.156 1 43.12 266 LYS B N 1
ATOM 4312 C CA . LYS B 1 266 ? -16.953 42.156 5 1 43.12 266 LYS B CA 1
ATOM 4313 C C . LYS B 1 266 ? -16.734 42.562 3.545 1 43.12 266 LYS B C 1
ATOM 4315 O O . LYS B 1 266 ? -15.875 42 2.861 1 43.12 266 LYS B O 1
ATOM 4320 N N . PRO B 1 267 ? -17.594 43.312 2.885 1 37.81 267 PRO B N 1
ATOM 4321 C CA . PRO B 1 267 ? -17.359 43.875 1.551 1 37.81 267 PRO B CA 1
ATOM 4322 C C . PRO B 1 267 ? -15.992 44.531 1.417 1 37.81 267 PRO B C 1
ATOM 4324 O O . PRO B 1 267 ? -15.594 45.312 2.266 1 37.81 267 PRO B O 1
ATOM 4327 N N . TYR B 1 268 ? -14.938 43.781 1.013 1 34.28 268 TYR B N 1
ATOM 4328 C CA . TYR B 1 268 ? -13.719 44.5 0.677 1 34.28 268 TYR B CA 1
ATOM 4329 C C . TYR B 1 268 ? -14.039 45.812 -0.073 1 34.28 268 TYR B C 1
ATOM 4331 O O . TYR B 1 268 ? -14.781 45.781 -1.057 1 34.28 268 TYR B O 1
ATOM 4339 N N . ARG B 1 269 ? -14.117 46.906 0.554 1 33.5 269 ARG B N 1
ATOM 4340 C CA . ARG B 1 269 ? -14.156 48.188 -0.184 1 33.5 269 ARG B CA 1
ATOM 4341 C C . ARG B 1 269 ? -13.125 48.188 -1.305 1 33.5 269 ARG B C 1
ATOM 4343 O O . ARG B 1 269 ? -11.922 48.031 -1.053 1 33.5 269 ARG B O 1
ATOM 4350 N N . MET B 1 270 ? -13.422 47.719 -2.555 1 31.44 270 MET B N 1
ATOM 4351 C CA . MET B 1 270 ? -12.617 47.906 -3.76 1 31.44 270 MET B CA 1
ATOM 4352 C C . MET B 1 270 ? -12.023 49.312 -3.809 1 31.44 270 MET B C 1
ATOM 4354 O O . MET B 1 270 ? -12.742 50.312 -3.648 1 31.44 270 MET B O 1
ATOM 4358 N N . MET B 1 271 ? -10.812 49.625 -3.463 1 30.98 271 MET B N 1
ATOM 4359 C CA . MET B 1 271 ? -10.203 50.906 -3.797 1 30.98 271 MET B CA 1
ATOM 4360 C C . MET B 1 271 ? -10.531 51.281 -5.23 1 30.98 271 MET B C 1
ATOM 4362 O O . MET B 1 271 ? -10.602 50.438 -6.117 1 30.98 271 MET B O 1
ATOM 4366 N N . GLY B 1 272 ? -11.117 52.531 -5.539 1 30.58 272 GLY B N 1
ATOM 4367 C CA . GLY B 1 272 ? -11.578 53.25 -6.711 1 30.58 272 GLY B CA 1
ATOM 4368 C C . GLY B 1 272 ? -10.625 53.156 -7.891 1 30.58 272 GLY B C 1
ATOM 4369 O O . GLY B 1 272 ? -9.406 53.219 -7.719 1 30.58 272 GLY B O 1
ATOM 4370 N N . SER B 1 273 ? -10.961 52.344 -8.836 1 29.67 273 SER B N 1
ATOM 4371 C CA . SER B 1 273 ? -10.32 52.281 -10.141 1 29.67 273 SER B CA 1
ATOM 4372 C C . SER B 1 273 ? -10.086 53.688 -10.695 1 29.67 273 SER B C 1
ATOM 4374 O O . SER B 1 273 ? -11.023 54.5 -10.797 1 29.67 273 SER B O 1
ATOM 4376 N N . LEU B 1 274 ? -8.914 54.281 -10.445 1 32.84 274 LEU B N 1
ATOM 4377 C CA . LEU B 1 274 ? -8.562 55.531 -11.141 1 32.84 274 LEU B CA 1
ATOM 4378 C C . LEU B 1 274 ? -8.984 55.469 -12.609 1 32.84 274 LEU B C 1
ATOM 4380 O O . LEU B 1 274 ? -8.641 54.5 -13.312 1 32.84 274 LEU B O 1
ATOM 4384 N N . GLU B 1 275 ? -10.102 56 -12.914 1 30.53 275 GLU B N 1
ATOM 4385 C CA . GLU B 1 275 ? -10.648 56.25 -14.242 1 30.53 275 GLU B CA 1
ATOM 4386 C C . GLU B 1 275 ? -9.586 56.812 -15.172 1 30.53 275 GLU B C 1
ATOM 4388 O O . GLU B 1 275 ? -8.992 57.875 -14.883 1 30.53 275 GLU B O 1
ATOM 4393 N N . ALA B 1 276 ? -8.859 55.938 -15.969 1 31.92 276 ALA B N 1
ATOM 4394 C CA . ALA B 1 276 ? -8.047 56.469 -17.062 1 31.92 276 ALA B CA 1
ATOM 4395 C C . ALA B 1 276 ? -8.836 57.5 -17.891 1 31.92 276 ALA B C 1
ATOM 4397 O O . ALA B 1 276 ? -9.945 57.219 -18.344 1 31.92 276 ALA B O 1
ATOM 4398 N N . LYS B 1 277 ? -8.703 58.781 -17.688 1 35.69 277 LYS B N 1
ATOM 4399 C CA . LYS B 1 277 ? -9.234 59.906 -18.469 1 35.69 277 LYS B CA 1
ATOM 4400 C C . LYS B 1 277 ? -9.109 59.656 -19.969 1 35.69 277 LYS B C 1
ATOM 4402 O O . LYS B 1 277 ? -8.047 59.25 -20.453 1 35.69 277 LYS B O 1
ATOM 4407 N N . PRO B 1 278 ? -10.18 59.438 -20.734 1 36.34 278 PRO B N 1
ATOM 4408 C CA . PRO B 1 278 ? -10.102 59.312 -22.188 1 36.34 278 PRO B CA 1
ATOM 4409 C C . PRO B 1 278 ? -9.211 60.344 -22.844 1 36.34 278 PRO B C 1
ATOM 4411 O O . PRO B 1 278 ? -9.242 61.531 -22.453 1 36.34 278 PRO B O 1
ATOM 4414 N N . PRO B 1 279 ? -7.934 59.969 -23.203 1 36.72 279 PRO B N 1
ATOM 4415 C CA . PRO B 1 279 ? -7.168 61.062 -23.844 1 36.72 279 PRO B CA 1
ATOM 4416 C C . PRO B 1 279 ? -7.977 61.812 -24.891 1 36.72 279 PRO B C 1
ATOM 4418 O O . PRO B 1 279 ? -8.852 61.219 -25.531 1 36.72 279 PRO B O 1
ATOM 4421 N N . ARG B 1 280 ? -8.266 63 -24.688 1 30.97 280 ARG B N 1
ATOM 4422 C CA . ARG B 1 280 ? -8.922 64.062 -25.5 1 30.97 280 ARG B CA 1
ATOM 4423 C C . ARG B 1 280 ? -8.453 63.969 -26.938 1 30.97 280 ARG B C 1
ATOM 4425 O O . ARG B 1 280 ? -7.254 64.062 -27.219 1 30.97 280 ARG B O 1
ATOM 4432 N N . ARG B 1 281 ? -9.133 63.125 -27.812 1 29.58 281 ARG B N 1
ATOM 4433 C CA . ARG B 1 281 ? -9 63.219 -29.25 1 29.58 281 ARG B CA 1
ATOM 4434 C C . ARG B 1 281 ? -8.883 64.688 -29.703 1 29.58 281 ARG B C 1
ATOM 4436 O O . ARG B 1 281 ? -9.75 65.5 -29.391 1 29.58 281 ARG B O 1
ATOM 4443 N N . ASP B 1 282 ? -7.82 65.188 -30.062 1 25.5 282 ASP B N 1
ATOM 4444 C CA . ASP B 1 282 ? -7.703 66.25 -31.078 1 25.5 282 ASP B CA 1
ATOM 4445 C C . ASP B 1 282 ? -8.344 65.812 -32.406 1 25.5 282 ASP B C 1
ATOM 4447 O O . ASP B 1 282 ? -8.156 64.625 -32.812 1 25.5 282 ASP B O 1
#

Nearest PDB structures (foldseek):
  6ezn-assembly1_H  TM=3.119E-01  e=8.849E-03  Saccharomyces cerevisiae S288C
  8age-assembly1_F  TM=3.721E-01  e=3.519E-02  Saccharomyces cerevisiae
  8z9m-assembly1_C  TM=2.064E-01  e=2.350E+00  Homo sapiens
  6ezn-assembly1_H  TM=3.241E-01  e=8.452E-03  Saccharomyces cerevisiae S288C
  8age-assembly1_F  TM=3.436E-01  e=4.016E-02  Saccharomyces cerevisiae

Sequence (564 aa):
MKSPVDHSSPKPAIPEWITETTNGGTARQVDLYTGINGWASPPGDGFSVRSADYFTNKQKCPGGDYLLSLAGVDWLKSTTKLDNILARPDNRVAHALRKAQSLGRSQNGFIFAVNFHIPVKEHYHSVLYFVTEEPIPSESLLKQFIDGDDSYRNQRFKIVSQVLRGPWIVKAAAGQFGAFLVAKTVRCTYHKGPNYFEIDIDTGSWRILAALVRLLFGYARSLILDIGFVVEAQEVDELPERLIGAVRLCHMDVTSAFVVDPQPLKPYRMMGSLEAKPPRRDMKSPVDHSSPKPAIPEWITETTNGGTARQVDLYTGINGWASPPGDGFSVRSADYFTNKQKCPGGDYLLSLAGVDWLKSTTKLDNILARPDNRVAHALRKAQSLGRSQNGFIFAVNFHIPVKEHYHSVLYFVTEEPIPSESLLKQFIDGDDSYRNQRFKIVSQVLRGPWIVKAAAGQFGAFLVAKTVRCTYHKGPNYFEIDIDTGSWRILAALVRLLFGYARSLILDIGFVVEAQEVDELPERLIGAVRLCHMDVTSAFVVDPQPLKPYRMMGSLEAKPPRRD

Solvent-accessible surface area (backbone atoms only — not comparable to full-atom values): 30659 Å² total; per-residue (Å²): 132,80,73,76,76,76,73,71,68,73,74,79,77,78,55,65,47,50,54,49,31,32,71,65,27,64,29,38,72,36,51,80,87,75,33,60,47,19,30,28,72,61,66,36,57,79,39,78,28,48,27,68,55,19,94,80,71,69,43,64,34,64,25,44,69,56,75,28,42,70,36,35,34,36,33,33,29,24,92,47,81,82,68,68,56,67,75,41,87,82,27,65,55,51,45,34,48,51,52,36,34,75,72,70,34,62,75,43,37,35,39,45,31,43,36,37,38,46,68,50,94,60,28,31,32,46,33,38,35,26,33,39,66,56,72,73,53,79,86,36,68,65,40,45,48,74,70,44,53,68,72,60,36,40,74,20,39,28,40,40,38,48,62,80,37,57,59,65,60,55,39,30,43,47,55,75,55,26,61,44,50,44,46,77,61,27,53,64,47,78,41,78,59,97,51,35,38,36,40,39,36,35,42,48,69,24,69,68,56,22,52,49,52,47,51,48,62,76,42,26,59,59,24,30,36,39,43,33,32,31,64,55,61,87,52,71,88,48,44,46,40,50,28,43,34,47,39,24,42,21,27,34,57,80,82,63,40,42,77,46,76,73,70,75,72,70,76,73,75,72,76,75,78,77,72,81,72,74,80,73,82,120,134,82,75,76,78,77,72,70,69,71,73,80,76,78,56,65,47,49,53,49,31,32,72,65,28,64,30,38,72,37,53,80,87,74,34,61,48,18,30,27,74,60,67,36,58,80,39,77,29,48,27,67,55,17,93,81,71,69,42,65,33,63,24,46,69,55,75,28,42,68,36,35,33,37,33,33,29,23,90,47,82,81,68,67,57,70,76,41,86,82,27,64,57,50,46,35,49,51,51,36,35,74,72,71,34,62,76,44,35,36,38,45,32,42,36,38,39,45,68,52,95,60,28,30,32,46,33,40,34,23,33,38,65,57,73,73,52,78,87,36,70,65,39,46,48,72,72,44,52,68,70,60,36,38,75,19,38,26,40,38,38,48,61,80,39,58,59,65,60,56,38,29,44,48,53,76,56,25,61,45,49,44,47,77,62,26,50,65,47,79,42,76,59,97,51,35,38,37,38,37,35,36,42,48,69,24,70,67,55,23,51,48,51,47,51,48,60,75,42,27,60,58,24,29,36,40,44,32,34,30,64,54,60,88,52,71,90,48,44,47,39,50,29,43,32,47,38,25,42,20,27,35,56,79,81,64,43,40,77,47,77,74,70,76,74,70,78,74,78,74,78,78,75,77,73,80,72,76,77,79,80,126

Secondary structure (DSSP, 8-state):
------------PPPHHHHHHHHT-SBEE--TTT--SEEE---GGGSEEE-TTHHHH--EEE--S-SSEEEEEEEEEESS---SGGGSTT-HHHHHHHHHHHTT--TT-EEEEEEEEE-SSSEEEEEEEEEESSPPPTTSHHHHHHHS-HHHHHTTEEEEEEEEES-HHHHHHHHTTSEEEHHHHSEEEEEE-SSEEEEEEETTSSHHHHHHHHHHHHTGGG-EEEEEEEE---SGGGPSP-EEEEEEEES--GGGPEE-PPP-------------------/------------PPPHHHHHHHHT-SBEE--TTT--SEEE---GGGSEEE-TTHHHH--EEE--S-SSEEEEEEEEEESS---SGGGSTT-HHHHHHHHHHHTT--TT-EEEEEEEEE-SSSEEEEEEEEEESSPPPTTSHHHHHHHS-HHHHHTTEEEEEEEEES-HHHHHHHHTTSEEEHHHHSEEEEEE-SSEEEEEEETTSSHHHHHHHHHHHHTGGG-EEEEEEEE---SGGGPSP-EEEEEEEES--GGGPEEEPPP-------------------

InterPro domains:
  IPR009769 Protein ENHANCED DISEASE RESISTANCE 2, C-terminal [PF07059] (39-253)
  IPR045096 Protein ENHANCED DISEASE RESISTANCE 2-like [PTHR12136] (16-262)